Protein AF-A0A2U2BWP1-F1 (afdb_monomer_lite)

pLDDT: mean 79.87, std 14.41, range [34.53, 93.44]

Radius of gyration: 31.18 Å; chains: 1; bounding box: 75×64×106 Å

Structure (mmCIF, N/CA/C/O backbone):
data_AF-A0A2U2BWP1-F1
#
_entry.id   AF-A0A2U2BWP1-F1
#
loop_
_atom_site.group_PDB
_atom_site.id
_atom_site.type_symbol
_atom_site.label_atom_id
_atom_site.label_alt_id
_atom_site.label_comp_id
_atom_site.label_asym_id
_atom_site.label_entity_id
_atom_site.label_seq_id
_atom_site.pdbx_PDB_ins_code
_atom_site.Cartn_x
_atom_site.Cartn_y
_atom_site.Cartn_z
_atom_site.occupancy
_atom_site.B_iso_or_equiv
_atom_site.auth_seq_id
_atom_site.auth_comp_id
_atom_site.auth_asym_id
_atom_site.auth_atom_id
_atom_site.pdbx_PDB_model_num
ATOM 1 N N . MET A 1 1 ? 16.354 -8.805 -40.855 1.00 60.31 1 MET A N 1
ATOM 2 C CA . MET A 1 1 ? 15.703 -9.944 -40.159 1.00 60.31 1 MET A CA 1
ATOM 3 C C . MET A 1 1 ? 16.243 -10.146 -38.744 1.00 60.31 1 MET A C 1
ATOM 5 O O . MET A 1 1 ? 15.422 -10.288 -37.851 1.00 60.31 1 MET A O 1
ATOM 9 N N . ALA A 1 2 ? 17.565 -10.102 -38.516 1.00 75.75 2 ALA A N 1
ATOM 10 C CA . ALA A 1 2 ? 18.151 -10.230 -37.172 1.00 75.75 2 ALA A CA 1
ATOM 11 C C . ALA A 1 2 ? 17.696 -9.127 -36.191 1.00 75.75 2 ALA A C 1
ATOM 13 O O . ALA A 1 2 ? 17.257 -9.441 -35.094 1.00 75.75 2 ALA A O 1
ATOM 14 N N . GLU A 1 3 ? 17.682 -7.859 -36.614 1.00 79.00 3 GLU A N 1
ATOM 15 C CA . GLU A 1 3 ? 17.265 -6.734 -35.757 1.00 79.00 3 GLU A CA 1
ATOM 16 C C . GLU A 1 3 ? 15.800 -6.836 -35.296 1.00 79.00 3 GLU A C 1
ATOM 18 O O . GLU A 1 3 ? 15.508 -6.751 -34.106 1.00 79.00 3 GLU A O 1
ATOM 23 N N . ALA A 1 4 ? 14.874 -7.119 -36.220 1.00 82.44 4 ALA A N 1
ATOM 24 C CA . ALA A 1 4 ? 13.461 -7.316 -35.890 1.00 82.44 4 ALA A CA 1
ATOM 25 C C . ALA A 1 4 ? 13.247 -8.492 -34.918 1.00 82.44 4 ALA A C 1
ATOM 27 O O . ALA A 1 4 ? 12.415 -8.400 -34.017 1.00 82.44 4 ALA A O 1
ATOM 28 N N . ALA A 1 5 ? 14.013 -9.580 -35.069 1.00 83.00 5 ALA A N 1
ATOM 29 C CA . ALA A 1 5 ? 13.971 -10.717 -34.153 1.00 83.00 5 ALA A CA 1
ATOM 30 C C . ALA A 1 5 ? 14.494 -10.345 -32.754 1.00 83.00 5 ALA A C 1
ATOM 32 O O . ALA A 1 5 ? 13.879 -10.723 -31.758 1.00 83.00 5 ALA A O 1
ATOM 33 N N . THR A 1 6 ? 15.569 -9.557 -32.674 1.00 82.50 6 THR A N 1
ATOM 34 C CA . THR A 1 6 ? 16.122 -9.035 -31.416 1.00 82.50 6 THR A CA 1
ATOM 35 C C . THR A 1 6 ? 15.120 -8.132 -30.698 1.00 82.50 6 THR A C 1
ATOM 37 O O . THR A 1 6 ? 14.824 -8.364 -29.526 1.00 82.50 6 THR A O 1
ATOM 40 N N . ILE A 1 7 ? 14.522 -7.162 -31.399 1.00 84.19 7 ILE A N 1
ATOM 41 C CA . ILE A 1 7 ? 13.503 -6.266 -30.829 1.00 84.19 7 ILE A CA 1
ATOM 42 C C . ILE A 1 7 ? 12.313 -7.075 -30.304 1.00 84.19 7 ILE A C 1
ATOM 44 O O . ILE A 1 7 ? 11.875 -6.878 -29.171 1.00 84.19 7 ILE A O 1
ATOM 48 N N . LEU A 1 8 ? 11.808 -8.024 -31.096 1.00 84.94 8 LEU A N 1
ATOM 49 C CA . LEU A 1 8 ? 10.644 -8.825 -30.723 1.00 84.94 8 LEU A CA 1
ATOM 50 C C . LEU A 1 8 ? 10.935 -9.742 -29.526 1.00 84.94 8 LEU A C 1
ATOM 52 O O . LEU A 1 8 ? 10.099 -9.856 -28.632 1.00 84.94 8 LEU A O 1
ATOM 56 N N . ALA A 1 9 ? 12.127 -10.340 -29.459 1.00 81.81 9 ALA A N 1
ATOM 57 C CA . ALA A 1 9 ? 12.551 -11.162 -28.329 1.00 81.81 9 ALA A CA 1
ATOM 58 C C . ALA A 1 9 ? 12.689 -10.347 -27.034 1.00 81.81 9 ALA A C 1
ATOM 60 O O . ALA A 1 9 ? 12.250 -10.788 -25.970 1.00 81.81 9 ALA A O 1
ATOM 61 N N . VAL A 1 10 ? 13.244 -9.136 -27.118 1.00 82.94 10 VAL A N 1
ATOM 62 C CA . VAL A 1 10 ? 13.383 -8.241 -25.965 1.00 82.94 10 VAL A CA 1
ATOM 63 C C . VAL A 1 10 ? 12.018 -7.730 -25.489 1.00 82.94 10 VAL A C 1
ATOM 65 O O . VAL A 1 10 ? 11.735 -7.761 -24.290 1.00 82.94 10 VAL A O 1
ATOM 68 N N . LEU A 1 11 ? 11.127 -7.335 -26.404 1.00 84.69 11 LEU A N 1
ATOM 69 C CA . LEU A 1 11 ? 9.754 -6.948 -26.062 1.00 84.69 11 LEU A CA 1
ATOM 70 C C . LEU A 1 11 ? 8.976 -8.109 -25.433 1.00 84.69 11 LEU A C 1
ATOM 72 O O . LEU A 1 11 ? 8.266 -7.905 -24.448 1.00 84.69 11 LEU A O 1
ATOM 76 N N . ALA A 1 12 ? 9.142 -9.331 -25.946 1.00 84.44 12 ALA A N 1
ATOM 77 C CA . ALA A 1 12 ? 8.548 -10.524 -25.354 1.00 84.44 12 ALA A CA 1
ATOM 78 C C . ALA A 1 12 ? 9.082 -10.782 -23.937 1.00 84.44 12 ALA A C 1
ATOM 80 O O . ALA A 1 12 ? 8.295 -11.082 -23.039 1.00 84.44 12 ALA A O 1
ATOM 81 N N . ALA A 1 13 ? 10.387 -10.608 -23.700 1.00 81.00 13 ALA A N 1
ATOM 82 C CA . ALA A 1 13 ? 10.983 -10.742 -22.373 1.00 81.00 13 ALA A CA 1
ATOM 83 C C . ALA A 1 13 ? 10.439 -9.689 -21.392 1.00 81.00 13 ALA A C 1
ATOM 85 O O . ALA A 1 13 ? 10.091 -10.030 -20.259 1.00 81.00 13 ALA A O 1
ATOM 86 N N . LEU A 1 14 ? 10.281 -8.435 -21.829 1.00 83.88 14 LEU A N 1
ATOM 87 C CA . LEU A 1 14 ? 9.678 -7.369 -21.023 1.00 83.88 14 LEU A CA 1
ATOM 88 C C . LEU A 1 14 ? 8.207 -7.643 -20.712 1.00 83.88 14 LEU A C 1
ATOM 90 O O . LEU A 1 14 ? 7.795 -7.532 -19.558 1.00 83.88 14 LEU A O 1
ATOM 94 N N . ALA A 1 15 ? 7.424 -8.045 -21.714 1.00 84.12 15 ALA A N 1
ATOM 95 C CA . ALA A 1 15 ? 6.015 -8.382 -21.543 1.00 84.12 15 ALA A CA 1
ATOM 96 C C . ALA A 1 15 ? 5.832 -9.588 -20.611 1.00 84.12 15 ALA A C 1
ATOM 98 O O . ALA A 1 15 ? 4.969 -9.563 -19.734 1.00 84.12 15 ALA A O 1
ATOM 99 N N . LEU A 1 16 ? 6.678 -10.615 -20.741 1.00 84.31 16 LEU A N 1
ATOM 100 C CA . LEU A 1 16 ? 6.684 -11.779 -19.859 1.00 84.31 16 LEU A CA 1
ATOM 101 C C . LEU A 1 16 ? 7.063 -11.383 -18.431 1.00 84.31 16 LEU A C 1
ATOM 103 O O . LEU A 1 16 ? 6.379 -11.770 -17.491 1.00 84.31 16 LEU A O 1
ATOM 107 N N . THR A 1 17 ? 8.096 -10.560 -18.256 1.00 81.00 17 THR A N 1
ATOM 108 C CA . THR A 1 17 ? 8.527 -10.050 -16.944 1.00 81.00 17 THR A CA 1
ATOM 109 C C . THR A 1 17 ? 7.419 -9.242 -16.272 1.00 81.00 17 THR A C 1
ATOM 111 O O . THR A 1 17 ? 7.069 -9.506 -15.121 1.00 81.00 17 THR A O 1
ATOM 114 N N . ALA A 1 18 ? 6.805 -8.310 -17.004 1.00 80.56 18 ALA A N 1
ATOM 115 C CA . ALA A 1 18 ? 5.679 -7.520 -16.524 1.00 80.56 18 ALA A CA 1
ATOM 116 C C . ALA A 1 18 ? 4.483 -8.414 -16.168 1.00 80.56 18 ALA A C 1
ATOM 118 O O . ALA A 1 18 ? 3.935 -8.306 -15.071 1.00 80.56 18 ALA A O 1
ATOM 119 N N . GLY A 1 19 ? 4.112 -9.339 -17.057 1.00 80.56 19 GLY A N 1
ATOM 120 C CA . GLY A 1 19 ? 3.024 -10.292 -16.850 1.00 80.56 19 GLY A CA 1
ATOM 121 C C . GLY A 1 19 ? 3.253 -11.178 -15.628 1.00 80.56 19 GLY A C 1
ATOM 122 O O . GLY A 1 19 ? 2.341 -11.354 -14.823 1.00 80.56 19 GLY A O 1
ATOM 123 N N . LEU A 1 20 ? 4.481 -11.659 -15.431 1.00 78.19 20 LEU A N 1
ATOM 124 C CA . LEU A 1 20 ? 4.890 -12.422 -14.259 1.00 78.19 20 LEU A CA 1
ATOM 125 C C . LEU A 1 20 ? 4.733 -11.587 -12.983 1.00 78.19 20 LEU A C 1
ATOM 127 O O . LEU A 1 20 ? 3.984 -11.986 -12.098 1.00 78.19 20 LEU A O 1
ATOM 131 N N . VAL A 1 21 ? 5.346 -10.405 -12.891 1.00 75.25 21 VAL A N 1
ATOM 132 C CA . VAL A 1 21 ? 5.263 -9.555 -11.685 1.00 75.25 21 VAL A CA 1
ATOM 133 C C . VAL A 1 21 ? 3.817 -9.128 -11.371 1.00 75.25 21 VAL A C 1
ATOM 135 O O . VAL A 1 21 ? 3.409 -9.054 -10.203 1.00 75.25 21 VAL A O 1
ATOM 138 N N . LEU A 1 22 ? 3.005 -8.870 -12.400 1.00 79.38 22 LEU A N 1
ATOM 139 C CA . LEU A 1 22 ? 1.593 -8.513 -12.246 1.00 79.38 22 LEU A CA 1
ATOM 140 C C . LEU A 1 22 ? 0.735 -9.707 -11.813 1.00 79.38 22 LEU A C 1
ATOM 142 O O . LEU A 1 22 ? -0.137 -9.544 -10.943 1.00 79.38 22 LEU A O 1
ATOM 146 N N . ALA A 1 23 ? 1.007 -10.898 -12.348 1.00 68.06 23 ALA A N 1
ATOM 147 C CA . ALA A 1 23 ? 0.369 -12.143 -11.954 1.00 68.06 23 ALA A CA 1
ATOM 148 C C . ALA A 1 23 ? 0.763 -12.481 -10.510 1.00 68.06 23 ALA A C 1
ATOM 150 O O . ALA A 1 23 ? 1.769 -13.122 -10.248 1.00 68.06 23 ALA A O 1
ATOM 151 N N . ARG A 1 24 ? -0.069 -12.071 -9.542 1.00 60.12 24 ARG A N 1
ATOM 152 C CA . ARG A 1 24 ? 0.151 -12.209 -8.083 1.00 60.12 24 ARG A CA 1
ATOM 153 C C . ARG A 1 24 ? 0.642 -13.595 -7.615 1.00 60.12 24 ARG A C 1
ATOM 155 O O . ARG A 1 24 ? 1.200 -13.680 -6.530 1.00 60.12 24 ARG A O 1
ATOM 162 N N . LYS A 1 25 ? 0.405 -14.668 -8.383 1.00 57.00 25 LYS A N 1
ATOM 163 C CA . LYS A 1 25 ? 0.654 -16.067 -7.985 1.00 57.00 25 LYS A CA 1
ATOM 164 C C . LYS A 1 25 ? 1.588 -16.851 -8.922 1.00 57.00 25 LYS A C 1
ATOM 166 O O . LYS A 1 25 ? 2.291 -17.741 -8.455 1.00 57.00 25 LYS A O 1
ATOM 171 N N . LEU A 1 26 ? 1.626 -16.534 -10.218 1.00 46.12 26 LEU A N 1
ATOM 172 C CA . LEU A 1 26 ? 2.252 -17.381 -11.243 1.00 46.12 26 LEU A CA 1
ATOM 173 C C . LEU A 1 26 ? 3.796 -17.464 -11.175 1.00 46.12 26 LEU A C 1
ATOM 175 O O . LEU A 1 26 ? 4.314 -18.579 -11.113 1.00 46.12 26 LEU A O 1
ATOM 179 N N . PRO A 1 27 ? 4.566 -16.355 -11.122 1.00 46.19 27 PRO A N 1
ATOM 180 C CA . PRO A 1 27 ? 6.028 -16.435 -11.083 1.00 46.19 27 PRO A CA 1
ATOM 181 C C . PRO A 1 27 ? 6.530 -17.103 -9.815 1.00 46.19 27 PRO A C 1
ATOM 183 O O . PRO A 1 27 ? 7.505 -17.836 -9.859 1.00 46.19 27 PRO A O 1
ATOM 186 N N . PHE A 1 28 ? 5.858 -16.903 -8.684 1.00 49.47 28 PHE A N 1
ATOM 187 C CA . PHE A 1 28 ? 6.278 -17.489 -7.418 1.00 49.47 28 PHE A CA 1
ATOM 188 C C . PHE A 1 28 ? 5.925 -18.972 -7.309 1.00 49.47 28 PHE A C 1
ATOM 190 O O . PHE A 1 28 ? 6.641 -19.722 -6.651 1.00 49.47 28 PHE A O 1
ATOM 197 N N . GLN A 1 29 ? 4.869 -19.430 -7.986 1.00 48.97 29 GLN A N 1
ATOM 198 C CA . GLN A 1 29 ? 4.610 -20.858 -8.161 1.00 48.97 29 GLN A CA 1
ATOM 199 C C . GLN A 1 29 ? 5.671 -21.510 -9.050 1.00 48.97 29 GLN A C 1
ATOM 201 O O . GLN A 1 29 ? 6.127 -22.600 -8.720 1.00 48.97 29 GLN A O 1
ATOM 206 N N . ILE A 1 30 ? 6.113 -20.827 -10.110 1.00 50.97 30 ILE A N 1
ATOM 207 C CA . ILE A 1 30 ? 7.159 -21.306 -11.025 1.00 50.97 30 ILE A CA 1
ATOM 208 C C . ILE A 1 30 ? 8.531 -21.302 -10.337 1.00 50.97 30 ILE A C 1
ATOM 210 O O . ILE A 1 30 ? 9.162 -22.349 -10.246 1.00 50.97 30 ILE A O 1
ATOM 214 N N . ILE A 1 31 ? 8.960 -20.178 -9.753 1.00 51.09 31 ILE A N 1
ATOM 215 C CA . ILE A 1 31 ? 10.177 -20.072 -8.926 1.00 51.09 31 ILE A CA 1
ATOM 216 C C . ILE A 1 31 ? 10.106 -21.069 -7.770 1.00 51.09 31 ILE A C 1
ATOM 218 O O . ILE A 1 31 ? 11.082 -21.732 -7.449 1.00 51.09 31 ILE A O 1
ATOM 222 N N . GLY A 1 32 ? 8.930 -21.236 -7.175 1.00 48.25 32 GLY A N 1
ATOM 223 C CA . GLY A 1 32 ? 8.648 -22.212 -6.139 1.00 48.25 32 GLY A CA 1
ATOM 224 C C . GLY A 1 32 ? 8.773 -23.665 -6.566 1.00 48.25 32 GLY A C 1
ATOM 225 O O . GLY A 1 32 ? 9.225 -24.489 -5.775 1.00 48.25 32 GLY A O 1
ATOM 226 N N . ALA A 1 33 ? 8.351 -23.989 -7.784 1.00 53.62 33 ALA A N 1
ATOM 227 C CA . ALA A 1 33 ? 8.490 -25.306 -8.388 1.00 53.62 33 ALA A CA 1
ATOM 228 C C . ALA A 1 33 ? 9.954 -25.578 -8.754 1.00 53.62 33 ALA A C 1
ATOM 230 O O . ALA A 1 33 ? 10.466 -26.648 -8.437 1.00 53.62 33 ALA A O 1
ATOM 231 N N . ILE A 1 34 ? 10.645 -24.578 -9.307 1.00 54.06 34 ILE A N 1
ATOM 232 C CA . ILE A 1 34 ? 12.074 -24.622 -9.635 1.00 54.06 34 ILE A CA 1
ATOM 233 C C . ILE A 1 34 ? 12.911 -24.793 -8.360 1.00 54.06 34 ILE A C 1
ATOM 235 O O . ILE A 1 34 ? 13.702 -25.725 -8.261 1.00 54.06 34 ILE A O 1
ATOM 239 N N . LEU A 1 35 ? 12.681 -23.972 -7.330 1.00 52.00 35 LEU A N 1
ATOM 240 C CA . LEU A 1 35 ? 13.347 -24.086 -6.030 1.00 52.00 35 LEU A CA 1
ATOM 241 C C . LEU A 1 35 ? 12.981 -25.387 -5.315 1.00 52.00 35 LEU A C 1
ATOM 243 O O . LEU A 1 35 ? 13.840 -25.975 -4.664 1.00 52.00 35 LEU A O 1
ATOM 247 N N . ARG A 1 36 ? 11.741 -25.884 -5.426 1.00 51.88 36 ARG A N 1
ATOM 248 C CA . ARG A 1 36 ? 11.370 -27.206 -4.892 1.00 51.88 36 ARG A CA 1
ATOM 249 C C . ARG A 1 36 ? 12.129 -28.330 -5.584 1.00 51.88 36 ARG A C 1
ATOM 251 O O . ARG A 1 36 ? 12.581 -29.227 -4.884 1.00 51.88 36 ARG A O 1
ATOM 258 N N . ALA A 1 37 ? 12.290 -28.274 -6.903 1.00 57.94 37 ALA A N 1
ATOM 259 C CA . ALA A 1 37 ? 13.073 -29.251 -7.652 1.00 57.94 37 ALA A CA 1
ATOM 260 C C . ALA A 1 37 ? 14.564 -29.186 -7.271 1.00 57.94 37 ALA A C 1
ATOM 262 O O . ALA A 1 37 ? 15.165 -30.216 -6.981 1.00 57.94 37 ALA A O 1
ATOM 263 N N . LEU A 1 38 ? 15.130 -27.980 -7.153 1.00 55.59 38 LEU A N 1
ATOM 264 C CA . LEU A 1 38 ? 16.517 -27.751 -6.720 1.00 55.59 38 LEU A CA 1
ATOM 265 C C . LEU A 1 38 ? 16.782 -28.179 -5.267 1.00 55.59 38 LEU A C 1
ATOM 267 O O . LEU A 1 38 ? 17.853 -28.687 -4.952 1.00 55.59 38 LEU A O 1
ATOM 271 N N . THR A 1 39 ? 15.810 -28.004 -4.368 1.00 53.69 39 THR A N 1
ATOM 272 C CA . THR A 1 39 ? 15.950 -28.337 -2.935 1.00 53.69 39 THR A CA 1
ATOM 273 C C . THR A 1 39 ? 15.471 -29.744 -2.578 1.00 53.69 39 THR A C 1
ATOM 275 O O . THR A 1 39 ? 15.684 -30.192 -1.451 1.00 53.69 39 THR A O 1
ATOM 278 N N . PHE A 1 40 ? 14.855 -30.471 -3.512 1.00 59.47 40 PHE A N 1
ATOM 279 C CA . PHE A 1 40 ? 14.444 -31.865 -3.342 1.00 59.47 40 PHE A CA 1
ATOM 280 C C . PHE A 1 40 ? 15.594 -32.800 -2.919 1.00 59.47 40 PHE A C 1
ATOM 282 O O . PHE A 1 40 ? 15.423 -33.486 -1.906 1.00 59.47 40 PHE A O 1
ATOM 289 N N . PRO A 1 41 ? 16.775 -32.799 -3.575 1.00 59.66 41 PRO A N 1
ATOM 290 C CA . PRO A 1 41 ? 17.895 -33.637 -3.141 1.00 59.66 41 PRO A CA 1
ATOM 291 C C . PRO A 1 41 ? 18.387 -33.260 -1.736 1.00 59.66 41 PRO A C 1
ATOM 293 O O . PRO A 1 41 ? 18.620 -34.136 -0.907 1.00 59.66 41 PRO A O 1
ATOM 296 N N . ILE A 1 42 ? 18.427 -31.965 -1.411 1.00 60.41 42 ILE A N 1
ATOM 297 C CA . ILE A 1 42 ? 18.816 -31.459 -0.085 1.00 60.41 42 ILE A CA 1
ATOM 298 C C . ILE A 1 42 ? 17.824 -31.923 0.998 1.00 60.41 42 ILE A C 1
ATOM 300 O O . ILE A 1 42 ? 18.222 -32.358 2.077 1.00 60.41 42 ILE A O 1
ATOM 304 N N . ARG A 1 43 ? 16.516 -31.894 0.711 1.00 53.62 43 ARG A N 1
ATOM 305 C CA . ARG A 1 43 ? 15.469 -32.376 1.627 1.00 53.62 43 ARG A CA 1
ATOM 306 C C . ARG A 1 43 ? 15.523 -33.882 1.849 1.00 53.62 43 ARG A C 1
ATOM 308 O O . ARG A 1 43 ? 15.240 -34.320 2.960 1.00 53.62 43 ARG A O 1
ATOM 315 N N . ILE A 1 44 ? 15.869 -34.665 0.828 1.00 65.69 44 ILE A N 1
ATOM 316 C CA . ILE A 1 44 ? 16.094 -36.108 0.979 1.00 65.69 44 ILE A CA 1
ATOM 317 C C . ILE A 1 44 ? 17.287 -36.348 1.900 1.00 65.69 44 ILE A C 1
ATOM 319 O O . ILE A 1 44 ? 17.153 -37.107 2.852 1.00 65.69 44 ILE A O 1
ATOM 323 N N . VAL A 1 45 ? 18.398 -35.638 1.697 1.00 61.47 45 VAL A N 1
ATOM 324 C CA . VAL A 1 45 ? 19.589 -35.739 2.555 1.00 61.47 45 VAL A CA 1
ATOM 325 C C . VAL A 1 45 ? 19.260 -35.380 4.010 1.00 61.47 45 VAL A C 1
ATOM 327 O O . VAL A 1 45 ? 19.554 -36.158 4.913 1.00 61.47 45 VAL A O 1
ATOM 330 N N . PHE A 1 46 ? 18.547 -34.279 4.264 1.00 53.41 46 PHE A N 1
ATOM 331 C CA . PHE A 1 46 ? 18.119 -33.923 5.625 1.00 53.41 46 PHE A CA 1
ATOM 332 C C . PHE A 1 46 ? 17.113 -34.906 6.241 1.00 53.41 46 PHE A C 1
ATOM 334 O O . PHE A 1 46 ? 17.099 -35.089 7.460 1.00 53.41 46 PHE A O 1
ATOM 341 N N . ARG A 1 47 ? 16.280 -35.553 5.418 1.00 55.31 47 ARG A N 1
ATOM 342 C CA . ARG A 1 47 ? 15.342 -36.594 5.858 1.00 55.31 47 ARG A CA 1
ATOM 343 C C . ARG A 1 47 ? 16.064 -37.906 6.185 1.00 55.31 47 ARG A C 1
ATOM 345 O O . ARG A 1 47 ? 15.673 -38.568 7.138 1.00 55.31 47 ARG A O 1
ATOM 352 N N . VAL A 1 48 ? 17.127 -38.240 5.456 1.00 62.31 48 VAL A N 1
ATOM 353 C CA . VAL A 1 48 ? 17.989 -39.407 5.712 1.00 62.31 48 VAL A CA 1
ATOM 354 C C . VAL A 1 48 ? 18.868 -39.197 6.953 1.00 62.31 48 VAL A C 1
ATOM 356 O O . VAL A 1 48 ? 19.080 -40.135 7.708 1.00 62.31 48 VAL A O 1
ATOM 359 N N . ILE A 1 49 ? 19.298 -37.962 7.236 1.00 57.97 49 ILE A N 1
ATOM 360 C CA . ILE A 1 49 ? 20.108 -37.606 8.424 1.00 57.97 49 ILE A CA 1
ATOM 361 C C . ILE A 1 49 ? 19.243 -37.437 9.701 1.00 57.97 49 ILE A C 1
ATOM 363 O O . ILE A 1 49 ? 19.726 -37.030 10.752 1.00 57.97 49 ILE A O 1
ATOM 367 N N . GLY A 1 50 ? 17.938 -37.735 9.652 1.00 43.12 50 GLY A N 1
ATOM 368 C CA . GLY A 1 50 ? 17.062 -37.689 10.835 1.00 43.12 50 GLY A CA 1
ATOM 369 C C . GLY A 1 50 ? 16.731 -36.280 11.353 1.00 43.12 50 GLY A C 1
ATOM 370 O O . GLY A 1 50 ? 16.034 -36.146 12.353 1.00 43.12 50 GLY A O 1
ATOM 371 N N . ARG A 1 51 ? 17.159 -35.217 10.656 1.00 46.72 51 ARG A N 1
ATOM 372 C CA . ARG A 1 51 ? 16.820 -33.816 10.979 1.00 46.72 51 ARG A CA 1
ATOM 373 C C . ARG A 1 51 ? 15.510 -33.331 10.345 1.00 46.72 51 ARG A C 1
ATOM 375 O O . ARG A 1 51 ? 15.061 -32.225 10.624 1.00 46.72 51 ARG A O 1
ATOM 382 N N . GLY A 1 52 ? 14.863 -34.153 9.520 1.00 42.72 52 GLY A N 1
ATOM 383 C CA . GLY A 1 52 ? 13.523 -33.903 8.980 1.00 42.72 52 GLY A CA 1
ATOM 384 C C . GLY A 1 52 ? 12.421 -34.499 9.858 1.00 42.72 52 GLY A C 1
ATOM 385 O O . GLY A 1 52 ? 11.747 -35.432 9.423 1.00 42.72 52 GLY A O 1
ATOM 386 N N . GLY A 1 53 ? 12.268 -34.007 11.089 1.00 35.47 53 GLY A N 1
ATOM 387 C CA . GLY A 1 53 ? 11.319 -34.544 12.067 1.00 35.47 53 GLY A CA 1
ATOM 388 C C . GLY A 1 53 ? 9.858 -34.522 11.595 1.00 35.47 53 GLY A C 1
ATOM 389 O O . GLY A 1 53 ? 9.343 -33.501 11.139 1.00 35.47 53 GLY A O 1
ATOM 390 N N . ARG A 1 54 ? 9.172 -35.663 11.741 1.00 44.81 54 ARG A N 1
ATOM 391 C CA . ARG A 1 54 ? 7.706 -35.750 11.796 1.00 44.81 54 ARG A CA 1
ATOM 392 C C . ARG A 1 54 ? 7.280 -35.401 13.223 1.00 44.81 54 ARG A C 1
ATOM 394 O O . ARG A 1 54 ? 7.471 -36.211 14.120 1.00 44.81 54 ARG A O 1
ATOM 401 N N . GLY A 1 55 ? 6.714 -34.216 13.431 1.00 35.97 55 GLY A N 1
ATOM 402 C CA . GLY A 1 55 ? 6.109 -33.846 14.712 1.00 35.97 55 GLY A CA 1
ATOM 403 C C . GLY A 1 55 ? 5.812 -32.353 14.820 1.00 35.97 55 GLY A C 1
ATOM 404 O O . GLY A 1 55 ? 6.596 -31.528 14.357 1.00 35.97 55 GLY A O 1
ATOM 405 N N . GLN A 1 56 ? 4.686 -32.016 15.456 1.00 39.88 56 GLN A N 1
ATOM 406 C CA . GLN A 1 56 ? 4.230 -30.643 15.727 1.00 39.88 56 GLN A CA 1
ATOM 407 C C . GLN A 1 56 ? 5.257 -29.795 16.512 1.00 39.88 56 GLN A C 1
ATOM 409 O O . GLN A 1 56 ? 5.214 -28.574 16.428 1.00 39.88 56 GLN A O 1
ATOM 414 N N . GLY A 1 57 ? 6.232 -30.412 17.192 1.00 34.53 57 GLY A N 1
ATOM 415 C CA . GLY A 1 57 ? 7.290 -29.711 17.936 1.00 34.53 57 GLY A CA 1
ATOM 416 C C . GLY A 1 57 ? 8.453 -29.156 17.097 1.00 34.53 57 GLY A C 1
ATOM 417 O O . GLY A 1 57 ? 9.145 -28.257 17.554 1.00 34.53 57 GLY A O 1
ATOM 418 N N . ALA A 1 58 ? 8.661 -29.611 15.854 1.00 38.56 58 ALA A N 1
ATOM 419 C CA . ALA A 1 58 ? 9.770 -29.127 15.012 1.00 38.56 58 ALA A CA 1
ATOM 420 C C . ALA A 1 58 ? 9.489 -27.769 14.332 1.00 38.56 58 ALA A C 1
ATOM 422 O O . ALA A 1 58 ? 10.325 -27.255 13.589 1.00 38.56 58 ALA A O 1
ATOM 423 N N . GLN A 1 59 ? 8.303 -27.191 14.551 1.00 41.38 59 GLN A N 1
ATOM 424 C CA . GLN A 1 59 ? 7.940 -25.868 14.038 1.00 41.38 59 GLN A CA 1
ATOM 425 C C . GLN A 1 59 ? 8.339 -24.727 14.984 1.00 41.38 59 GLN A C 1
ATOM 427 O O . GLN A 1 59 ? 8.397 -23.594 14.527 1.00 41.38 59 GLN A O 1
ATOM 432 N N . ALA A 1 60 ? 8.677 -25.004 16.248 1.00 37.75 60 ALA A N 1
ATOM 433 C CA . ALA A 1 60 ? 8.970 -23.965 17.240 1.00 37.75 60 ALA A CA 1
ATOM 434 C C . ALA A 1 60 ? 10.352 -23.290 17.083 1.00 37.75 60 ALA A C 1
ATOM 436 O O . ALA A 1 60 ? 10.557 -22.212 17.628 1.00 37.75 60 ALA A O 1
ATOM 437 N N . GLU A 1 61 ? 11.286 -23.871 16.320 1.00 36.91 61 GLU A N 1
ATOM 438 C CA . GLU A 1 61 ? 12.676 -23.373 16.226 1.00 36.91 61 GLU A CA 1
ATOM 439 C C . GLU A 1 61 ? 13.082 -22.831 14.848 1.00 36.91 61 GLU A C 1
ATOM 441 O O . GLU A 1 61 ? 14.239 -22.471 14.628 1.00 36.91 61 GLU A O 1
ATOM 446 N N . ILE A 1 62 ? 12.154 -22.717 13.895 1.00 40.00 62 ILE A N 1
ATOM 447 C CA . ILE A 1 62 ? 12.466 -22.050 12.627 1.00 40.00 62 ILE A CA 1
ATOM 448 C C . ILE A 1 62 ? 12.154 -20.568 12.803 1.00 40.00 62 ILE A C 1
ATOM 450 O O . ILE A 1 62 ? 11.046 -20.118 12.518 1.00 40.00 62 ILE A O 1
ATOM 454 N N . GLY A 1 63 ? 13.152 -19.823 13.286 1.00 36.50 63 GLY A N 1
ATOM 455 C CA . GLY A 1 63 ? 13.138 -18.360 13.307 1.00 36.50 63 GLY A CA 1
ATOM 456 C C . GLY A 1 63 ? 12.847 -17.753 11.923 1.00 36.50 63 GLY A C 1
ATOM 457 O O . GLY A 1 63 ? 12.808 -18.480 10.919 1.00 36.50 63 GLY A O 1
ATOM 458 N N . PRO A 1 64 ? 12.659 -16.422 11.842 1.00 39.12 64 PRO A N 1
ATOM 459 C CA . PRO A 1 64 ? 12.174 -15.716 10.658 1.00 39.12 64 PRO A CA 1
ATOM 460 C C . PRO A 1 64 ? 13.236 -15.736 9.553 1.00 39.12 64 PRO A C 1
ATOM 462 O O . PRO A 1 64 ? 13.975 -14.787 9.322 1.00 39.12 64 PRO A O 1
ATOM 465 N N . THR A 1 65 ? 13.359 -16.869 8.878 1.00 42.59 65 THR A N 1
ATOM 466 C CA . THR A 1 65 ? 14.253 -17.069 7.745 1.00 42.59 65 THR A CA 1
ATOM 467 C C . THR A 1 65 ? 13.484 -16.789 6.460 1.00 42.59 65 THR A C 1
ATOM 469 O O . THR A 1 65 ? 12.258 -16.883 6.419 1.00 42.59 65 THR A O 1
ATOM 472 N N . ALA A 1 66 ? 14.195 -16.486 5.373 1.00 40.22 66 ALA A N 1
ATOM 473 C CA . ALA A 1 66 ? 13.638 -16.237 4.036 1.00 40.22 66 ALA A CA 1
ATOM 474 C C . ALA A 1 66 ? 12.628 -17.310 3.540 1.00 40.22 66 ALA A C 1
ATOM 476 O O . ALA A 1 66 ? 11.834 -17.057 2.630 1.00 40.22 66 ALA A O 1
ATOM 477 N N . TRP A 1 67 ? 12.617 -18.490 4.174 1.00 38.03 67 TRP A N 1
ATOM 478 C CA . TRP A 1 67 ? 11.641 -19.564 3.986 1.00 38.03 67 TRP A CA 1
ATOM 479 C C . TRP A 1 67 ? 10.231 -19.275 4.525 1.00 38.03 67 TRP A C 1
ATOM 481 O O . TRP A 1 67 ? 9.259 -19.754 3.944 1.00 38.03 67 TRP A O 1
ATOM 491 N N . ALA A 1 68 ? 10.087 -18.483 5.590 1.00 42.19 68 ALA A N 1
ATOM 492 C CA . ALA A 1 68 ? 8.795 -18.019 6.102 1.00 42.19 68 ALA A CA 1
ATOM 493 C C . ALA A 1 68 ? 8.073 -17.135 5.072 1.00 42.19 68 ALA A C 1
ATOM 495 O O . ALA A 1 68 ? 6.908 -17.368 4.746 1.00 42.19 68 ALA A O 1
ATOM 496 N N . ALA A 1 69 ? 8.813 -16.203 4.461 1.00 42.41 69 ALA A N 1
ATOM 497 C CA . ALA A 1 69 ? 8.312 -15.346 3.391 1.00 42.41 69 ALA A CA 1
ATOM 498 C C . ALA A 1 69 ? 7.878 -16.160 2.158 1.00 42.41 69 ALA A C 1
ATOM 500 O O . ALA A 1 69 ? 6.801 -15.925 1.615 1.00 42.41 69 ALA A O 1
ATOM 501 N N . THR A 1 70 ? 8.651 -17.176 1.752 1.00 41.78 70 THR A N 1
ATOM 502 C CA . THR A 1 70 ? 8.270 -18.066 0.635 1.00 41.78 70 THR A CA 1
ATOM 503 C C . THR A 1 70 ? 7.097 -18.981 0.983 1.00 41.78 70 THR A C 1
ATOM 505 O O . THR A 1 70 ? 6.225 -19.180 0.143 1.00 41.78 70 THR A O 1
ATOM 508 N N . ALA A 1 71 ? 7.014 -19.510 2.207 1.00 43.53 71 ALA A N 1
ATOM 509 C CA . ALA A 1 71 ? 5.883 -20.326 2.654 1.00 43.53 71 ALA A CA 1
ATOM 510 C C . ALA A 1 71 ? 4.564 -19.537 2.669 1.00 43.53 71 ALA A C 1
ATOM 512 O O . ALA A 1 71 ? 3.526 -20.079 2.287 1.00 43.53 71 ALA A O 1
ATOM 513 N N . ARG A 1 72 ? 4.614 -18.250 3.032 1.00 51.31 72 ARG A N 1
ATOM 514 C CA . ARG A 1 72 ? 3.472 -17.331 2.977 1.00 51.31 72 ARG A CA 1
ATOM 515 C C . ARG A 1 72 ? 2.999 -17.070 1.549 1.00 51.31 72 ARG A C 1
ATOM 517 O O . ARG A 1 72 ? 1.802 -17.046 1.307 1.00 51.31 72 ARG A O 1
ATOM 524 N N . ILE A 1 73 ? 3.920 -16.969 0.591 1.00 49.47 73 ILE A N 1
ATOM 525 C CA . ILE A 1 73 ? 3.586 -16.801 -0.832 1.00 49.47 73 ILE A CA 1
ATOM 526 C C . ILE A 1 73 ? 2.810 -18.012 -1.399 1.00 49.47 73 ILE A C 1
ATOM 528 O O . ILE A 1 73 ? 2.015 -17.856 -2.326 1.00 49.47 73 ILE A O 1
ATOM 532 N N . PHE A 1 74 ? 2.979 -19.216 -0.834 1.00 48.16 74 PHE A N 1
ATOM 533 C CA . PHE A 1 74 ? 2.176 -20.392 -1.210 1.00 48.16 74 PHE A CA 1
ATOM 534 C C . PHE A 1 74 ? 0.825 -20.483 -0.494 1.00 48.16 74 PHE A C 1
ATOM 536 O O . PHE A 1 74 ? -0.033 -21.248 -0.939 1.00 48.16 74 PHE A O 1
ATOM 543 N N . ARG A 1 75 ? 0.612 -19.729 0.592 1.00 54.81 75 ARG A N 1
ATOM 544 C CA . ARG A 1 75 ? -0.702 -19.628 1.229 1.00 54.81 75 ARG A CA 1
ATOM 545 C C . ARG A 1 75 ? -1.535 -18.661 0.407 1.00 54.81 75 ARG A C 1
ATOM 547 O O . ARG A 1 75 ? -1.195 -17.498 0.244 1.00 54.81 75 ARG A O 1
ATOM 554 N N . GLY A 1 76 ? -2.626 -19.159 -0.164 1.00 57.88 76 GLY A N 1
ATOM 555 C CA . GLY A 1 76 ? -3.499 -18.360 -1.023 1.00 57.88 76 GLY A CA 1
ATOM 556 C C . GLY A 1 76 ? -4.147 -17.156 -0.327 1.00 57.88 76 GLY A C 1
ATOM 557 O O . GLY A 1 76 ? -4.704 -16.325 -1.046 1.00 57.88 76 GLY A O 1
ATOM 558 N N . ARG A 1 77 ? -4.070 -17.087 1.014 1.00 72.81 77 ARG A N 1
ATOM 559 C CA . ARG A 1 77 ? -4.597 -16.043 1.899 1.00 72.81 77 ARG A CA 1
ATOM 560 C C . ARG A 1 77 ? -3.668 -15.782 3.081 1.00 72.81 77 ARG A C 1
ATOM 562 O O . ARG A 1 77 ? -2.916 -16.672 3.481 1.00 72.81 77 ARG A O 1
ATOM 569 N N . THR A 1 78 ? -3.740 -14.568 3.620 1.00 81.44 78 THR A N 1
ATOM 570 C CA . THR A 1 78 ? -3.067 -14.193 4.874 1.00 81.44 78 THR A CA 1
ATOM 571 C C . THR A 1 78 ? -3.861 -14.669 6.098 1.00 81.44 78 THR A C 1
ATOM 573 O O . THR A 1 78 ? -5.019 -15.075 5.962 1.00 81.44 78 THR A O 1
ATOM 576 N N . ASP A 1 79 ? -3.267 -14.627 7.293 1.00 85.31 79 ASP A N 1
ATOM 577 C CA . ASP A 1 79 ? -3.971 -15.047 8.512 1.00 85.31 79 ASP A CA 1
ATOM 578 C C . ASP A 1 79 ? -5.140 -14.098 8.803 1.00 85.31 79 ASP A C 1
ATOM 580 O O . ASP A 1 79 ? -6.247 -14.556 9.078 1.00 85.31 79 ASP A O 1
ATOM 584 N N . THR A 1 80 ? -4.941 -12.787 8.605 1.00 86.44 80 THR A N 1
ATOM 585 C CA . THR A 1 80 ? -6.013 -11.781 8.710 1.00 86.44 80 THR A CA 1
ATOM 586 C C . THR A 1 80 ? -7.147 -12.057 7.722 1.00 86.44 80 THR A C 1
ATOM 588 O O . THR A 1 80 ? -8.317 -11.986 8.074 1.00 86.44 80 THR A O 1
ATOM 591 N N . GLU A 1 81 ? -6.831 -12.404 6.472 1.00 86.12 81 GLU A N 1
ATOM 592 C CA . GLU A 1 81 ? -7.853 -12.738 5.468 1.00 86.12 81 GLU A CA 1
ATOM 593 C C . GLU A 1 81 ? -8.605 -14.025 5.799 1.00 86.12 81 GLU A C 1
ATOM 595 O O . GLU A 1 81 ? -9.780 -14.154 5.474 1.00 86.12 81 GLU A O 1
ATOM 600 N N . THR A 1 82 ? -7.929 -14.977 6.437 1.00 87.38 82 THR A N 1
ATOM 601 C CA . THR A 1 82 ? -8.552 -16.219 6.895 1.00 87.38 82 THR A CA 1
ATOM 602 C C . THR A 1 82 ? -9.479 -15.947 8.078 1.00 87.38 82 THR A C 1
ATOM 604 O O . THR A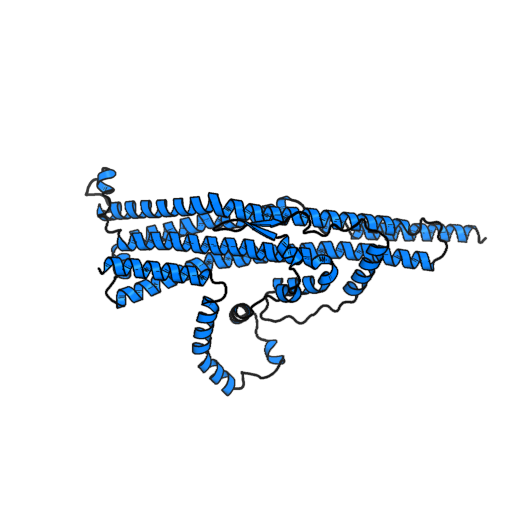 1 82 ? -10.588 -16.468 8.102 1.00 87.38 82 THR A O 1
ATOM 607 N N . ALA A 1 83 ? -9.055 -15.089 9.009 1.00 86.75 83 ALA A N 1
ATOM 608 C CA . ALA A 1 83 ? -9.848 -14.650 10.153 1.00 86.75 83 ALA A CA 1
ATOM 609 C C . ALA A 1 83 ? -11.089 -13.840 9.751 1.00 86.75 83 ALA A C 1
ATOM 611 O O . ALA A 1 83 ? -12.148 -14.021 10.340 1.00 86.75 83 ALA A O 1
ATOM 612 N N . LEU A 1 84 ? -10.976 -12.981 8.734 1.00 87.00 84 LEU A N 1
ATOM 613 C CA . LEU A 1 84 ? -12.113 -12.218 8.212 1.00 87.00 84 LEU A CA 1
ATOM 614 C C . LEU A 1 84 ? -13.154 -13.110 7.519 1.00 87.00 84 LEU A C 1
ATOM 616 O O . LEU A 1 84 ? -14.326 -12.755 7.487 1.00 87.00 84 LEU A O 1
ATOM 620 N N . GLY A 1 85 ? -12.757 -14.259 6.969 1.00 86.31 85 GLY A N 1
ATOM 621 C CA . GLY A 1 85 ? -13.661 -15.135 6.224 1.00 86.31 85 GLY A CA 1
ATOM 622 C C . GLY A 1 85 ? -14.019 -14.600 4.830 1.00 86.31 85 GLY A C 1
ATOM 623 O O . GLY A 1 85 ? -13.326 -13.748 4.270 1.00 86.31 85 GLY A O 1
ATOM 624 N N . ASP A 1 86 ? -15.087 -15.149 4.240 1.00 82.00 86 ASP A N 1
ATOM 625 C CA . ASP A 1 86 ? -15.484 -14.887 2.844 1.00 82.00 86 ASP A CA 1
ATOM 626 C C . ASP A 1 86 ? -16.837 -14.197 2.664 1.00 82.00 86 ASP A C 1
ATOM 628 O O . ASP A 1 86 ? -17.146 -13.746 1.558 1.00 82.00 86 ASP A O 1
ATOM 632 N N . ASP A 1 87 ? -17.619 -14.087 3.734 1.00 82.31 87 ASP A N 1
ATOM 633 C CA . ASP A 1 87 ? -18.994 -13.595 3.701 1.00 82.31 87 ASP A CA 1
ATOM 634 C C . ASP A 1 87 ? -19.049 -12.058 3.681 1.00 82.31 87 ASP A C 1
ATOM 636 O O . ASP A 1 87 ? -19.354 -11.408 4.676 1.00 82.31 87 ASP A O 1
ATOM 640 N N . PHE A 1 88 ? -18.673 -11.484 2.534 1.00 83.50 88 PHE A N 1
ATOM 641 C CA . PHE A 1 88 ? -18.627 -10.035 2.300 1.00 83.50 88 PHE A CA 1
ATOM 642 C C . PHE A 1 88 ? -19.267 -9.630 0.967 1.00 83.50 88 PHE A C 1
ATOM 644 O O . PHE A 1 88 ? -18.850 -8.655 0.340 1.00 83.50 88 PHE A O 1
ATOM 651 N N . GLU A 1 89 ? -20.227 -10.401 0.449 1.00 81.06 89 GLU A N 1
ATOM 652 C CA . GLU A 1 89 ? -20.861 -10.071 -0.838 1.00 81.06 89 GLU A CA 1
ATOM 653 C C . GLU A 1 89 ? -21.569 -8.711 -0.793 1.00 81.06 89 GLU A C 1
ATOM 655 O O . GLU A 1 89 ? -21.479 -7.928 -1.742 1.00 81.06 89 GLU A O 1
ATOM 660 N N . HIS A 1 90 ? -22.194 -8.391 0.341 1.00 79.12 90 HIS A N 1
ATOM 661 C CA . HIS A 1 90 ? -22.838 -7.103 0.569 1.00 79.12 90 HIS A CA 1
ATOM 662 C C . HIS A 1 90 ? -21.827 -5.947 0.541 1.00 79.12 90 HIS A C 1
ATOM 664 O O . HIS A 1 90 ? -22.001 -4.979 -0.198 1.00 79.12 90 HIS A O 1
ATOM 670 N N . GLU A 1 91 ? -20.739 -6.053 1.298 1.00 80.94 91 GLU A N 1
ATOM 671 C CA . GLU A 1 91 ? -19.670 -5.060 1.376 1.00 80.94 91 GLU A CA 1
ATOM 672 C C . GLU A 1 91 ? -18.994 -4.882 0.011 1.00 80.94 91 GLU A C 1
ATOM 674 O O . GLU A 1 91 ? -18.770 -3.757 -0.443 1.00 80.94 91 GLU A O 1
ATOM 679 N N . ARG A 1 92 ? -18.733 -5.987 -0.700 1.00 82.06 92 ARG A N 1
ATOM 680 C CA . ARG A 1 92 ? -18.183 -5.963 -2.063 1.00 82.06 92 ARG A CA 1
ATOM 681 C C . ARG A 1 92 ? -19.109 -5.253 -3.045 1.00 82.06 92 ARG A C 1
ATOM 683 O O . ARG A 1 92 ? -18.605 -4.526 -3.894 1.00 82.06 92 ARG A O 1
ATOM 690 N N . ALA A 1 93 ? -20.430 -5.394 -2.923 1.00 78.88 93 ALA A N 1
ATOM 691 C CA . ALA A 1 93 ? -21.381 -4.686 -3.784 1.00 78.88 93 ALA A CA 1
ATOM 692 C C . ALA A 1 93 ? -21.314 -3.152 -3.621 1.00 78.88 93 ALA A C 1
ATOM 694 O O . ALA A 1 93 ? -21.609 -2.405 -4.558 1.00 78.88 93 ALA A O 1
ATOM 695 N N . HIS A 1 94 ? -20.877 -2.673 -2.454 1.00 78.19 94 HIS A N 1
ATOM 696 C CA . HIS A 1 94 ? -20.731 -1.249 -2.143 1.00 78.19 94 HIS A CA 1
ATOM 697 C C . HIS A 1 94 ? -19.332 -0.693 -2.448 1.00 78.19 94 HIS A C 1
ATOM 699 O O . HIS A 1 94 ? -19.136 0.525 -2.400 1.00 78.19 94 HIS A O 1
ATOM 705 N N . ILE A 1 95 ? -18.384 -1.564 -2.807 1.00 80.12 95 ILE A N 1
ATOM 706 C CA . ILE A 1 95 ? -17.032 -1.218 -3.241 1.00 80.12 95 ILE A CA 1
ATOM 707 C C . ILE A 1 95 ? -16.976 -1.284 -4.767 1.00 80.12 95 ILE A C 1
ATOM 709 O O . ILE A 1 95 ? -17.011 -2.355 -5.367 1.00 80.12 95 ILE A O 1
ATOM 713 N N . THR A 1 96 ? -16.857 -0.132 -5.428 1.00 76.38 96 THR A N 1
ATOM 714 C CA . THR A 1 96 ? -16.637 -0.102 -6.882 1.00 76.38 96 THR A CA 1
ATOM 715 C C . THR A 1 96 ? -15.201 0.331 -7.185 1.00 76.38 96 THR A C 1
ATOM 717 O O . THR A 1 96 ? -14.865 1.491 -6.924 1.00 76.38 96 THR A O 1
ATOM 720 N N . PRO A 1 97 ? -14.346 -0.544 -7.749 1.00 76.62 97 PRO A N 1
ATOM 721 C CA . PRO A 1 97 ? -13.049 -0.118 -8.247 1.00 76.62 97 PRO A CA 1
ATOM 722 C C . PRO A 1 97 ? -13.242 0.734 -9.507 1.00 76.62 97 PRO A C 1
ATOM 724 O O . PRO A 1 97 ? -13.972 0.352 -10.422 1.00 76.62 97 PRO A O 1
ATOM 727 N N . ARG A 1 98 ? -12.594 1.897 -9.564 1.00 77.31 98 ARG A N 1
ATOM 728 C CA . ARG A 1 98 ? -12.627 2.803 -10.722 1.00 77.31 98 ARG A CA 1
ATOM 729 C C . ARG A 1 98 ? -11.226 3.034 -11.270 1.00 77.31 98 ARG A C 1
ATOM 731 O O . ARG A 1 98 ? -10.298 3.206 -10.485 1.00 77.31 98 ARG A O 1
ATOM 738 N N . GLY A 1 99 ? -11.105 3.105 -12.596 1.00 74.88 99 GLY A N 1
ATOM 739 C CA . GLY A 1 99 ? -9.857 3.390 -13.315 1.00 74.88 99 GLY A CA 1
ATOM 740 C C . GLY A 1 99 ? -9.442 2.300 -14.295 1.00 74.88 99 GLY A C 1
ATOM 741 O O . GLY A 1 99 ? -9.901 1.165 -14.199 1.00 74.88 99 GLY A O 1
ATOM 742 N N . LEU A 1 100 ? -8.580 2.662 -15.248 1.00 77.31 100 LEU A N 1
ATOM 743 C CA . LEU A 1 100 ? -8.069 1.747 -16.271 1.00 77.31 100 LEU A CA 1
ATOM 744 C C . LEU A 1 100 ? -6.766 1.079 -15.802 1.00 77.31 100 LEU A C 1
ATOM 746 O O . LEU A 1 100 ? -6.695 -0.139 -15.635 1.00 77.31 100 LEU A O 1
ATOM 750 N N . LEU A 1 101 ? -5.726 1.882 -15.559 1.00 79.88 101 LEU A N 1
ATOM 751 C CA . LEU A 1 101 ? -4.402 1.394 -15.163 1.00 79.88 101 LEU A CA 1
ATOM 752 C C . LEU A 1 101 ? -4.319 1.227 -13.644 1.00 79.88 101 LEU A C 1
ATOM 754 O O . LEU A 1 101 ? -4.118 0.117 -13.128 1.00 79.88 101 LEU A O 1
ATOM 758 N N . PHE A 1 102 ? -4.551 2.317 -12.921 1.00 88.31 102 PHE A N 1
ATOM 759 C CA . PHE A 1 102 ? -4.631 2.352 -11.464 1.00 88.31 102 PHE A CA 1
ATOM 760 C C . PHE A 1 102 ? -6.081 2.342 -11.022 1.00 88.31 102 PHE A C 1
ATOM 762 O O . PHE A 1 102 ? -6.978 2.630 -11.806 1.00 88.31 102 PHE A O 1
ATOM 769 N N . HIS A 1 103 ? -6.315 1.860 -9.809 1.00 86.81 103 HIS A N 1
ATOM 770 C CA . HIS A 1 103 ? -7.665 1.649 -9.309 1.00 86.81 103 HIS A CA 1
ATOM 771 C C . HIS A 1 103 ? -7.844 2.433 -8.020 1.00 86.81 103 HIS A C 1
ATOM 773 O O . HIS A 1 103 ? -6.961 2.420 -7.160 1.00 86.81 103 HIS A O 1
ATOM 779 N N . TRP A 1 104 ? -8.979 3.104 -7.878 1.00 86.12 104 TRP A N 1
ATOM 780 C CA . TRP A 1 104 ? -9.387 3.664 -6.599 1.00 86.12 104 TRP A CA 1
ATOM 781 C C . TRP A 1 104 ? -10.719 3.094 -6.141 1.00 86.12 104 TRP A C 1
ATOM 783 O O . TRP A 1 104 ? -11.550 2.683 -6.957 1.00 86.12 104 TRP A O 1
ATOM 793 N N . MET A 1 105 ? -10.881 3.026 -4.827 1.00 84.88 105 MET A N 1
ATOM 794 C CA . MET A 1 105 ? -12.031 2.442 -4.176 1.00 84.88 105 MET A CA 1
ATOM 795 C C . MET A 1 105 ? -13.063 3.527 -3.923 1.00 84.88 105 MET A C 1
ATOM 797 O O . MET A 1 105 ? -12.867 4.383 -3.068 1.00 84.88 105 MET A O 1
ATOM 801 N N . SER A 1 106 ? -14.180 3.468 -4.642 1.00 81.50 106 SER A N 1
ATOM 802 C CA . SER A 1 106 ? -15.347 4.274 -4.304 1.00 81.50 106 SER A CA 1
ATOM 803 C C . SER A 1 106 ? -16.219 3.491 -3.328 1.00 81.50 106 SER A C 1
ATOM 805 O O . SER A 1 106 ? -16.731 2.424 -3.683 1.00 81.50 106 SER A O 1
ATOM 807 N N . VAL A 1 107 ? -16.364 4.013 -2.108 1.00 78.75 107 VAL A N 1
ATOM 808 C CA . VAL A 1 107 ? -17.222 3.442 -1.063 1.00 78.75 107 VAL A CA 1
ATOM 809 C C . VAL A 1 107 ? -18.579 4.137 -1.117 1.00 78.75 107 VAL A C 1
ATOM 811 O O . VAL A 1 107 ? -18.688 5.336 -0.859 1.00 78.75 107 VAL A O 1
ATOM 814 N N . ARG A 1 108 ? -19.629 3.402 -1.496 1.00 73.88 108 ARG A N 1
ATOM 815 C CA . ARG A 1 108 ? -20.983 3.966 -1.610 1.00 73.88 108 ARG A CA 1
ATOM 816 C C . ARG A 1 108 ? -21.633 4.189 -0.242 1.00 73.88 108 ARG A C 1
ATOM 818 O O . ARG A 1 108 ? -21.328 3.508 0.737 1.00 73.88 108 ARG A O 1
ATOM 825 N N . VAL A 1 109 ? -22.584 5.125 -0.206 1.00 61.88 109 VAL A N 1
ATOM 826 C CA . VAL A 1 109 ? -23.488 5.329 0.937 1.00 61.88 109 VAL A CA 1
ATOM 827 C C . VAL A 1 109 ? -24.225 4.012 1.214 1.00 61.88 109 VAL A C 1
ATOM 829 O O . VAL A 1 109 ? -24.736 3.401 0.280 1.00 61.88 109 VAL A O 1
ATOM 832 N N . GLY A 1 110 ? -24.230 3.561 2.470 1.00 59.53 110 GLY A N 1
ATOM 833 C CA . GLY A 1 110 ? -24.812 2.273 2.876 1.00 59.53 110 GLY A CA 1
ATOM 834 C C . GLY A 1 110 ? -23.804 1.149 3.134 1.00 59.53 110 GLY A C 1
ATOM 835 O O . GLY A 1 110 ? -24.190 0.144 3.714 1.00 59.53 110 GLY A O 1
ATOM 836 N N . PHE A 1 111 ? -22.513 1.326 2.798 1.00 64.75 111 PHE A N 1
ATOM 837 C CA . PHE A 1 111 ? -21.467 0.367 3.199 1.00 64.75 111 PHE A CA 1
ATOM 838 C C . PHE A 1 111 ? -21.418 0.196 4.724 1.00 64.75 111 PHE A C 1
ATOM 840 O O . PHE A 1 111 ? -21.297 -0.904 5.254 1.00 64.75 111 PHE A O 1
ATOM 847 N N . MET A 1 112 ? -21.505 1.319 5.434 1.00 62.94 112 MET A N 1
ATOM 848 C CA . MET A 1 112 ? -21.629 1.323 6.879 1.00 62.94 112 MET A CA 1
ATOM 849 C C . MET A 1 112 ? -23.107 1.087 7.187 1.00 62.94 112 MET A C 1
ATOM 851 O O . MET A 1 112 ? -23.934 1.951 6.879 1.00 62.94 112 MET A O 1
ATOM 855 N N . ARG A 1 113 ? -23.446 -0.061 7.792 1.00 56.22 113 ARG A N 1
ATOM 856 C CA . ARG A 1 113 ? -24.698 -0.167 8.548 1.00 56.22 113 ARG A CA 1
ATOM 857 C C . ARG A 1 113 ? -24.596 0.886 9.626 1.00 56.22 113 ARG A C 1
ATOM 859 O O . ARG A 1 113 ? -23.817 0.733 10.557 1.00 56.22 113 ARG A O 1
ATOM 866 N N . MET A 1 114 ? -25.256 2.010 9.406 1.00 54.00 114 MET A N 1
ATOM 867 C CA . MET A 1 114 ? -25.288 3.104 10.353 1.00 54.00 114 MET A CA 1
ATOM 868 C C . MET A 1 114 ? -25.877 2.522 11.644 1.00 54.00 114 MET A C 1
ATOM 870 O O . MET A 1 114 ? -27.041 2.141 11.598 1.00 54.00 114 MET A O 1
ATOM 874 N N . PRO A 1 115 ? -25.115 2.425 12.763 1.00 53.78 115 PRO A N 1
ATOM 875 C CA . PRO A 1 115 ? -25.721 2.000 14.016 1.00 53.78 115 PRO A CA 1
ATOM 876 C C . PRO A 1 115 ? -26.939 2.864 14.348 1.00 53.78 115 PRO A C 1
ATOM 878 O O . PRO A 1 115 ? -26.918 4.083 14.136 1.00 53.78 115 PRO A O 1
ATOM 881 N N . GLU A 1 116 ? -27.993 2.236 14.836 1.00 61.22 116 GLU A N 1
ATOM 882 C CA . GLU A 1 116 ? -29.102 2.943 15.464 1.00 61.22 116 GLU A CA 1
ATOM 883 C C . GLU A 1 116 ? -28.567 3.703 16.696 1.00 61.22 116 GLU A C 1
ATOM 885 O O . GLU A 1 116 ? -27.421 3.493 17.114 1.00 61.22 116 GLU A O 1
ATOM 890 N N . GLU A 1 117 ? -29.325 4.669 17.222 1.00 73.56 117 GLU A N 1
ATOM 891 C CA . GLU A 1 117 ? -28.946 5.305 18.491 1.00 73.56 117 GLU A CA 1
ATOM 892 C C . GLU A 1 117 ? -28.685 4.219 19.548 1.00 73.56 117 GLU A C 1
ATOM 894 O O . GLU A 1 117 ? -29.311 3.164 19.504 1.00 73.56 117 GLU A O 1
ATOM 899 N N . LEU A 1 118 ? -27.739 4.441 20.472 1.00 82.38 118 LEU A N 1
ATOM 900 C CA . LEU A 1 118 ? -27.454 3.465 21.527 1.00 82.38 118 LEU A CA 1
ATOM 901 C C . LEU A 1 118 ? -28.654 3.362 22.479 1.00 82.38 118 LEU A C 1
ATOM 903 O O . LEU A 1 118 ? -28.743 4.107 23.460 1.00 82.38 118 LEU A O 1
ATOM 907 N N . ASP A 1 119 ? -29.561 2.452 22.154 1.00 85.88 119 ASP A N 1
ATOM 908 C CA . ASP A 1 119 ? -30.719 2.074 22.943 1.00 85.88 119 ASP A CA 1
ATOM 909 C C . ASP A 1 119 ? -30.381 0.938 23.921 1.00 85.88 119 ASP A C 1
ATOM 911 O O . ASP A 1 119 ? -29.241 0.467 24.010 1.00 85.88 119 ASP A O 1
ATOM 915 N N . ASP A 1 120 ? -31.368 0.533 24.717 1.00 86.56 120 ASP A N 1
ATOM 916 C CA . ASP A 1 120 ? -31.170 -0.477 25.755 1.00 86.56 120 ASP A CA 1
ATOM 917 C C . ASP A 1 120 ? -30.948 -1.885 25.163 1.00 86.56 120 ASP A C 1
ATOM 919 O O . ASP A 1 120 ? -30.242 -2.697 25.768 1.00 86.56 120 ASP A O 1
ATOM 923 N N . GLU A 1 121 ? -31.494 -2.175 23.975 1.00 89.44 121 GLU A N 1
ATOM 924 C CA . GLU A 1 121 ? -31.306 -3.455 23.279 1.00 89.44 121 GLU A CA 1
ATOM 925 C C . GLU A 1 121 ? -29.871 -3.584 22.754 1.00 89.44 121 GLU A C 1
ATOM 927 O O . GLU A 1 121 ? -29.173 -4.552 23.072 1.00 89.44 121 GLU A O 1
ATOM 932 N N . LEU A 1 122 ? -29.381 -2.564 22.046 1.00 89.12 122 LEU A N 1
ATOM 933 C CA . LEU A 1 122 ? -28.009 -2.508 21.557 1.00 89.12 122 LEU A CA 1
ATOM 934 C C . LEU A 1 122 ? -27.003 -2.454 22.712 1.00 89.12 122 LEU A C 1
ATOM 936 O O . LEU A 1 122 ? -25.933 -3.058 22.633 1.00 89.12 122 LEU A O 1
ATOM 940 N N . ALA A 1 123 ? -27.335 -1.771 23.813 1.00 90.62 123 ALA A N 1
ATOM 941 C CA . ALA A 1 123 ? -26.509 -1.783 25.016 1.00 90.62 123 ALA A CA 1
ATOM 942 C C . ALA A 1 123 ? -26.405 -3.191 25.626 1.00 90.62 123 ALA A C 1
ATOM 944 O O . ALA A 1 123 ? -25.318 -3.585 26.063 1.00 90.62 123 ALA A O 1
ATOM 945 N N . ALA A 1 124 ? -27.492 -3.968 25.644 1.00 93.19 124 ALA A N 1
ATOM 946 C CA . ALA A 1 124 ? -27.468 -5.362 26.086 1.00 93.19 124 ALA A CA 1
ATOM 947 C C . ALA A 1 124 ? -26.623 -6.243 25.153 1.00 93.19 124 ALA A C 1
ATOM 949 O O . ALA A 1 124 ? -25.801 -7.030 25.632 1.00 93.19 124 ALA A O 1
ATOM 950 N N . GLU A 1 125 ? -26.749 -6.066 23.835 1.00 92.06 125 GLU A N 1
ATOM 951 C CA . GLU A 1 125 ? -25.919 -6.766 22.848 1.00 92.06 125 GLU A CA 1
ATOM 952 C C . GLU A 1 125 ? -24.429 -6.459 23.054 1.00 92.06 125 GLU A C 1
ATOM 954 O O . GLU A 1 125 ? -23.602 -7.367 23.174 1.00 92.06 125 GLU A O 1
ATOM 959 N N . TYR A 1 126 ? -24.077 -5.179 23.159 1.00 93.38 126 TYR A N 1
ATOM 960 C CA . TYR A 1 126 ? -22.707 -4.735 23.384 1.00 93.38 126 TYR A CA 1
ATOM 961 C C . TYR A 1 126 ? -22.134 -5.217 24.709 1.00 93.38 126 TYR A C 1
ATOM 963 O O . TYR A 1 126 ? -20.955 -5.560 24.750 1.00 93.38 126 TYR A O 1
ATOM 971 N N . ALA A 1 127 ? -22.928 -5.292 25.776 1.00 93.00 127 ALA A N 1
ATOM 972 C CA . ALA A 1 127 ? -22.476 -5.890 27.026 1.00 93.00 127 ALA A CA 1
ATOM 973 C C . ALA A 1 127 ? -22.196 -7.392 26.871 1.00 93.00 127 ALA A C 1
ATOM 975 O O . ALA A 1 127 ? -21.179 -7.871 27.370 1.00 93.00 127 ALA A O 1
ATOM 976 N N . GLY A 1 128 ? -23.028 -8.119 26.118 1.00 93.44 128 GLY A N 1
ATOM 977 C CA . GLY A 1 128 ? -22.764 -9.518 25.777 1.00 93.44 128 GLY A CA 1
ATOM 978 C C . GLY A 1 128 ? -21.481 -9.692 24.955 1.00 93.44 128 GLY A C 1
ATOM 979 O O . GLY A 1 128 ? -20.694 -10.604 25.208 1.00 93.44 128 GLY A O 1
ATOM 980 N N . LEU A 1 129 ? -21.220 -8.798 23.997 1.00 92.75 129 LEU A N 1
ATOM 981 C CA . LEU A 1 129 ? -19.961 -8.776 23.242 1.00 92.75 129 LEU A CA 1
ATOM 982 C C . LEU A 1 129 ? -18.764 -8.420 24.132 1.00 92.75 129 LEU A C 1
ATOM 984 O O . LEU A 1 129 ? -17.717 -9.057 24.025 1.00 92.75 129 LEU A O 1
ATOM 988 N N . ALA A 1 130 ? -18.927 -7.463 25.046 1.00 93.25 130 ALA A N 1
ATOM 989 C CA . ALA A 1 130 ? -17.915 -7.085 26.024 1.00 93.25 130 ALA A CA 1
ATOM 990 C C . ALA A 1 130 ? -17.533 -8.271 26.913 1.00 93.25 130 ALA A C 1
ATOM 992 O O . ALA A 1 130 ? -16.353 -8.540 27.116 1.00 93.25 130 ALA A O 1
ATOM 993 N N . GLU A 1 131 ? -18.524 -9.007 27.416 1.00 91.44 131 GLU A N 1
ATOM 994 C CA . GLU A 1 131 ? -18.306 -10.186 28.246 1.00 91.44 131 GLU A CA 1
ATOM 995 C C . GLU A 1 131 ? -17.588 -11.291 27.465 1.00 91.44 131 GLU A C 1
ATOM 997 O O . GLU A 1 131 ? -16.611 -11.857 27.961 1.00 91.44 131 GLU A O 1
ATOM 1002 N N . LYS A 1 132 ? -18.010 -11.563 26.223 1.00 91.19 132 LYS A N 1
ATOM 1003 C CA . LYS A 1 132 ? -17.303 -12.502 25.339 1.00 91.19 132 LYS A CA 1
ATOM 1004 C C . LYS A 1 132 ? -15.852 -12.081 25.133 1.00 91.19 132 LYS A C 1
ATOM 1006 O O . LYS A 1 132 ? -14.967 -12.919 25.244 1.00 91.19 132 LYS A O 1
ATOM 1011 N N . PHE A 1 133 ? -15.605 -10.801 24.862 1.00 91.00 133 PHE A N 1
ATOM 1012 C CA . PHE A 1 133 ? -14.267 -10.269 24.630 1.00 91.00 133 PHE A CA 1
ATOM 1013 C C . PHE A 1 133 ? -13.373 -10.369 25.872 1.00 91.00 133 PHE A C 1
ATOM 1015 O O . PHE A 1 133 ? -12.257 -10.875 25.786 1.00 91.00 133 PHE A O 1
ATOM 1022 N N . LEU A 1 134 ? -13.862 -9.925 27.033 1.00 89.06 134 LEU A N 1
ATOM 1023 C CA . LEU A 1 134 ? -13.094 -9.904 28.283 1.00 89.06 134 LEU A CA 1
ATOM 1024 C C . LEU A 1 134 ? -12.774 -11.311 28.804 1.00 89.06 134 LEU A C 1
ATOM 1026 O O . LEU A 1 134 ? -11.772 -11.489 29.494 1.00 89.06 134 LEU A O 1
ATOM 1030 N N . ASN A 1 135 ? -13.598 -12.303 28.458 1.00 88.88 135 ASN A N 1
ATOM 1031 C CA . ASN A 1 135 ? -13.393 -13.702 28.833 1.00 88.88 135 ASN A CA 1
ATOM 1032 C C . ASN A 1 135 ? -12.754 -14.552 27.719 1.00 88.88 135 ASN A C 1
ATOM 1034 O O . ASN A 1 135 ? -12.482 -15.736 27.936 1.00 88.88 135 ASN A O 1
ATOM 1038 N N . ALA A 1 136 ? -12.518 -13.991 26.529 1.00 84.56 136 ALA A N 1
ATOM 1039 C CA . ALA A 1 136 ? -11.934 -14.736 25.423 1.00 84.56 136 ALA A CA 1
ATOM 1040 C C . ALA A 1 136 ? -10.452 -15.053 25.698 1.00 84.56 136 ALA A C 1
ATOM 1042 O O . ALA A 1 136 ? -9.676 -14.156 26.042 1.00 84.56 136 ALA A O 1
ATOM 1043 N N . PRO A 1 137 ? -10.006 -16.306 25.498 1.00 82.19 137 PRO A N 1
ATOM 1044 C CA . PRO A 1 137 ? -8.591 -16.626 25.583 1.00 82.19 137 PRO A CA 1
ATOM 1045 C C . PRO A 1 137 ? -7.839 -15.967 24.423 1.00 82.19 137 PRO A C 1
ATOM 1047 O O . PRO A 1 137 ? -8.204 -16.126 23.257 1.00 82.19 137 PRO A O 1
ATOM 1050 N N . VAL A 1 138 ? -6.750 -15.262 24.731 1.00 78.06 138 VAL A N 1
ATOM 1051 C CA . VAL A 1 138 ? -5.855 -14.728 23.699 1.00 78.06 138 VAL A CA 1
ATOM 1052 C C . VAL A 1 138 ? -4.961 -15.867 23.196 1.00 78.06 138 VAL A C 1
ATOM 1054 O O . VAL A 1 138 ? -4.235 -16.468 23.996 1.00 78.06 138 VAL A O 1
ATOM 1057 N N . PRO A 1 139 ? -4.985 -16.200 21.893 1.00 77.19 139 PRO A N 1
ATOM 1058 C CA . PRO A 1 139 ? -4.131 -17.249 21.357 1.00 77.19 139 PRO A CA 1
ATOM 1059 C C . PRO A 1 139 ? -2.661 -16.807 21.418 1.00 77.19 139 PRO A C 1
ATOM 1061 O O . PRO A 1 139 ? -2.231 -15.920 20.689 1.00 77.19 139 PRO A O 1
ATOM 1064 N N . MET A 1 140 ? -1.875 -17.448 22.289 1.00 77.06 140 MET A N 1
ATOM 1065 C CA . MET A 1 140 ? -0.436 -17.167 22.447 1.00 77.06 140 MET A CA 1
ATOM 1066 C C . MET A 1 140 ? 0.428 -17.867 21.389 1.00 77.06 140 MET A C 1
ATOM 1068 O O . MET A 1 140 ? 1.598 -17.533 21.210 1.00 77.06 140 MET A O 1
ATOM 1072 N N . SER A 1 141 ? -0.130 -18.864 20.697 1.00 76.62 141 SER A N 1
ATOM 1073 C CA . SER A 1 141 ? 0.540 -19.573 19.611 1.00 76.62 141 SER A CA 1
ATOM 1074 C C . SER A 1 141 ? 0.273 -18.871 18.285 1.00 76.62 141 SER A C 1
ATOM 1076 O O . SER A 1 141 ? -0.873 -18.802 17.841 1.00 76.62 141 SER A O 1
ATOM 1078 N N . ALA A 1 142 ? 1.335 -18.421 17.630 1.00 74.00 142 ALA A N 1
ATOM 1079 C CA . ALA A 1 142 ? 1.290 -17.884 16.281 1.00 74.00 142 ALA A CA 1
ATOM 1080 C C . ALA A 1 142 ? 2.061 -18.798 15.331 1.00 74.00 142 ALA A C 1
ATOM 1082 O O . ALA A 1 142 ? 2.996 -19.492 15.738 1.00 74.00 142 ALA A O 1
ATOM 1083 N N . ASP A 1 143 ? 1.696 -18.785 14.052 1.00 74.19 143 ASP A N 1
ATOM 1084 C CA . ASP A 1 143 ? 2.530 -19.438 13.055 1.00 74.19 143 ASP A CA 1
ATOM 1085 C C . ASP A 1 143 ? 3.854 -18.665 12.920 1.00 74.19 143 ASP A C 1
ATOM 1087 O O . ASP A 1 143 ? 3.831 -17.482 12.574 1.00 74.19 143 ASP A O 1
ATOM 1091 N N . PRO A 1 144 ? 5.018 -19.307 13.130 1.00 69.94 144 PRO A N 1
ATOM 1092 C CA . PRO A 1 144 ? 6.323 -18.645 13.038 1.00 69.94 144 PRO A CA 1
ATOM 1093 C C . PRO A 1 144 ? 6.637 -18.111 11.632 1.00 69.94 144 PRO A C 1
ATOM 1095 O O . PRO A 1 144 ? 7.603 -17.374 11.440 1.00 69.94 144 PRO A O 1
ATOM 1098 N N . ARG A 1 145 ? 5.853 -18.498 10.619 1.00 69.44 145 ARG A N 1
ATOM 1099 C CA . ARG A 1 145 ? 6.001 -18.028 9.237 1.00 69.44 145 ARG A CA 1
ATOM 1100 C C . ARG A 1 145 ? 5.189 -16.776 8.939 1.00 69.44 145 ARG A C 1
ATOM 1102 O O . ARG A 1 145 ? 5.412 -16.144 7.903 1.00 69.44 145 ARG A O 1
ATOM 1109 N N . SER A 1 146 ? 4.227 -16.460 9.793 1.00 73.38 146 SER A N 1
ATOM 1110 C CA . SER A 1 146 ? 3.372 -15.298 9.628 1.00 73.38 146 SER A CA 1
ATOM 1111 C C . SER A 1 146 ? 4.090 -14.052 10.122 1.00 73.38 146 SER A C 1
ATOM 1113 O O . SER A 1 146 ? 4.895 -14.092 11.050 1.00 73.38 146 SER A O 1
ATOM 1115 N N . LEU A 1 147 ? 3.848 -12.931 9.445 1.00 80.25 147 LEU A N 1
ATOM 1116 C CA . LEU A 1 147 ? 4.417 -11.664 9.885 1.00 80.25 147 LEU A CA 1
ATOM 1117 C C . LEU A 1 147 ? 3.597 -11.133 11.058 1.00 80.25 147 LEU A C 1
ATOM 1119 O O . LEU A 1 147 ? 2.378 -11.301 11.084 1.00 80.25 147 LEU A O 1
ATOM 1123 N N . PHE A 1 148 ? 4.281 -10.493 12.004 1.00 81.88 148 PHE A N 1
ATOM 1124 C CA . PHE A 1 148 ? 3.703 -10.038 13.268 1.00 81.88 148 PHE A CA 1
ATOM 1125 C C . PHE A 1 148 ? 2.392 -9.269 13.069 1.00 81.88 148 PHE A C 1
ATOM 1127 O O . PHE A 1 148 ? 1.379 -9.597 13.675 1.00 81.88 148 PHE A O 1
ATOM 1134 N N . GLU A 1 149 ? 2.375 -8.319 12.137 1.00 82.94 149 GLU A N 1
ATOM 1135 C CA . GLU A 1 149 ? 1.214 -7.461 11.903 1.00 82.94 149 GLU A CA 1
ATOM 1136 C C . GLU A 1 149 ? 0.012 -8.174 11.252 1.00 82.94 149 GLU A C 1
ATOM 1138 O O . GLU A 1 149 ? -1.099 -7.650 11.256 1.00 82.94 149 GLU A O 1
ATOM 1143 N N . ASP A 1 150 ? 0.222 -9.357 10.668 1.00 84.62 150 ASP A N 1
ATOM 1144 C CA . ASP A 1 150 ? -0.854 -10.203 10.135 1.00 84.62 150 ASP A CA 1
ATOM 1145 C C . ASP A 1 150 ? -1.394 -11.169 11.184 1.00 84.62 150 ASP A C 1
ATOM 1147 O O . ASP A 1 150 ? -2.582 -11.466 11.165 1.00 84.62 150 ASP A O 1
ATOM 1151 N N . VAL A 1 151 ? -0.545 -11.618 12.110 1.00 87.00 151 VAL A N 1
ATOM 1152 C CA . VAL A 1 151 ? -0.984 -12.371 13.291 1.00 87.00 151 VAL A CA 1
ATOM 1153 C C . VAL A 1 151 ? -1.829 -11.466 14.183 1.00 87.00 151 VAL A C 1
ATOM 1155 O O . VAL A 1 151 ? -2.944 -11.828 14.543 1.00 87.00 151 VAL A O 1
ATOM 1158 N N . GLU A 1 152 ? -1.344 -10.259 14.481 1.00 88.06 152 GLU A N 1
ATOM 1159 C CA . GLU A 1 152 ? -2.088 -9.267 15.263 1.00 88.06 152 GLU A CA 1
ATOM 1160 C C . GLU A 1 152 ? -3.395 -8.873 14.559 1.00 88.06 152 GLU A C 1
ATOM 1162 O O . GLU A 1 152 ? -4.457 -8.866 15.178 1.00 88.06 152 GLU A O 1
ATOM 1167 N N . GLY A 1 153 ? -3.347 -8.635 13.241 1.00 89.69 153 GLY A N 1
ATOM 1168 C CA . GLY A 1 153 ? -4.543 -8.376 12.438 1.00 89.69 153 GLY A CA 1
ATOM 1169 C C . GLY A 1 153 ? -5.567 -9.515 12.489 1.00 89.69 153 GLY A C 1
ATOM 1170 O O . GLY A 1 153 ? -6.763 -9.247 12.584 1.00 89.69 153 GLY A O 1
ATOM 1171 N N . ALA A 1 154 ? -5.117 -10.774 12.484 1.00 89.88 154 ALA A N 1
ATOM 1172 C CA . ALA A 1 154 ? -5.986 -11.942 12.600 1.00 89.88 154 ALA A CA 1
ATOM 1173 C C . ALA A 1 154 ? -6.649 -12.049 13.978 1.00 89.88 154 ALA A C 1
ATOM 1175 O O . ALA A 1 154 ? -7.842 -12.335 14.049 1.00 89.88 154 ALA A O 1
ATOM 1176 N N . VAL A 1 155 ? -5.906 -11.785 15.057 1.00 90.12 155 VAL A N 1
ATOM 1177 C CA . VAL A 1 155 ? -6.455 -11.786 16.422 1.00 90.12 155 VAL A CA 1
ATOM 1178 C C . VAL A 1 155 ? -7.536 -10.718 16.565 1.00 90.12 155 VAL A C 1
ATOM 1180 O O . VAL A 1 155 ? -8.630 -11.022 17.033 1.00 90.12 155 VAL A O 1
ATOM 1183 N N . ILE A 1 156 ? -7.273 -9.496 16.090 1.00 91.69 156 ILE A N 1
ATOM 1184 C CA . ILE A 1 156 ? -8.263 -8.409 16.108 1.00 91.69 156 ILE A CA 1
ATOM 1185 C C . ILE A 1 156 ? -9.489 -8.794 15.269 1.00 91.69 156 ILE A C 1
ATOM 1187 O O . ILE A 1 156 ? -10.619 -8.666 15.732 1.00 91.69 156 ILE A O 1
ATOM 1191 N N . ALA A 1 157 ? -9.289 -9.321 14.058 1.00 91.00 157 ALA A N 1
ATOM 1192 C CA . ALA A 1 157 ? -10.392 -9.737 13.195 1.00 91.00 157 ALA A CA 1
ATOM 1193 C C . ALA A 1 157 ? -11.264 -10.843 13.809 1.00 91.00 157 ALA A C 1
ATOM 1195 O O . ALA A 1 157 ? -12.473 -10.823 13.609 1.00 91.00 157 ALA A O 1
ATOM 1196 N N . GLN A 1 158 ? -10.679 -11.771 14.571 1.00 89.44 158 GLN A N 1
ATOM 1197 C CA . GLN A 1 158 ? -11.427 -12.805 15.294 1.00 89.44 158 GLN A CA 1
ATOM 1198 C C . GLN A 1 158 ? -12.199 -12.231 16.485 1.00 89.44 158 GLN A C 1
ATOM 1200 O O . GLN A 1 158 ? -13.368 -12.556 16.668 1.00 89.44 158 GLN A O 1
ATOM 1205 N N . GLN A 1 159 ? -11.563 -11.376 17.287 1.00 89.25 159 GLN A N 1
ATOM 1206 C CA . GLN A 1 159 ? -12.172 -10.808 18.495 1.00 89.25 159 GLN A CA 1
ATOM 1207 C C . GLN A 1 159 ? -13.318 -9.841 18.188 1.00 89.25 159 GLN A C 1
ATOM 1209 O O . GLN A 1 159 ? -14.290 -9.786 18.935 1.00 89.25 159 GLN A O 1
ATOM 1214 N N . PHE A 1 160 ? -13.214 -9.104 17.084 1.00 90.31 160 PHE A N 1
ATOM 1215 C CA . PHE A 1 160 ? -14.204 -8.113 16.661 1.00 90.31 160 PHE A CA 1
ATOM 1216 C C . PHE A 1 160 ? -14.987 -8.565 15.422 1.00 90.31 160 PHE A C 1
ATOM 1218 O O . PHE A 1 160 ? -15.511 -7.738 14.672 1.00 90.31 160 PHE A O 1
ATOM 1225 N N . PHE A 1 161 ? -15.070 -9.878 15.186 1.00 87.31 161 PHE A N 1
ATOM 1226 C CA . PHE A 1 161 ? -15.776 -10.434 14.032 1.00 87.31 161 PHE A CA 1
ATOM 1227 C C . PHE A 1 161 ? -17.255 -10.024 14.022 1.00 87.31 161 PHE A C 1
ATOM 1229 O O . PHE A 1 161 ? -17.775 -9.582 13.000 1.00 87.31 161 PHE A O 1
ATOM 1236 N N . ASP A 1 162 ? -17.919 -10.099 15.174 1.00 86.75 162 ASP A N 1
ATOM 1237 C CA . ASP A 1 162 ? -19.347 -9.790 15.278 1.00 86.75 162 ASP A CA 1
ATOM 1238 C C . ASP A 1 162 ? -19.626 -8.276 15.218 1.00 86.75 162 ASP A C 1
ATOM 1240 O O . ASP A 1 162 ? -20.675 -7.860 14.732 1.00 86.75 162 ASP A O 1
ATOM 1244 N N . SER A 1 163 ? -18.680 -7.434 15.655 1.00 87.31 163 SER A N 1
ATOM 1245 C CA . SER A 1 163 ? -18.895 -5.990 15.829 1.00 87.31 163 SER A CA 1
ATOM 1246 C C . SER A 1 163 ? -18.307 -5.104 14.730 1.00 87.31 163 SER A C 1
ATOM 1248 O O . SER A 1 163 ? -18.885 -4.067 14.410 1.00 87.31 163 SER A O 1
ATOM 1250 N N . ASP A 1 164 ? -17.147 -5.462 14.169 1.00 88.62 164 ASP A N 1
ATOM 1251 C CA . ASP A 1 164 ? -16.335 -4.570 13.328 1.00 88.62 164 ASP A CA 1
ATOM 1252 C C . ASP A 1 164 ? -15.899 -5.208 11.991 1.00 88.62 164 ASP A C 1
ATOM 1254 O O . ASP A 1 164 ? -15.157 -4.584 11.226 1.00 88.62 164 ASP A O 1
ATOM 1258 N N . ARG A 1 165 ? -16.376 -6.416 11.642 1.00 87.25 165 ARG A N 1
ATOM 1259 C CA . ARG A 1 165 ? -15.946 -7.142 10.422 1.00 87.25 165 ARG A CA 1
ATOM 1260 C C . ARG A 1 165 ? -15.984 -6.311 9.138 1.00 87.25 165 ARG A C 1
ATOM 1262 O O . ARG A 1 165 ? -15.045 -6.379 8.349 1.00 87.25 165 ARG A O 1
ATOM 1269 N N . GLY A 1 166 ? -17.027 -5.502 8.934 1.00 86.12 166 GLY A N 1
ATOM 1270 C CA . GLY A 1 166 ? -17.185 -4.687 7.724 1.00 86.12 166 GLY A CA 1
ATOM 1271 C C . GLY A 1 166 ? -16.122 -3.589 7.611 1.00 86.12 166 GLY A C 1
ATOM 1272 O O . GLY A 1 166 ? -15.540 -3.389 6.544 1.00 86.12 166 GLY A O 1
ATOM 1273 N N . LEU A 1 167 ? -15.800 -2.927 8.729 1.00 88.50 167 LEU A N 1
ATOM 1274 C CA . LEU A 1 167 ? -14.694 -1.967 8.817 1.00 88.50 167 LEU A CA 1
ATOM 1275 C C . LEU A 1 167 ? -13.359 -2.657 8.514 1.00 88.50 167 LEU A C 1
ATOM 1277 O O . LEU A 1 167 ? -12.600 -2.185 7.666 1.00 88.50 167 LEU A O 1
ATOM 1281 N N . LEU A 1 168 ? -13.071 -3.769 9.196 1.00 91.56 168 LEU A N 1
ATOM 1282 C CA . LEU A 1 168 ? -11.790 -4.468 9.065 1.00 91.56 168 LEU A CA 1
ATOM 1283 C C . LEU A 1 168 ? -11.583 -5.010 7.645 1.00 91.56 168 LEU A C 1
ATOM 1285 O O . LEU A 1 168 ? -10.470 -4.945 7.110 1.00 91.56 168 LEU A O 1
ATOM 1289 N N . PHE A 1 169 ? -12.662 -5.481 7.014 1.00 90.38 169 PHE A N 1
ATOM 1290 C CA . PHE A 1 169 ? -12.690 -5.876 5.612 1.00 90.38 169 PHE A CA 1
ATOM 1291 C C . PHE A 1 169 ? -12.392 -4.701 4.678 1.00 90.38 169 PHE A C 1
ATOM 1293 O O . PHE A 1 169 ? -11.506 -4.818 3.829 1.00 90.38 169 PHE A O 1
ATOM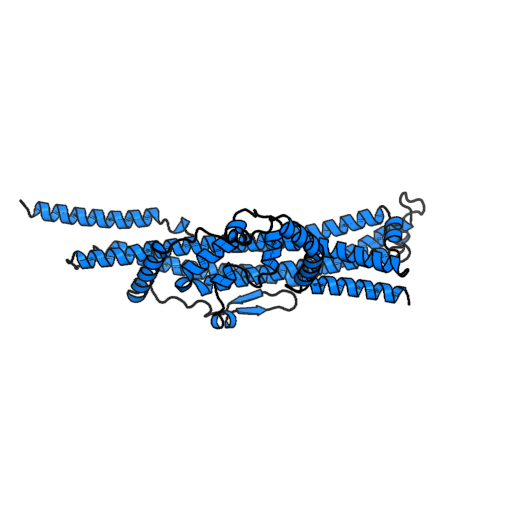 1300 N N . LEU A 1 170 ? -13.057 -3.554 4.854 1.00 89.56 170 LEU A N 1
ATOM 1301 C CA . LEU A 1 170 ? -12.825 -2.378 4.013 1.00 89.56 170 LEU A CA 1
ATOM 1302 C C . LEU A 1 170 ? -11.377 -1.894 4.095 1.00 89.56 170 LEU A C 1
ATOM 1304 O O . LEU A 1 170 ? -10.743 -1.669 3.068 1.00 89.56 170 LEU A O 1
ATOM 1308 N N . LEU A 1 171 ? -10.832 -1.779 5.307 1.00 91.25 171 LEU A N 1
ATOM 1309 C CA . LEU A 1 171 ? -9.437 -1.390 5.523 1.00 91.25 171 LEU A CA 1
ATOM 1310 C C . LEU A 1 171 ? -8.468 -2.383 4.869 1.00 91.25 171 LEU A C 1
ATOM 1312 O O . LEU A 1 171 ? -7.463 -1.988 4.271 1.00 91.25 171 LEU A O 1
ATOM 1316 N N . ASN A 1 172 ? -8.786 -3.678 4.925 1.00 91.56 172 ASN A N 1
ATOM 1317 C CA . ASN A 1 172 ? -8.010 -4.713 4.257 1.00 91.56 172 ASN A CA 1
ATOM 1318 C C . ASN A 1 172 ? -8.074 -4.601 2.720 1.00 91.56 172 ASN A C 1
ATOM 1320 O O . ASN A 1 172 ? -7.059 -4.784 2.042 1.00 91.56 172 ASN A O 1
ATOM 1324 N N . GLU A 1 173 ? -9.232 -4.279 2.146 1.00 89.88 173 GLU A N 1
ATOM 1325 C CA . GLU A 1 173 ? -9.372 -4.051 0.703 1.00 89.88 173 GLU A CA 1
ATOM 1326 C C . GLU A 1 173 ? -8.682 -2.749 0.257 1.00 89.88 173 GLU A C 1
ATOM 1328 O O . GLU A 1 173 ? -7.949 -2.772 -0.738 1.00 89.88 173 GLU A O 1
ATOM 1333 N N . SER A 1 174 ? -8.769 -1.663 1.038 1.00 90.12 174 SER A N 1
ATOM 1334 C CA . SER A 1 174 ? -7.978 -0.435 0.838 1.00 90.12 174 SER A CA 1
ATOM 1335 C C . SER A 1 174 ? -6.486 -0.748 0.764 1.00 90.12 174 SER A C 1
ATOM 1337 O O . SER A 1 174 ? -5.814 -0.387 -0.205 1.00 90.12 174 SER A O 1
ATOM 1339 N N . ARG A 1 175 ? -5.972 -1.505 1.746 1.00 91.06 175 ARG A N 1
ATOM 1340 C CA . ARG A 1 175 ? -4.578 -1.975 1.798 1.00 91.06 175 ARG A CA 1
ATOM 1341 C C . ARG A 1 175 ? -4.184 -2.700 0.514 1.00 91.06 175 ARG A C 1
ATOM 1343 O O . ARG A 1 175 ? -3.119 -2.437 -0.048 1.00 91.06 175 ARG A O 1
ATOM 1350 N N . LYS A 1 176 ? -5.015 -3.636 0.044 1.00 89.38 176 LYS A N 1
ATOM 1351 C CA . LYS A 1 176 ? -4.755 -4.416 -1.180 1.00 89.38 176 LYS A CA 1
ATOM 1352 C C . LYS A 1 176 ? -4.758 -3.546 -2.429 1.00 89.38 176 LYS A C 1
ATOM 1354 O O . LYS A 1 176 ? -3.965 -3.811 -3.338 1.00 89.38 176 LYS A O 1
ATOM 1359 N N . MET A 1 177 ? -5.646 -2.558 -2.496 1.00 90.25 177 MET A N 1
ATOM 1360 C CA . MET A 1 177 ? -5.774 -1.671 -3.645 1.00 90.25 177 MET A CA 1
ATOM 1361 C C . MET A 1 177 ? -4.587 -0.715 -3.743 1.00 90.25 177 MET A C 1
ATOM 1363 O O . MET A 1 177 ? -3.922 -0.682 -4.779 1.00 90.25 177 MET A O 1
ATOM 1367 N N . ILE A 1 178 ? -4.251 -0.049 -2.639 1.00 90.69 178 ILE A N 1
ATOM 1368 C CA . ILE A 1 178 ? -3.079 0.821 -2.513 1.00 90.69 178 ILE A CA 1
ATOM 1369 C C . ILE A 1 178 ? -1.798 0.053 -2.875 1.00 90.69 178 ILE A C 1
ATOM 1371 O O . ILE A 1 178 ? -1.083 0.448 -3.795 1.00 90.69 178 ILE A O 1
ATOM 1375 N N . ASN A 1 179 ? -1.545 -1.098 -2.244 1.00 89.38 179 ASN A N 1
ATOM 1376 C CA . ASN A 1 179 ? -0.379 -1.932 -2.567 1.00 89.38 179 ASN A CA 1
ATOM 1377 C C . ASN A 1 179 ? -0.390 -2.411 -4.028 1.00 89.38 179 ASN A C 1
ATOM 1379 O O . ASN A 1 179 ? 0.654 -2.530 -4.673 1.00 89.38 179 ASN A O 1
ATOM 1383 N N . GLY A 1 180 ? -1.576 -2.703 -4.566 1.00 89.25 180 GLY A N 1
ATOM 1384 C CA . GLY A 1 180 ? -1.761 -3.086 -5.960 1.00 89.25 180 GLY A CA 1
ATOM 1385 C C . GLY A 1 180 ? -1.339 -1.986 -6.932 1.00 89.25 180 GLY A C 1
ATOM 1386 O O . GLY A 1 180 ? -0.677 -2.297 -7.924 1.00 89.25 180 GLY A O 1
ATOM 1387 N N . ASN A 1 181 ? -1.676 -0.731 -6.637 1.00 91.75 181 ASN A N 1
ATOM 1388 C CA . ASN A 1 181 ? -1.293 0.425 -7.442 1.00 91.75 181 ASN A CA 1
ATOM 1389 C C . ASN A 1 181 ? 0.212 0.677 -7.400 1.00 91.75 181 ASN A C 1
ATOM 1391 O O . ASN A 1 181 ? 0.811 0.827 -8.458 1.00 91.75 181 ASN A O 1
ATOM 1395 N N . VAL A 1 182 ? 0.841 0.639 -6.222 1.00 90.12 182 VAL A N 1
ATOM 1396 C CA . VAL A 1 182 ? 2.303 0.810 -6.103 1.00 90.12 182 VAL A CA 1
ATOM 1397 C C . VAL A 1 182 ? 3.044 -0.238 -6.915 1.00 90.12 182 VAL A C 1
ATOM 1399 O O . VAL A 1 182 ? 3.953 0.075 -7.679 1.00 90.12 182 VAL A O 1
ATOM 1402 N N . ARG A 1 183 ? 2.614 -1.498 -6.812 1.00 89.75 183 ARG A N 1
ATOM 1403 C CA . ARG A 1 183 ? 3.196 -2.579 -7.603 1.00 89.75 183 ARG A CA 1
ATOM 1404 C C . ARG A 1 183 ? 3.054 -2.324 -9.104 1.00 89.75 183 ARG A C 1
ATOM 1406 O O . ARG A 1 183 ? 4.013 -2.521 -9.841 1.00 89.75 183 ARG A O 1
ATOM 1413 N N . LYS A 1 184 ? 1.873 -1.897 -9.566 1.00 91.25 184 LYS A N 1
ATOM 1414 C CA . LYS A 1 184 ? 1.650 -1.552 -10.980 1.00 91.25 184 LYS A CA 1
ATOM 1415 C C . LYS A 1 184 ? 2.540 -0.390 -11.422 1.00 91.25 184 LYS A C 1
ATOM 1417 O O . LYS A 1 184 ? 3.100 -0.461 -12.509 1.00 91.25 184 LYS A O 1
ATOM 1422 N N . LEU A 1 185 ? 2.702 0.632 -10.581 1.00 92.19 185 LEU A N 1
ATOM 1423 C CA . LEU A 1 185 ? 3.576 1.771 -10.853 1.00 92.19 185 LEU A CA 1
ATOM 1424 C C . LEU A 1 185 ? 5.022 1.303 -11.028 1.00 92.19 185 LEU A C 1
ATOM 1426 O O . LEU A 1 185 ? 5.642 1.617 -12.038 1.00 92.19 185 LEU A O 1
ATOM 1430 N N . ALA A 1 186 ? 5.519 0.485 -10.096 1.00 90.81 186 ALA A N 1
ATOM 1431 C CA . ALA A 1 186 ? 6.866 -0.072 -10.155 1.00 90.81 186 ALA A CA 1
ATOM 1432 C C . ALA A 1 186 ? 7.093 -0.896 -11.433 1.00 90.81 186 ALA A C 1
ATOM 1434 O O . ALA A 1 186 ? 8.149 -0.777 -12.052 1.00 90.81 186 ALA A O 1
ATOM 1435 N N . VAL A 1 187 ? 6.102 -1.688 -11.867 1.00 91.50 187 VAL A N 1
ATOM 1436 C CA . VAL A 1 187 ? 6.168 -2.437 -13.136 1.00 91.50 187 VAL A CA 1
ATOM 1437 C C . VAL A 1 187 ? 6.245 -1.491 -14.330 1.00 91.50 187 VAL A C 1
ATOM 1439 O O . VAL A 1 187 ? 7.126 -1.660 -15.166 1.00 91.50 187 VAL A O 1
ATOM 1442 N N . TRP A 1 188 ? 5.358 -0.497 -14.417 1.00 92.50 188 TRP A N 1
ATOM 1443 C CA . TRP A 1 188 ? 5.348 0.440 -15.542 1.00 92.50 188 TRP A CA 1
ATOM 1444 C C . TRP A 1 188 ? 6.623 1.275 -15.616 1.00 92.50 188 TRP A C 1
ATOM 1446 O O . TRP A 1 188 ? 7.203 1.401 -16.689 1.00 92.50 188 TRP A O 1
ATOM 1456 N N . PHE A 1 189 ? 7.104 1.788 -14.485 1.00 92.75 189 PHE A N 1
ATOM 1457 C CA . PHE A 1 189 ? 8.368 2.517 -14.427 1.00 92.75 189 PHE A CA 1
ATOM 1458 C C . PHE A 1 189 ? 9.545 1.630 -14.822 1.00 92.75 189 PHE A C 1
ATOM 1460 O O . PHE A 1 189 ? 10.351 2.029 -15.657 1.00 92.75 189 PHE A O 1
ATOM 1467 N N . SER A 1 190 ? 9.609 0.404 -14.297 1.00 92.50 190 SER A N 1
ATOM 1468 C CA . SER A 1 190 ? 10.664 -0.544 -14.672 1.00 92.50 190 SER A CA 1
ATOM 1469 C C . SER A 1 190 ? 10.610 -0.880 -16.162 1.00 92.50 190 SER A C 1
ATOM 1471 O O . SER A 1 190 ? 11.656 -0.954 -16.797 1.00 92.50 190 SER A O 1
ATOM 1473 N N . ALA A 1 191 ? 9.418 -1.024 -16.747 1.00 92.50 191 ALA A N 1
ATOM 1474 C CA . ALA A 1 191 ? 9.246 -1.279 -18.174 1.00 92.50 191 ALA A CA 1
ATOM 1475 C C . ALA A 1 191 ? 9.687 -0.087 -19.041 1.00 92.50 191 ALA A C 1
ATOM 1477 O O . ALA A 1 191 ? 10.418 -0.290 -20.008 1.00 92.50 191 ALA A O 1
ATOM 1478 N N . ILE A 1 192 ? 9.302 1.144 -18.678 1.00 92.69 192 ILE A N 1
ATOM 1479 C CA . ILE A 1 192 ? 9.717 2.368 -19.384 1.00 92.69 192 ILE A CA 1
ATOM 1480 C C . ILE A 1 192 ? 11.240 2.514 -19.336 1.00 92.69 192 ILE A C 1
ATOM 1482 O O . ILE A 1 192 ? 11.875 2.665 -20.375 1.00 92.69 192 ILE A O 1
ATOM 1486 N N . LEU A 1 193 ? 11.844 2.410 -18.149 1.00 92.25 193 LEU A N 1
ATOM 1487 C CA . LEU A 1 193 ? 13.294 2.546 -17.989 1.00 92.25 193 LEU A CA 1
ATOM 1488 C C . LEU A 1 193 ? 14.063 1.414 -18.676 1.00 92.25 193 LEU A C 1
ATOM 1490 O O . LEU A 1 193 ? 15.116 1.653 -19.262 1.00 92.25 193 LEU A O 1
ATOM 1494 N N . SER A 1 194 ? 13.518 0.197 -18.667 1.00 91.81 194 SER A N 1
ATOM 1495 C CA . SER A 1 194 ? 14.079 -0.919 -19.431 1.00 91.81 194 SER A CA 1
ATOM 1496 C C . SER A 1 194 ? 14.068 -0.627 -20.927 1.00 91.81 194 SER A C 1
ATOM 1498 O O . SER A 1 194 ? 15.078 -0.833 -21.591 1.00 91.81 194 SER A O 1
ATOM 1500 N N . ALA A 1 195 ? 12.956 -0.108 -21.458 1.00 91.12 195 ALA A N 1
ATOM 1501 C CA . ALA A 1 195 ? 12.857 0.275 -22.861 1.00 91.12 195 ALA A CA 1
ATOM 1502 C C . ALA A 1 195 ? 13.862 1.381 -23.216 1.00 91.12 195 ALA A C 1
ATOM 1504 O O . ALA A 1 195 ? 14.547 1.261 -24.227 1.00 91.12 195 ALA A O 1
ATOM 1505 N N . VAL A 1 196 ? 14.022 2.401 -22.363 1.00 92.00 196 VAL A N 1
ATOM 1506 C CA . VAL A 1 196 ? 15.053 3.443 -22.532 1.00 92.00 196 VAL A CA 1
ATOM 1507 C C . VAL A 1 196 ? 16.450 2.825 -22.592 1.00 92.00 196 VAL A C 1
ATOM 1509 O O . VAL A 1 196 ? 17.231 3.165 -23.480 1.00 92.00 196 VAL A O 1
ATOM 1512 N N . LEU A 1 197 ? 16.766 1.893 -21.689 1.00 90.75 197 LEU A N 1
ATOM 1513 C CA . LEU A 1 197 ? 18.063 1.221 -21.661 1.00 90.75 197 LEU A CA 1
ATOM 1514 C C . LEU A 1 197 ? 18.298 0.385 -22.926 1.00 90.75 197 LEU A C 1
ATOM 1516 O O . LEU A 1 197 ? 19.372 0.456 -23.510 1.00 90.75 197 LEU A O 1
ATOM 1520 N N . ILE A 1 198 ? 17.292 -0.353 -23.394 1.00 90.31 198 ILE A N 1
ATOM 1521 C CA . ILE A 1 198 ? 17.373 -1.145 -24.629 1.00 90.31 198 ILE A CA 1
ATOM 1522 C C . ILE A 1 198 ? 17.563 -0.250 -25.854 1.00 90.31 198 ILE A C 1
ATOM 1524 O O . ILE A 1 198 ? 18.421 -0.538 -26.680 1.00 90.31 198 ILE A O 1
ATOM 1528 N N . VAL A 1 199 ? 16.795 0.838 -25.968 1.00 90.56 199 VAL A N 1
ATOM 1529 C CA . VAL A 1 199 ? 16.931 1.800 -27.072 1.00 90.56 199 VAL A CA 1
ATOM 1530 C C . VAL A 1 199 ? 18.343 2.377 -27.097 1.00 90.56 199 VAL A C 1
ATOM 1532 O O . VAL A 1 199 ? 18.942 2.466 -28.164 1.00 90.56 199 VAL A O 1
ATOM 1535 N N . ASN A 1 200 ? 18.905 2.693 -25.928 1.00 89.94 200 ASN A N 1
ATOM 1536 C CA . ASN A 1 200 ? 20.294 3.122 -25.838 1.00 89.94 200 ASN A CA 1
ATOM 1537 C C . ASN A 1 200 ? 21.268 2.026 -26.283 1.00 89.94 200 ASN A C 1
ATOM 1539 O O . ASN A 1 200 ? 22.156 2.291 -27.074 1.00 89.94 200 ASN A O 1
ATOM 1543 N N . LEU A 1 201 ? 21.098 0.782 -25.847 1.00 89.06 201 LEU A N 1
ATOM 1544 C CA . LEU A 1 201 ? 22.019 -0.287 -26.243 1.00 89.06 201 LEU A CA 1
ATOM 1545 C C . LEU A 1 201 ? 21.923 -0.695 -27.722 1.00 89.06 201 LEU A C 1
ATOM 1547 O O . LEU A 1 201 ? 22.859 -1.304 -28.231 1.00 89.06 201 LEU A O 1
ATOM 1551 N N . LEU A 1 202 ? 20.799 -0.429 -28.391 1.00 88.50 202 LEU A N 1
ATOM 1552 C CA . LEU A 1 202 ? 20.595 -0.788 -29.799 1.00 88.50 202 LEU A CA 1
ATOM 1553 C C . LEU A 1 202 ? 20.960 0.335 -30.771 1.00 88.50 202 LEU A C 1
ATOM 1555 O O . LEU A 1 202 ? 21.449 0.043 -31.856 1.00 88.50 202 LEU A O 1
ATOM 1559 N N . TYR A 1 203 ? 20.695 1.588 -30.400 1.00 87.75 203 TYR A N 1
ATOM 1560 C CA . TYR A 1 203 ? 20.744 2.719 -31.330 1.00 87.75 203 TYR A CA 1
ATOM 1561 C C . TYR A 1 203 ? 21.718 3.822 -30.915 1.00 87.75 203 TYR A C 1
ATOM 1563 O O . TYR A 1 203 ? 21.872 4.795 -31.644 1.00 87.75 203 TYR A O 1
ATOM 1571 N N . ASN A 1 204 ? 22.360 3.722 -29.750 1.00 85.31 204 ASN A N 1
ATOM 1572 C CA . ASN A 1 204 ? 23.271 4.759 -29.278 1.00 85.31 204 ASN A CA 1
ATOM 1573 C C . ASN A 1 204 ? 24.699 4.567 -29.820 1.00 85.31 204 ASN A C 1
ATOM 1575 O O . ASN A 1 204 ? 25.629 4.330 -29.059 1.00 85.31 204 ASN A O 1
ATOM 1579 N N . ASP A 1 205 ? 24.864 4.674 -31.135 1.00 81.69 205 ASP A N 1
ATOM 1580 C CA . ASP A 1 205 ? 26.157 4.584 -31.833 1.00 81.69 205 ASP A CA 1
ATOM 1581 C C . ASP A 1 205 ? 26.737 5.966 -32.209 1.00 81.69 205 ASP A C 1
ATOM 1583 O O . ASP A 1 205 ? 27.685 6.074 -32.981 1.00 81.69 205 ASP A O 1
ATOM 1587 N N . GLY A 1 206 ? 26.133 7.052 -31.709 1.00 78.44 206 GLY A N 1
ATOM 1588 C CA . GLY A 1 206 ? 26.537 8.427 -32.017 1.00 78.44 206 GLY A CA 1
ATOM 1589 C C . GLY A 1 206 ? 26.216 8.896 -33.445 1.00 78.44 206 GLY A C 1
ATOM 1590 O O . GLY A 1 206 ? 26.547 10.034 -33.785 1.00 78.44 206 GLY A O 1
ATOM 1591 N N . SER A 1 207 ? 25.554 8.069 -34.262 1.00 79.75 207 SER A N 1
ATOM 1592 C CA . SER A 1 207 ? 25.227 8.380 -35.661 1.00 79.75 207 SER A CA 1
ATOM 1593 C C . SER A 1 207 ? 23.803 8.912 -35.858 1.00 79.75 207 SER A C 1
ATOM 1595 O O . SER A 1 207 ? 23.527 9.603 -36.838 1.00 79.75 207 SER A O 1
ATOM 1597 N N . VAL A 1 208 ? 22.896 8.624 -34.916 1.00 81.44 208 VAL A N 1
ATOM 1598 C CA . VAL A 1 208 ? 21.462 8.940 -35.045 1.00 81.44 208 VAL A CA 1
ATOM 1599 C C . VAL A 1 208 ? 21.193 10.447 -35.072 1.00 81.44 208 VAL A C 1
ATOM 1601 O O . VAL A 1 208 ? 20.365 10.913 -35.854 1.00 81.44 208 VAL A O 1
ATOM 1604 N N . PHE A 1 209 ? 21.884 11.216 -34.228 1.00 83.12 209 PHE A N 1
ATOM 1605 C CA . PHE A 1 209 ? 21.785 12.675 -34.190 1.00 83.12 209 PHE A CA 1
ATOM 1606 C C . PHE A 1 209 ? 23.161 13.307 -34.012 1.00 83.12 209 PHE A C 1
ATOM 1608 O O . PHE A 1 209 ? 23.906 12.946 -33.101 1.00 83.12 209 PHE A O 1
ATOM 1615 N N . ASP A 1 210 ? 23.446 14.316 -34.831 1.00 85.25 210 ASP A N 1
ATOM 1616 C CA . ASP A 1 210 ? 24.690 15.078 -34.774 1.00 85.25 210 ASP A CA 1
ATOM 1617 C C . ASP A 1 210 ? 24.589 16.252 -33.782 1.00 85.25 210 ASP A C 1
ATOM 1619 O O . ASP A 1 210 ? 24.497 17.429 -34.146 1.00 85.25 210 ASP A O 1
ATOM 1623 N N . PHE A 1 211 ? 24.537 15.920 -32.490 1.00 84.00 211 PHE A N 1
ATOM 1624 C CA . PHE A 1 211 ? 24.503 16.907 -31.407 1.00 84.00 211 PHE A CA 1
ATOM 1625 C C . PHE A 1 211 ? 25.781 17.746 -31.336 1.00 84.00 211 PHE A C 1
ATOM 1627 O O . PHE A 1 211 ? 25.721 18.916 -30.963 1.00 84.00 211 PHE A O 1
ATOM 1634 N N . HIS A 1 212 ? 26.929 17.172 -31.690 1.00 85.75 212 HIS A N 1
ATOM 1635 C CA . HIS A 1 212 ? 28.219 17.852 -31.732 1.00 85.75 212 HIS A CA 1
ATOM 1636 C C . HIS A 1 212 ? 28.180 19.046 -32.691 1.00 85.75 212 HIS A C 1
ATOM 1638 O O . HIS A 1 212 ? 28.476 20.170 -32.267 1.00 85.75 212 HIS A O 1
ATOM 1644 N N . ALA A 1 213 ? 27.705 18.839 -33.924 1.00 84.38 213 ALA A N 1
ATOM 1645 C CA . ALA A 1 213 ? 27.507 19.922 -34.883 1.00 84.38 213 ALA A CA 1
ATOM 1646 C C . ALA A 1 213 ? 26.399 20.893 -34.445 1.00 84.38 213 ALA A C 1
ATOM 1648 O O . ALA A 1 213 ? 26.561 22.109 -34.561 1.00 84.38 213 ALA A O 1
ATOM 1649 N N . MET A 1 214 ? 25.293 20.383 -33.891 1.00 87.38 214 MET A N 1
ATOM 1650 C CA . MET A 1 214 ? 24.172 21.210 -33.423 1.00 87.38 214 MET A CA 1
ATOM 1651 C C . MET A 1 214 ? 24.571 22.176 -32.293 1.00 87.38 214 MET A C 1
ATOM 1653 O O . MET A 1 214 ? 24.037 23.281 -32.207 1.00 87.38 214 MET A O 1
ATOM 1657 N N . LEU A 1 215 ? 25.518 21.780 -31.440 1.00 85.62 215 LEU A N 1
ATOM 1658 C CA . LEU A 1 215 ? 26.055 22.603 -30.353 1.00 85.62 215 LEU A CA 1
ATOM 1659 C C . LEU A 1 215 ? 27.201 23.529 -30.800 1.00 85.62 215 LEU A C 1
ATOM 1661 O O . LEU A 1 215 ? 27.716 24.289 -29.979 1.00 85.62 215 LEU A O 1
ATOM 1665 N N . GLY A 1 216 ? 27.608 23.479 -32.075 1.00 83.12 216 GLY A N 1
ATOM 1666 C CA . GLY A 1 216 ? 28.698 24.294 -32.619 1.00 83.12 216 GLY A CA 1
ATOM 1667 C C . GLY A 1 216 ? 30.064 23.981 -32.000 1.00 83.12 216 GLY A C 1
ATOM 1668 O O . GLY A 1 216 ? 30.921 24.863 -31.920 1.00 83.12 216 GLY A O 1
ATOM 1669 N N . LEU A 1 217 ? 30.261 22.753 -31.512 1.00 84.00 217 LEU A N 1
ATOM 1670 C CA . LEU A 1 217 ? 31.504 22.344 -30.864 1.00 84.00 217 LEU A CA 1
ATOM 1671 C C . LEU A 1 217 ? 32.570 22.024 -31.917 1.00 84.00 217 LEU A C 1
ATOM 1673 O O . LEU A 1 217 ? 32.285 21.464 -32.973 1.00 84.00 217 LEU A O 1
ATOM 1677 N N . SER A 1 218 ? 33.827 22.368 -31.638 1.00 76.44 218 SER A N 1
ATOM 1678 C CA . SER A 1 218 ? 34.937 21.991 -32.514 1.00 76.44 218 SER A CA 1
ATOM 1679 C C . SER A 1 218 ? 35.211 20.486 -32.429 1.00 76.44 218 SER A C 1
ATOM 1681 O O . SER A 1 218 ? 34.990 19.849 -31.393 1.00 76.44 218 SER A O 1
ATOM 1683 N N . ALA A 1 219 ? 35.709 19.902 -33.523 1.00 68.19 219 ALA A N 1
ATOM 1684 C CA . ALA A 1 219 ? 36.081 18.484 -33.582 1.00 68.19 219 ALA A CA 1
ATOM 1685 C C . ALA A 1 219 ? 37.144 18.104 -32.527 1.00 68.19 219 ALA A C 1
ATOM 1687 O O . ALA A 1 219 ? 37.137 16.981 -32.031 1.00 68.19 219 ALA A O 1
ATOM 1688 N N . ASP A 1 220 ? 37.961 19.072 -32.095 1.00 70.75 220 ASP A N 1
ATOM 1689 C CA . ASP A 1 220 ? 38.996 18.930 -31.058 1.00 70.75 220 ASP A CA 1
ATOM 1690 C C . ASP A 1 220 ? 38.453 18.957 -29.614 1.00 70.75 220 ASP A C 1
ATOM 1692 O O . ASP A 1 220 ? 39.195 19.170 -28.651 1.00 70.75 220 ASP A O 1
ATOM 1696 N N . SER A 1 221 ? 37.143 18.780 -29.423 1.00 74.81 221 SER A N 1
ATOM 1697 C CA . SER A 1 221 ? 36.558 18.714 -28.083 1.00 74.81 221 SER A CA 1
ATOM 1698 C C . SER A 1 221 ? 37.175 17.572 -27.259 1.00 74.81 221 SER A C 1
ATOM 1700 O O . SER A 1 221 ? 37.382 16.462 -27.748 1.00 74.81 221 SER A O 1
ATOM 1702 N N . ARG A 1 222 ? 37.413 17.819 -25.963 1.00 77.50 222 ARG A N 1
ATOM 1703 C CA . ARG A 1 222 ? 38.048 16.866 -25.027 1.00 77.50 222 ARG A CA 1
ATOM 1704 C C . ARG A 1 222 ? 37.354 15.496 -24.947 1.00 77.50 222 ARG A C 1
ATOM 1706 O O . ARG A 1 222 ? 37.980 14.529 -24.526 1.00 77.50 222 ARG A O 1
ATOM 1713 N N . PHE A 1 223 ? 36.072 15.431 -25.296 1.00 76.06 223 PHE A N 1
ATOM 1714 C CA . PHE A 1 223 ? 35.249 14.227 -25.191 1.00 76.06 223 PHE A CA 1
ATOM 1715 C C . PHE A 1 223 ? 35.074 13.485 -26.526 1.00 76.06 223 PHE A C 1
ATOM 1717 O O . PHE A 1 223 ? 34.613 12.350 -26.506 1.00 76.06 223 PHE A O 1
ATOM 1724 N N . GLY A 1 224 ? 35.481 14.073 -27.658 1.00 83.00 224 GLY A N 1
ATOM 1725 C CA . GLY A 1 224 ? 35.228 13.525 -28.994 1.00 83.00 224 GLY A CA 1
ATOM 1726 C C . GLY A 1 224 ? 33.767 13.688 -29.442 1.00 83.00 224 GLY A C 1
ATOM 1727 O O . GLY A 1 224 ? 32.844 13.703 -28.627 1.00 83.00 224 GLY A O 1
ATOM 1728 N N . ALA A 1 225 ? 33.548 13.824 -30.754 1.00 84.00 225 ALA A N 1
ATOM 1729 C CA . ALA A 1 225 ? 32.216 14.061 -31.325 1.00 84.00 225 ALA A CA 1
ATOM 1730 C C . ALA A 1 225 ? 31.242 12.895 -31.074 1.00 84.00 225 ALA A C 1
ATOM 1732 O O . ALA A 1 225 ? 30.088 13.114 -30.714 1.00 84.00 225 ALA A O 1
ATOM 1733 N N . GLU A 1 226 ? 31.731 11.658 -31.175 1.00 84.44 226 GLU A N 1
ATOM 1734 C CA . GLU A 1 226 ? 30.940 10.439 -30.976 1.00 84.44 226 GLU A CA 1
ATOM 1735 C C . GLU A 1 226 ? 30.364 10.341 -29.556 1.00 84.44 226 GLU A C 1
ATOM 1737 O O . GLU A 1 226 ? 29.168 10.111 -29.384 1.00 84.44 226 GLU A O 1
ATOM 1742 N N . ALA A 1 227 ? 31.171 10.615 -28.524 1.00 84.56 227 ALA A N 1
ATOM 1743 C CA . ALA A 1 227 ? 30.698 10.581 -27.141 1.00 84.56 227 ALA A CA 1
ATOM 1744 C C . ALA A 1 227 ? 29.677 11.693 -26.849 1.00 84.56 227 ALA A C 1
ATOM 1746 O O . ALA A 1 227 ? 28.750 11.486 -26.068 1.00 84.56 227 ALA A O 1
ATOM 1747 N N . ILE A 1 228 ? 29.821 12.866 -27.479 1.00 85.94 228 ILE A N 1
ATOM 1748 C CA . ILE A 1 228 ? 28.865 13.976 -27.351 1.00 85.94 228 ILE A CA 1
ATOM 1749 C C . ILE A 1 228 ? 27.531 13.615 -28.008 1.00 85.94 228 ILE A C 1
ATOM 1751 O O . ILE A 1 228 ? 26.482 13.809 -27.392 1.00 85.94 228 ILE A O 1
ATOM 1755 N N . ASN A 1 229 ? 27.560 13.041 -29.213 1.00 89.44 229 ASN A N 1
ATOM 1756 C CA . ASN A 1 229 ? 26.358 12.561 -29.896 1.00 89.44 229 ASN A CA 1
ATOM 1757 C C . ASN A 1 229 ? 25.675 11.454 -29.095 1.00 89.44 229 ASN A C 1
ATOM 1759 O O . ASN A 1 229 ? 24.458 11.486 -28.897 1.00 89.44 229 ASN A O 1
ATOM 1763 N N . SER A 1 230 ? 26.470 10.530 -28.555 1.00 88.56 230 SER A N 1
ATOM 1764 C CA . SER A 1 230 ? 25.978 9.415 -27.760 1.00 88.56 230 SER A CA 1
ATOM 1765 C C . SER A 1 230 ? 25.339 9.858 -26.439 1.00 88.56 230 SER A C 1
ATOM 1767 O O . SER A 1 230 ? 24.252 9.404 -26.063 1.00 88.56 230 SER A O 1
ATOM 1769 N N . LEU A 1 231 ? 25.961 10.818 -25.750 1.00 88.19 231 LEU A N 1
ATOM 1770 C CA . LEU A 1 231 ? 25.380 11.447 -24.567 1.00 88.19 231 LEU A CA 1
ATOM 1771 C C . LEU A 1 231 ? 24.111 12.226 -24.900 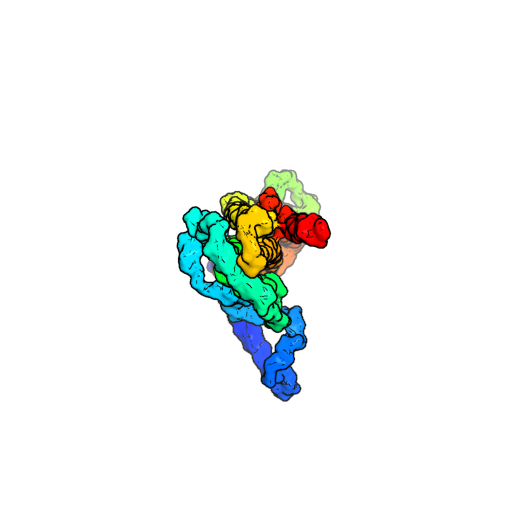1.00 88.19 231 LEU A C 1
ATOM 1773 O O . LEU A 1 231 ? 23.134 12.115 -24.166 1.00 88.19 231 LEU A O 1
ATOM 1777 N N . GLY A 1 232 ? 24.105 12.999 -25.988 1.00 88.44 232 GLY A N 1
ATOM 1778 C CA . GLY A 1 232 ? 22.936 13.762 -26.422 1.00 88.44 232 GLY A CA 1
ATOM 1779 C C . GLY A 1 232 ? 21.736 12.857 -26.696 1.00 88.44 232 GLY A C 1
ATOM 1780 O O . GLY A 1 232 ? 20.645 13.093 -26.170 1.00 88.44 232 GLY A O 1
ATOM 1781 N N . PHE A 1 233 ? 21.949 11.763 -27.433 1.00 91.31 233 PHE A N 1
ATOM 1782 C CA . PHE A 1 233 ? 20.917 10.757 -27.682 1.00 91.31 233 PHE A CA 1
ATOM 1783 C C . PHE A 1 233 ? 20.449 10.076 -26.389 1.00 91.31 233 PHE A C 1
ATOM 1785 O O . PHE A 1 233 ? 19.245 9.948 -26.141 1.00 91.31 233 PHE A O 1
ATOM 1792 N N . GLY A 1 234 ? 21.385 9.687 -25.523 1.00 88.56 234 GLY A N 1
ATOM 1793 C CA . GLY A 1 234 ? 21.059 9.073 -24.240 1.00 88.56 234 GLY A CA 1
ATOM 1794 C C . GLY A 1 234 ? 20.283 9.997 -23.302 1.00 88.56 234 GLY A C 1
ATOM 1795 O O . GLY A 1 234 ? 19.327 9.571 -22.656 1.00 88.56 234 GLY A O 1
ATOM 1796 N N . LEU A 1 235 ? 20.617 11.287 -23.271 1.00 90.25 235 LEU A N 1
ATOM 1797 C CA . LEU A 1 235 ? 19.869 12.295 -22.522 1.00 90.25 235 LEU A CA 1
ATOM 1798 C C . LEU A 1 235 ? 18.461 12.480 -23.087 1.00 90.25 235 LEU A C 1
ATOM 1800 O O . LEU A 1 235 ? 17.505 12.533 -22.316 1.00 90.25 235 LEU A O 1
ATOM 1804 N N . LEU A 1 236 ? 18.313 12.537 -24.413 1.00 92.06 236 LEU A N 1
ATOM 1805 C CA . LEU A 1 236 ? 17.015 12.702 -25.067 1.00 92.06 236 LEU A CA 1
ATOM 1806 C C . LEU A 1 236 ? 16.087 11.509 -24.804 1.00 92.06 236 LEU A C 1
ATOM 1808 O O . LEU A 1 236 ? 14.916 11.693 -24.471 1.00 92.06 236 LEU A O 1
ATOM 1812 N N . THR A 1 237 ? 16.606 10.286 -24.894 1.00 92.62 237 THR A N 1
ATOM 1813 C CA . THR A 1 237 ? 15.837 9.066 -24.602 1.00 92.62 237 THR A CA 1
ATOM 1814 C C . THR A 1 237 ? 15.488 8.948 -23.115 1.00 92.62 237 THR A C 1
ATOM 1816 O O . THR A 1 237 ? 14.347 8.617 -22.783 1.00 92.62 237 THR A O 1
ATOM 1819 N N . CYS A 1 238 ? 16.406 9.301 -22.209 1.00 91.75 238 CYS A N 1
ATOM 1820 C CA . CYS A 1 238 ? 16.121 9.407 -20.775 1.00 91.75 238 CYS A CA 1
ATOM 1821 C C . CYS A 1 238 ? 15.061 10.473 -20.470 1.00 91.75 238 CYS A C 1
ATOM 1823 O O . CYS A 1 238 ? 14.173 10.227 -19.656 1.00 91.75 238 CYS A O 1
ATOM 1825 N N . LEU A 1 239 ? 15.106 11.631 -21.137 1.00 92.62 239 LEU A N 1
ATOM 1826 C CA . LEU A 1 239 ? 14.109 12.691 -20.986 1.00 92.62 239 LEU A CA 1
ATOM 1827 C C . LEU A 1 239 ? 12.733 12.232 -21.480 1.00 92.62 239 LEU A C 1
ATOM 1829 O O . LEU A 1 239 ? 11.738 12.449 -20.794 1.00 92.62 239 LEU A O 1
ATOM 1833 N N . ALA A 1 240 ? 12.669 11.548 -22.624 1.00 92.81 240 ALA A N 1
ATOM 1834 C CA . ALA A 1 240 ? 11.430 10.958 -23.123 1.00 92.81 240 ALA A CA 1
ATOM 1835 C C . ALA A 1 240 ? 10.849 9.940 -22.124 1.00 92.81 240 ALA A C 1
ATOM 1837 O O . ALA A 1 240 ? 9.656 9.984 -21.814 1.00 92.81 240 ALA A O 1
ATOM 1838 N N . GLY A 1 241 ? 11.697 9.077 -21.551 1.00 92.88 241 GLY A N 1
ATOM 1839 C CA . GLY A 1 241 ? 11.308 8.160 -20.478 1.00 92.88 241 GLY A CA 1
ATOM 1840 C C . GLY A 1 241 ? 10.808 8.885 -19.226 1.00 92.88 241 GLY A C 1
ATOM 1841 O O . GLY A 1 241 ? 9.763 8.528 -18.685 1.00 92.88 241 GLY A O 1
ATOM 1842 N N . ALA A 1 242 ? 11.501 9.944 -18.802 1.00 91.38 242 ALA A N 1
ATOM 1843 C CA . ALA A 1 242 ? 11.108 10.766 -17.662 1.00 91.38 242 ALA A CA 1
ATOM 1844 C C . ALA A 1 242 ? 9.755 11.454 -17.887 1.00 91.38 242 ALA A C 1
ATOM 1846 O O . ALA A 1 242 ? 8.929 11.461 -16.981 1.00 91.38 242 ALA A O 1
ATOM 1847 N N . ILE A 1 243 ? 9.490 11.978 -19.090 1.00 93.19 243 ILE A N 1
ATOM 1848 C CA . ILE A 1 243 ? 8.198 12.579 -19.458 1.00 93.19 243 ILE A CA 1
ATOM 1849 C C . ILE A 1 243 ? 7.087 11.524 -19.434 1.00 93.19 243 ILE A C 1
ATOM 1851 O O . ILE A 1 243 ? 6.011 11.786 -18.898 1.00 93.19 243 ILE A O 1
ATOM 1855 N N . ALA A 1 244 ? 7.337 10.319 -19.954 1.00 93.38 244 ALA A N 1
ATOM 1856 C CA . ALA A 1 244 ? 6.365 9.228 -19.913 1.00 93.38 244 ALA A CA 1
ATOM 1857 C C . ALA A 1 244 ? 6.045 8.798 -18.470 1.00 93.38 244 ALA A C 1
ATOM 1859 O O . ALA A 1 244 ? 4.877 8.637 -18.109 1.00 93.38 244 ALA A O 1
ATOM 1860 N N . MET A 1 245 ? 7.072 8.662 -17.624 1.00 92.62 245 MET A N 1
ATOM 1861 C CA . MET A 1 245 ? 6.906 8.380 -16.196 1.00 92.62 245 MET A CA 1
ATOM 1862 C C . MET A 1 245 ? 6.171 9.511 -15.476 1.00 92.62 245 MET A C 1
ATOM 1864 O O . MET A 1 245 ? 5.283 9.239 -14.670 1.00 92.62 245 MET A O 1
ATOM 1868 N N . TRP A 1 246 ? 6.501 10.764 -15.789 1.00 92.12 246 TRP A N 1
ATOM 1869 C CA . TRP A 1 246 ? 5.854 11.949 -15.236 1.00 92.12 246 TRP A CA 1
ATOM 1870 C C . TRP A 1 246 ? 4.367 11.982 -15.569 1.00 92.12 246 TRP A C 1
ATOM 1872 O O . TRP A 1 246 ? 3.548 12.131 -14.664 1.00 92.12 246 TRP A O 1
ATOM 1882 N N . ALA A 1 247 ? 4.018 11.777 -16.842 1.00 91.94 247 ALA A N 1
ATOM 1883 C CA . ALA A 1 247 ? 2.635 11.728 -17.290 1.00 91.94 247 ALA A CA 1
ATOM 1884 C C . ALA A 1 247 ? 1.882 10.630 -16.533 1.00 91.94 247 ALA A C 1
ATOM 1886 O O . ALA A 1 247 ? 0.921 10.924 -15.832 1.00 91.94 247 ALA A O 1
ATOM 1887 N N . LEU A 1 248 ? 2.393 9.394 -16.547 1.00 91.56 248 LEU A N 1
ATOM 1888 C CA . LEU A 1 248 ? 1.779 8.274 -15.831 1.00 91.56 248 LEU A CA 1
ATOM 1889 C C . LEU A 1 248 ? 1.612 8.553 -14.326 1.00 91.56 248 LEU A C 1
ATOM 1891 O O . LEU A 1 248 ? 0.589 8.206 -13.733 1.00 91.56 248 LEU A O 1
ATOM 1895 N N . TYR A 1 249 ? 2.611 9.172 -13.697 1.00 91.06 249 TYR A N 1
ATOM 1896 C CA . TYR A 1 249 ? 2.577 9.473 -12.273 1.00 91.06 249 TYR A CA 1
ATOM 1897 C C . TYR A 1 249 ? 1.510 10.513 -11.932 1.00 91.06 249 TYR A C 1
ATOM 1899 O O . TYR A 1 249 ? 0.682 10.280 -11.054 1.00 91.06 249 TYR A O 1
ATOM 1907 N N . PHE A 1 250 ? 1.531 11.663 -12.606 1.00 89.81 250 PHE A N 1
ATOM 1908 C CA . PHE A 1 250 ? 0.701 12.806 -12.232 1.00 89.81 250 PHE A CA 1
ATOM 1909 C C . PHE A 1 250 ? -0.720 12.735 -12.785 1.00 89.81 250 PHE A C 1
ATOM 1911 O O . PHE A 1 250 ? -1.633 13.216 -12.116 1.00 89.81 250 PHE A O 1
ATOM 1918 N N . THR A 1 251 ? -0.936 12.134 -13.959 1.00 87.62 251 THR A N 1
ATOM 1919 C CA . THR A 1 251 ? -2.284 12.041 -14.539 1.00 87.62 251 THR A CA 1
ATOM 1920 C C . THR A 1 251 ? -3.064 10.858 -13.982 1.00 87.62 251 THR A C 1
ATOM 1922 O O . THR A 1 251 ? -4.270 10.966 -13.783 1.00 87.62 251 THR A O 1
ATOM 1925 N N . GLU A 1 252 ? -2.387 9.744 -13.694 1.00 89.75 252 GLU A N 1
ATOM 1926 C CA . GLU A 1 252 ? -3.049 8.489 -13.334 1.00 89.75 252 GLU A CA 1
ATOM 1927 C C . GLU A 1 252 ? -2.710 8.023 -11.913 1.00 89.75 252 GLU A C 1
ATOM 1929 O O . GLU A 1 252 ? -3.605 7.815 -11.105 1.00 89.75 252 GLU A O 1
ATOM 1934 N N . TYR A 1 253 ? -1.442 7.856 -11.538 1.00 91.25 253 TYR A N 1
ATOM 1935 C CA . TYR A 1 253 ? -1.132 7.243 -10.239 1.00 91.25 253 TYR A CA 1
ATOM 1936 C C . TYR A 1 253 ? -1.504 8.129 -9.038 1.00 91.25 253 TYR A C 1
ATOM 1938 O O . TYR A 1 253 ? -2.261 7.708 -8.159 1.00 91.25 253 TYR A O 1
ATOM 1946 N N . ALA A 1 254 ? -0.978 9.354 -8.983 1.00 90.19 254 ALA A N 1
ATOM 1947 C CA . ALA A 1 254 ? -1.076 10.216 -7.810 1.00 90.19 254 ALA A CA 1
ATOM 1948 C C . ALA A 1 254 ? -2.528 10.592 -7.449 1.00 90.19 254 ALA A C 1
ATOM 1950 O O . ALA A 1 254 ? -2.877 10.478 -6.271 1.00 90.19 254 ALA A O 1
ATOM 1951 N N . PRO A 1 255 ? -3.413 10.969 -8.399 1.00 89.94 255 PRO A N 1
ATOM 1952 C CA . PRO A 1 255 ? -4.809 11.271 -8.076 1.00 89.94 255 PRO A CA 1
ATOM 1953 C C . PRO A 1 255 ? -5.557 10.060 -7.503 1.00 89.94 255 PRO A C 1
ATOM 1955 O O . PRO A 1 255 ? -6.279 10.182 -6.516 1.00 89.94 255 PRO A O 1
ATOM 1958 N N . PHE A 1 256 ? -5.351 8.873 -8.077 1.00 90.81 256 PHE A N 1
ATOM 1959 C CA . PHE A 1 256 ? -6.024 7.644 -7.650 1.00 90.81 256 PHE A CA 1
ATOM 1960 C C . PHE A 1 256 ? -5.541 7.184 -6.278 1.00 90.81 256 PHE A C 1
ATOM 1962 O O . PHE A 1 256 ? -6.333 6.745 -5.443 1.00 90.81 256 PHE A O 1
ATOM 1969 N N . GLN A 1 257 ? -4.240 7.312 -6.034 1.00 90.44 257 GLN A N 1
ATOM 1970 C CA . GLN A 1 257 ? -3.639 6.962 -4.763 1.00 90.44 257 GLN A CA 1
ATOM 1971 C C . GLN A 1 257 ? -4.111 7.897 -3.640 1.00 90.44 257 GLN A C 1
ATOM 1973 O O . GLN A 1 257 ? -4.516 7.415 -2.585 1.00 90.44 257 GLN A O 1
ATOM 1978 N N . ARG A 1 258 ? -4.158 9.212 -3.891 1.00 89.25 258 ARG A N 1
ATOM 1979 C CA . ARG A 1 258 ? -4.739 10.185 -2.953 1.00 89.25 258 ARG A CA 1
ATOM 1980 C C . ARG A 1 258 ? -6.212 9.912 -2.677 1.00 89.25 258 ARG A C 1
ATOM 1982 O O . ARG A 1 258 ? -6.620 9.928 -1.522 1.00 89.25 258 ARG A O 1
ATOM 1989 N N . ASN A 1 259 ? -7.002 9.604 -3.706 1.00 89.75 259 ASN A N 1
ATOM 1990 C CA . ASN A 1 259 ? -8.416 9.271 -3.526 1.00 89.75 259 ASN A CA 1
ATOM 1991 C C . ASN A 1 259 ? -8.606 8.028 -2.649 1.00 89.75 259 ASN A C 1
ATOM 1993 O O . ASN A 1 259 ? -9.438 8.057 -1.751 1.00 89.75 259 ASN A O 1
ATOM 1997 N N . ASN A 1 260 ? -7.805 6.972 -2.837 1.00 89.38 260 ASN A N 1
ATOM 1998 C CA . ASN A 1 260 ? -7.840 5.802 -1.951 1.00 89.38 260 ASN A CA 1
ATOM 1999 C C . ASN A 1 260 ? -7.577 6.172 -0.493 1.00 89.38 260 ASN A C 1
ATOM 2001 O O . ASN A 1 260 ? -8.300 5.723 0.396 1.00 89.38 260 ASN A O 1
ATOM 2005 N N . THR A 1 261 ? -6.552 6.990 -0.249 1.00 88.38 261 THR A N 1
ATOM 2006 C CA . THR A 1 261 ? -6.230 7.415 1.109 1.00 88.38 261 THR A CA 1
ATOM 2007 C C . THR A 1 261 ? -7.349 8.255 1.716 1.00 88.38 261 THR A C 1
ATOM 2009 O O . THR A 1 261 ? -7.765 7.994 2.841 1.00 88.38 261 THR A O 1
ATOM 2012 N N . ARG A 1 262 ? -7.878 9.224 0.965 1.00 88.00 262 ARG A N 1
ATOM 2013 C CA . ARG A 1 262 ? -8.963 10.102 1.419 1.00 88.00 262 ARG A CA 1
ATOM 2014 C C . ARG A 1 262 ? -10.242 9.339 1.711 1.00 88.00 262 ARG A C 1
ATOM 2016 O O . ARG A 1 262 ? -10.874 9.599 2.723 1.00 88.00 262 ARG A O 1
ATOM 2023 N N . GLU A 1 263 ? -10.620 8.388 0.864 1.00 86.94 263 GLU A N 1
ATOM 2024 C CA . GLU A 1 263 ? -11.793 7.542 1.106 1.00 86.94 263 GLU A CA 1
ATOM 2025 C C . GLU A 1 263 ? -11.619 6.697 2.369 1.00 86.94 263 GLU A C 1
ATOM 2027 O O . GLU A 1 263 ? -12.535 6.614 3.189 1.00 86.94 263 GLU A O 1
ATOM 2032 N N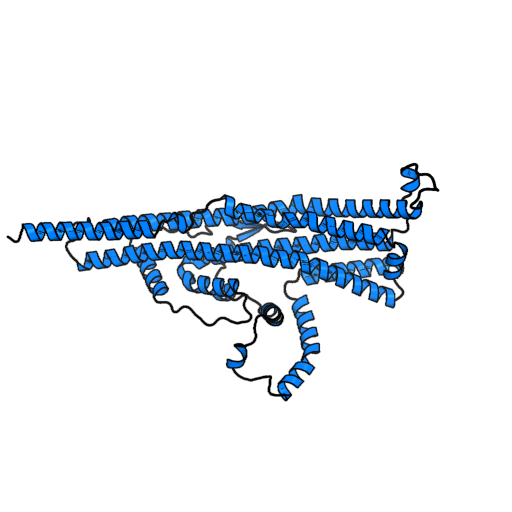 . MET A 1 264 ? -10.423 6.137 2.580 1.00 87.31 264 MET A N 1
ATOM 2033 C CA . MET A 1 264 ? -10.103 5.410 3.806 1.00 87.31 264 MET A CA 1
ATOM 2034 C C . MET A 1 264 ? -10.171 6.317 5.044 1.00 87.31 264 MET A C 1
ATOM 2036 O O . MET A 1 264 ? -10.804 5.942 6.030 1.00 87.31 264 MET A O 1
ATOM 2040 N N . ALA A 1 265 ? -9.584 7.515 4.985 1.00 87.25 265 ALA A N 1
ATOM 2041 C CA . ALA A 1 265 ? -9.615 8.492 6.072 1.00 87.25 265 ALA A CA 1
ATOM 2042 C C . ALA A 1 265 ? -11.051 8.953 6.376 1.00 87.25 265 ALA A C 1
ATOM 2044 O O . ALA A 1 265 ? -11.516 8.830 7.503 1.00 87.25 265 ALA A O 1
ATOM 2045 N N . ASN A 1 266 ? -11.810 9.364 5.357 1.00 86.38 266 ASN A N 1
ATOM 2046 C CA . ASN A 1 266 ? -13.211 9.774 5.491 1.00 86.38 266 ASN A CA 1
ATOM 2047 C C . ASN A 1 266 ? -14.094 8.662 6.066 1.00 86.38 266 ASN A C 1
ATOM 2049 O O . ASN A 1 266 ? -15.073 8.929 6.768 1.00 86.38 266 ASN A O 1
ATOM 2053 N N . TYR A 1 267 ? -13.811 7.406 5.722 1.00 85.62 267 TYR A N 1
ATOM 2054 C CA . TYR A 1 267 ? -14.511 6.268 6.301 1.00 85.62 267 TYR A CA 1
ATOM 2055 C C . TYR A 1 267 ? -14.184 6.105 7.788 1.00 85.62 267 TYR A C 1
ATOM 2057 O O . TYR A 1 267 ? -15.104 6.021 8.601 1.00 85.62 267 TYR A O 1
ATOM 2065 N N . LEU A 1 268 ? -12.896 6.122 8.146 1.00 87.62 268 LEU A N 1
ATOM 2066 C CA . LEU A 1 268 ? -12.435 6.020 9.531 1.00 87.62 268 LEU A CA 1
ATOM 2067 C C . LEU A 1 268 ? -12.993 7.143 10.405 1.00 87.62 268 LEU A C 1
ATOM 2069 O O . LEU A 1 268 ? -13.559 6.860 11.457 1.00 87.62 268 LEU A O 1
ATOM 2073 N N . THR A 1 269 ? -12.927 8.394 9.947 1.00 87.44 269 THR A N 1
ATOM 2074 C CA . THR A 1 269 ? -13.477 9.547 10.669 1.00 87.44 269 THR A CA 1
ATOM 2075 C C . THR A 1 269 ? -14.963 9.362 10.967 1.00 87.44 269 THR A C 1
ATOM 2077 O O . THR A 1 269 ? -15.388 9.551 12.105 1.00 87.44 269 THR A O 1
ATOM 2080 N N . ARG A 1 270 ? -15.759 8.934 9.976 1.00 85.94 270 ARG A N 1
ATOM 2081 C CA . ARG A 1 270 ? -17.198 8.679 10.165 1.00 85.94 270 ARG A CA 1
ATOM 2082 C C . ARG A 1 270 ? -17.455 7.542 11.148 1.00 85.94 270 ARG A C 1
ATOM 2084 O O . ARG A 1 270 ? -18.314 7.678 12.013 1.00 85.94 270 ARG A O 1
ATOM 2091 N N . TYR A 1 271 ? -16.712 6.445 11.035 1.00 87.12 271 TYR A N 1
ATOM 2092 C CA . TYR A 1 271 ? -16.870 5.291 11.916 1.00 87.12 271 TYR A CA 1
ATOM 2093 C C . TYR A 1 271 ? -16.548 5.635 13.375 1.00 87.12 271 TYR A C 1
ATOM 2095 O O . TYR A 1 271 ? -17.291 5.306 14.298 1.00 87.12 271 TYR A O 1
ATOM 2103 N N . MET A 1 272 ? -15.448 6.351 13.579 1.00 87.94 272 MET A N 1
ATOM 2104 C CA . MET A 1 272 ? -14.907 6.633 14.906 1.00 87.94 272 MET A CA 1
ATOM 2105 C C . MET A 1 272 ? -15.670 7.760 15.602 1.00 87.94 272 MET A C 1
ATOM 2107 O O . MET A 1 272 ? -15.859 7.700 16.814 1.00 87.94 272 MET A O 1
ATOM 2111 N N . ALA A 1 273 ? -16.218 8.717 14.843 1.00 87.19 273 ALA A N 1
ATOM 2112 C CA . ALA A 1 273 ? -17.208 9.665 15.357 1.00 87.19 273 ALA A CA 1
ATOM 2113 C C . ALA A 1 273 ? -18.406 8.941 15.990 1.00 87.19 273 ALA A C 1
ATOM 2115 O O . ALA A 1 273 ? -18.800 9.254 17.110 1.00 87.19 273 ALA A O 1
ATOM 2116 N N . ARG A 1 274 ? -18.918 7.905 15.318 1.00 86.50 274 ARG A N 1
ATOM 2117 C CA . ARG A 1 274 ? -20.086 7.135 15.770 1.00 86.50 274 ARG A CA 1
ATOM 2118 C C . ARG A 1 274 ? -19.784 6.305 17.014 1.00 86.50 274 ARG A C 1
ATOM 2120 O O . ARG A 1 274 ? -20.555 6.331 17.969 1.00 86.50 274 ARG A O 1
ATOM 2127 N N . LEU A 1 275 ? -18.642 5.613 17.038 1.00 89.19 275 LEU A N 1
ATOM 2128 C CA . LEU A 1 275 ? -18.194 4.904 18.242 1.00 89.19 275 LEU A CA 1
ATOM 2129 C C . LEU A 1 275 ? -18.029 5.849 19.433 1.00 89.19 275 LEU A C 1
ATOM 2131 O O . LEU A 1 275 ? -18.394 5.499 20.554 1.00 89.19 275 LEU A O 1
ATOM 2135 N N . ASN A 1 276 ? -17.512 7.051 19.196 1.00 89.00 276 ASN A N 1
ATOM 2136 C CA . ASN A 1 276 ? -17.365 8.054 20.237 1.00 89.00 276 ASN A CA 1
ATOM 2137 C C . ASN A 1 276 ? -18.714 8.594 20.737 1.00 89.00 276 ASN A C 1
ATOM 2139 O O . ASN A 1 276 ? -18.858 8.819 21.937 1.00 89.00 276 ASN A O 1
ATOM 2143 N N . ASP A 1 277 ? -19.708 8.769 19.866 1.00 89.56 277 ASP A N 1
ATOM 2144 C CA . ASP A 1 277 ? -21.060 9.146 20.291 1.00 89.56 277 ASP A CA 1
ATOM 2145 C C . ASP A 1 277 ? -21.668 8.066 21.196 1.00 89.56 277 ASP A C 1
ATOM 2147 O O . ASP A 1 277 ? -22.147 8.375 22.287 1.00 89.56 277 ASP A O 1
ATOM 2151 N N . HIS A 1 278 ? -21.542 6.788 20.824 1.00 91.31 278 HIS A N 1
ATOM 2152 C CA . HIS A 1 278 ? -21.969 5.671 21.676 1.00 91.31 278 HIS A CA 1
ATOM 2153 C C . HIS A 1 278 ? -21.218 5.651 23.007 1.00 91.31 278 HIS A C 1
ATOM 2155 O O . HIS A 1 278 ? -21.822 5.451 24.060 1.00 91.31 278 HIS A O 1
ATOM 2161 N N . TYR A 1 279 ? -19.906 5.895 22.982 1.00 91.88 279 TYR A N 1
ATOM 2162 C CA . TYR A 1 279 ? -19.092 5.957 24.191 1.00 91.88 279 TYR A CA 1
ATOM 2163 C C . TYR A 1 279 ? -19.565 7.079 25.122 1.00 91.88 279 TYR A C 1
ATOM 2165 O O . TYR A 1 279 ? -19.740 6.854 26.318 1.00 91.88 279 TYR A O 1
ATOM 2173 N N . ARG A 1 280 ? -19.850 8.273 24.589 1.00 90.50 280 ARG A N 1
ATOM 2174 C CA . ARG A 1 280 ? -20.388 9.397 25.371 1.00 90.50 280 ARG A CA 1
ATOM 2175 C C . ARG A 1 280 ? -21.754 9.074 25.970 1.00 90.50 280 ARG A C 1
ATOM 2177 O O . ARG A 1 280 ? -21.973 9.385 27.141 1.00 90.50 280 ARG A O 1
ATOM 2184 N N . THR A 1 281 ? -22.636 8.419 25.215 1.00 91.56 281 THR A N 1
ATOM 2185 C CA . THR A 1 281 ? -23.934 7.955 25.725 1.00 91.56 281 THR A CA 1
ATOM 2186 C C . THR A 1 281 ? -23.753 6.937 26.848 1.00 91.56 281 THR A C 1
ATOM 2188 O O . THR A 1 281 ? -24.344 7.107 27.913 1.00 91.56 281 THR A O 1
ATOM 2191 N N . ALA A 1 282 ? -22.879 5.940 26.674 1.00 91.50 282 ALA A N 1
ATOM 2192 C CA . ALA A 1 282 ? -22.585 4.942 27.701 1.00 91.50 282 ALA A CA 1
ATOM 2193 C C . ALA A 1 282 ? -22.017 5.579 28.982 1.00 91.50 282 ALA A C 1
ATOM 2195 O O . ALA A 1 282 ? -22.468 5.255 30.079 1.00 91.50 282 ALA A O 1
ATOM 2196 N N . VAL A 1 283 ? -21.092 6.540 28.858 1.00 91.12 283 VAL A N 1
ATOM 2197 C CA . VAL A 1 283 ? -20.565 7.315 29.997 1.00 91.12 283 VAL A CA 1
ATOM 2198 C C . VAL A 1 283 ? -21.682 8.100 30.687 1.00 91.12 283 VAL A C 1
ATOM 2200 O O . VAL A 1 283 ? -21.775 8.089 31.914 1.00 91.12 283 VAL A O 1
ATOM 2203 N N . GLY A 1 284 ? -22.537 8.785 29.923 1.00 89.75 284 GLY A N 1
ATOM 2204 C CA . GLY A 1 284 ? -23.663 9.549 30.461 1.00 89.75 284 GLY A CA 1
ATOM 2205 C C . GLY A 1 284 ? -24.639 8.668 31.241 1.00 89.75 284 GLY A C 1
ATOM 2206 O O . GLY A 1 284 ? -24.980 8.993 32.379 1.00 89.75 284 GLY A O 1
ATOM 2207 N N . ARG A 1 285 ? -25.012 7.518 30.666 1.00 90.44 285 ARG A N 1
ATOM 2208 C CA . ARG A 1 285 ? -25.891 6.529 31.296 1.00 90.44 285 ARG A CA 1
ATOM 2209 C C . ARG A 1 285 ? -25.264 5.934 32.550 1.00 90.44 285 ARG A C 1
ATOM 2211 O O . ARG A 1 285 ? -25.909 5.978 33.595 1.00 90.44 285 ARG A O 1
ATOM 2218 N N . ALA A 1 286 ? -23.998 5.512 32.492 1.00 88.88 286 ALA A N 1
ATOM 2219 C CA . ALA A 1 286 ? -23.255 5.014 33.651 1.00 88.88 286 ALA A CA 1
ATOM 2220 C C . ALA A 1 286 ? -23.246 6.033 34.804 1.00 88.88 286 ALA A C 1
ATOM 2222 O O . ALA A 1 286 ? -23.575 5.699 35.935 1.00 88.88 286 ALA A O 1
ATOM 2223 N N . LYS A 1 287 ? -22.984 7.316 34.516 1.00 87.38 287 LYS A N 1
ATOM 2224 C CA . LYS A 1 287 ? -23.015 8.398 35.519 1.00 87.38 287 LYS A CA 1
ATOM 2225 C C . LYS A 1 287 ? -24.401 8.663 36.127 1.00 87.38 287 LYS A C 1
ATOM 2227 O O . LYS A 1 287 ? -24.475 9.414 37.096 1.00 87.38 287 LYS A O 1
ATOM 2232 N N . SER A 1 288 ? -25.477 8.150 35.531 1.00 85.38 288 SER A N 1
ATOM 2233 C CA . SER A 1 288 ? -26.865 8.427 35.928 1.00 85.38 288 SER A CA 1
ATOM 2234 C C . SER A 1 288 ? -27.590 7.239 36.562 1.00 85.38 288 SER A C 1
ATOM 2236 O O . SER A 1 288 ? -28.723 7.406 37.003 1.00 85.38 288 SER A O 1
ATOM 2238 N N . VAL A 1 289 ? -26.950 6.064 36.647 1.00 83.06 289 VAL A N 1
ATOM 2239 C CA . VAL A 1 289 ? -27.571 4.834 37.180 1.00 83.06 289 VAL A CA 1
ATOM 2240 C C . VAL A 1 289 ? -28.140 5.046 38.585 1.00 83.06 289 VAL A C 1
ATOM 2242 O O . VAL A 1 289 ? -29.224 4.571 38.894 1.00 83.06 289 VAL A O 1
ATOM 2245 N N . THR A 1 290 ? -27.435 5.798 39.424 1.00 72.62 290 THR A N 1
ATOM 2246 C CA . THR A 1 290 ? -27.763 6.048 40.835 1.00 72.62 290 THR A CA 1
ATOM 2247 C C . THR A 1 290 ? -28.726 7.217 41.066 1.00 72.62 290 THR A C 1
ATOM 2249 O O . THR A 1 290 ? -29.159 7.430 42.196 1.00 72.62 290 THR A O 1
ATOM 2252 N N . VAL A 1 291 ? -29.072 7.972 40.016 1.00 67.38 291 VAL A N 1
ATOM 2253 C CA . VAL A 1 291 ? -29.884 9.203 40.101 1.00 67.38 291 VAL A CA 1
ATOM 2254 C C . VAL A 1 291 ? -31.392 8.918 39.956 1.00 67.38 291 VAL A C 1
ATOM 2256 O O . VAL A 1 291 ? -32.214 9.788 40.236 1.00 67.38 291 VAL A O 1
ATOM 2259 N N . GLY A 1 292 ? -31.776 7.709 39.529 1.00 63.00 292 GLY A N 1
ATOM 2260 C CA . GLY A 1 292 ? -33.177 7.305 39.356 1.00 63.00 292 GLY A CA 1
ATOM 2261 C C . GLY A 1 292 ? -33.944 7.067 40.667 1.00 63.00 292 GLY A C 1
ATOM 2262 O O . GLY A 1 292 ? -33.364 6.962 41.745 1.00 63.00 292 GLY A O 1
ATOM 2263 N N . GLU A 1 293 ? -35.273 6.938 40.570 1.00 54.84 293 GLU A N 1
ATOM 2264 C CA . GLU A 1 293 ? -36.151 6.589 41.706 1.00 54.84 293 GLU A CA 1
ATOM 2265 C C . GLU A 1 293 ? -36.071 5.099 42.107 1.00 54.84 293 GLU A C 1
ATOM 2267 O O . GLU A 1 293 ? -36.676 4.691 43.103 1.00 54.84 293 GLU A O 1
ATOM 2272 N N . GLU A 1 294 ? -35.317 4.291 41.354 1.00 58.38 294 GLU A N 1
ATOM 2273 C CA . GLU A 1 294 ? -35.136 2.854 41.567 1.00 58.38 294 GLU A CA 1
ATOM 2274 C C . GLU A 1 294 ? -34.418 2.592 42.902 1.00 58.38 294 GLU A C 1
ATOM 2276 O O . GLU A 1 294 ? -33.246 2.923 43.084 1.00 58.38 294 GLU A O 1
ATOM 2281 N N . ARG A 1 295 ? -35.121 1.991 43.870 1.00 64.50 295 ARG A N 1
ATOM 2282 C CA . ARG A 1 295 ? -34.573 1.687 45.209 1.00 64.50 295 ARG A CA 1
ATOM 2283 C C . ARG A 1 295 ? -34.018 0.267 45.341 1.00 64.50 295 ARG A C 1
ATOM 2285 O O . ARG A 1 295 ? -33.483 -0.074 46.396 1.00 64.50 295 ARG A O 1
ATOM 2292 N N . ASP A 1 296 ? -34.158 -0.569 44.311 1.00 77.75 296 ASP A N 1
ATOM 2293 C CA . ASP A 1 296 ? -33.652 -1.942 44.326 1.00 77.75 296 ASP A CA 1
ATOM 2294 C C . ASP A 1 296 ? -32.155 -1.975 43.986 1.00 77.75 296 ASP A C 1
ATOM 2296 O O . ASP A 1 296 ? -31.734 -1.739 42.851 1.00 77.75 296 ASP A O 1
ATOM 2300 N N . SER A 1 297 ? -31.336 -2.322 44.982 1.00 78.94 297 SER A N 1
ATOM 2301 C CA . SER A 1 297 ? -29.883 -2.420 44.840 1.00 78.94 297 SER A CA 1
ATOM 2302 C C . SER A 1 297 ? -29.447 -3.443 43.790 1.00 78.94 297 SER A C 1
ATOM 2304 O O . SER A 1 297 ? -28.392 -3.267 43.178 1.00 78.94 297 SER A O 1
ATOM 2306 N N . LYS A 1 298 ? -30.246 -4.488 43.533 1.00 84.00 298 LYS A N 1
ATOM 2307 C CA . LYS A 1 298 ? -29.935 -5.487 42.501 1.00 84.00 298 LYS A CA 1
ATOM 2308 C C . LYS A 1 298 ? -30.111 -4.918 41.100 1.00 84.00 298 LYS A C 1
ATOM 2310 O O . LYS A 1 298 ? -29.257 -5.149 40.248 1.00 84.00 298 LYS A O 1
ATOM 2315 N N . GLN A 1 299 ? -31.177 -4.154 40.876 1.00 83.50 299 GLN A N 1
ATOM 2316 C CA . GLN A 1 299 ? -31.439 -3.522 39.582 1.00 83.50 299 GLN A CA 1
ATOM 2317 C C . GLN A 1 299 ? -30.424 -2.414 39.292 1.00 83.50 299 GLN A C 1
ATOM 2319 O O . GLN A 1 299 ? -29.854 -2.382 38.203 1.00 83.50 299 GLN A O 1
ATOM 2324 N N . LEU A 1 300 ? -30.098 -1.591 40.296 1.00 84.38 300 LEU A N 1
ATOM 2325 C CA . LEU A 1 300 ? -29.024 -0.597 40.199 1.00 84.38 300 LEU A CA 1
ATOM 2326 C C . LEU A 1 300 ? -27.673 -1.249 39.880 1.00 84.38 300 LEU A C 1
ATOM 2328 O O . LEU A 1 300 ? -26.938 -0.774 39.016 1.00 84.38 300 LEU A O 1
ATOM 2332 N N . SER A 1 301 ? -27.347 -2.363 40.543 1.00 85.50 301 SER A N 1
ATOM 2333 C CA . SER A 1 301 ? -26.104 -3.091 40.287 1.00 85.50 301 SER A CA 1
ATOM 2334 C C . SER A 1 301 ? -26.053 -3.667 38.870 1.00 85.50 301 SER A C 1
ATOM 2336 O O . SER A 1 301 ? -25.018 -3.537 38.217 1.00 85.50 301 SER A O 1
ATOM 2338 N N . ALA A 1 302 ? -27.146 -4.260 38.382 1.00 88.06 302 ALA A N 1
ATOM 2339 C CA . ALA A 1 302 ? -27.225 -4.799 37.025 1.00 88.06 302 ALA A CA 1
ATOM 2340 C C . ALA A 1 302 ? -27.084 -3.693 35.965 1.00 88.06 302 ALA A C 1
ATOM 2342 O O . ALA A 1 302 ? -26.297 -3.831 35.029 1.00 88.06 302 ALA A O 1
ATOM 2343 N N . ALA A 1 303 ? -27.768 -2.560 36.148 1.00 87.94 303 ALA A N 1
ATOM 2344 C CA . ALA A 1 303 ? -27.648 -1.405 35.261 1.00 87.94 303 ALA A CA 1
ATOM 2345 C C . ALA A 1 303 ? -26.227 -0.812 35.274 1.00 87.94 303 ALA A C 1
ATOM 2347 O O . ALA A 1 303 ? -25.674 -0.496 34.220 1.00 87.94 303 ALA A O 1
ATOM 2348 N N . ALA A 1 304 ? -25.594 -0.709 36.448 1.00 88.06 304 ALA A N 1
ATOM 2349 C CA . ALA A 1 304 ? -24.213 -0.246 36.562 1.00 88.06 304 ALA A CA 1
ATOM 2350 C C . ALA A 1 304 ? -23.239 -1.174 35.822 1.00 88.06 304 ALA A C 1
ATOM 2352 O O . ALA A 1 304 ? -22.369 -0.688 35.101 1.00 88.06 304 ALA A O 1
ATOM 2353 N N . GLN A 1 305 ? -23.396 -2.494 35.964 1.00 89.56 305 GLN A N 1
ATOM 2354 C CA . GLN A 1 305 ? -22.581 -3.479 35.247 1.00 89.56 305 GLN A CA 1
ATOM 2355 C C . GLN A 1 305 ? -22.757 -3.358 33.731 1.00 89.56 305 GLN A C 1
ATOM 2357 O O . GLN A 1 305 ? -21.757 -3.295 33.016 1.00 89.56 305 GLN A O 1
ATOM 2362 N N . LEU A 1 306 ? -24.002 -3.246 33.257 1.00 93.44 306 LEU A N 1
ATOM 2363 C CA . LEU A 1 306 ? -24.330 -3.092 31.840 1.00 93.44 306 LEU A CA 1
ATOM 2364 C C . LEU A 1 306 ? -23.621 -1.878 31.224 1.00 93.44 306 LEU A C 1
ATOM 2366 O O . LEU A 1 306 ? -22.880 -2.007 30.246 1.00 93.44 306 LEU A O 1
ATOM 2370 N N . TRP A 1 307 ? -23.821 -0.690 31.798 1.00 92.31 307 TRP A N 1
ATOM 2371 C CA . TRP A 1 307 ? -23.280 0.547 31.229 1.00 92.31 307 TRP A CA 1
ATOM 2372 C C . TRP A 1 307 ? -21.763 0.661 31.394 1.00 92.31 307 TRP A C 1
ATOM 2374 O O . TRP A 1 307 ? -21.086 1.199 30.516 1.00 92.31 307 TRP A O 1
ATOM 2384 N N . HIS A 1 308 ? -21.202 0.103 32.470 1.00 91.44 308 HIS A N 1
ATOM 2385 C CA . HIS A 1 308 ? -19.755 0.069 32.661 1.00 91.44 308 HIS A CA 1
ATOM 2386 C C . HIS A 1 308 ? -19.069 -0.891 31.676 1.00 91.44 308 HIS A C 1
ATOM 2388 O O . HIS A 1 308 ? -18.047 -0.530 31.088 1.00 91.44 308 HIS A O 1
ATOM 2394 N N . ALA A 1 309 ? -19.657 -2.067 31.424 1.00 92.44 309 ALA A N 1
ATOM 2395 C CA . ALA A 1 309 ? -19.180 -2.995 30.400 1.00 92.44 309 ALA A CA 1
ATOM 2396 C C . ALA A 1 309 ? -19.204 -2.346 29.008 1.00 92.44 309 ALA A C 1
ATOM 2398 O O . ALA A 1 309 ? -18.200 -2.386 28.299 1.00 92.44 309 ALA A O 1
ATOM 2399 N N . ASN A 1 310 ? -20.300 -1.662 28.660 1.00 93.19 310 ASN A N 1
ATOM 2400 C CA . ASN A 1 310 ? -20.424 -0.892 27.419 1.00 93.19 310 ASN A CA 1
ATOM 2401 C C . ASN A 1 310 ? -19.337 0.180 27.270 1.00 93.19 310 ASN A C 1
ATOM 2403 O O . ASN A 1 310 ? -18.705 0.287 26.220 1.00 93.19 310 ASN A O 1
ATOM 2407 N N . MET A 1 311 ? -19.097 0.964 28.322 1.00 92.50 311 MET A N 1
ATOM 2408 C CA . MET A 1 311 ? -18.077 2.013 28.316 1.00 92.50 311 MET A CA 1
ATOM 2409 C C . MET A 1 311 ? -16.674 1.441 28.061 1.00 92.50 311 MET A C 1
ATOM 2411 O O . MET A 1 311 ? -15.947 1.960 27.212 1.00 92.50 311 MET A O 1
ATOM 2415 N N . ILE A 1 312 ? -16.301 0.365 28.764 1.00 91.88 312 ILE A N 1
ATOM 2416 C CA . ILE A 1 312 ? -15.003 -0.306 28.587 1.00 91.88 312 ILE A CA 1
ATOM 2417 C C . ILE A 1 312 ? -14.897 -0.894 27.177 1.00 91.88 312 ILE A C 1
ATOM 2419 O O . ILE A 1 312 ? -13.893 -0.688 26.496 1.00 91.88 312 ILE A O 1
ATOM 2423 N N . TRP A 1 313 ? -15.939 -1.584 26.719 1.00 93.19 313 TRP A N 1
ATOM 2424 C CA . TRP A 1 313 ? -15.994 -2.213 25.403 1.00 93.19 313 TRP A CA 1
ATOM 2425 C C . TRP A 1 313 ? -15.802 -1.216 24.266 1.00 93.19 313 TRP A C 1
ATOM 2427 O O . TRP A 1 313 ? -14.932 -1.407 23.420 1.00 93.19 313 TRP A O 1
ATOM 2437 N N . LEU A 1 314 ? -16.558 -0.118 24.267 1.00 93.00 314 LEU A N 1
ATOM 2438 C CA . LEU A 1 314 ? -16.468 0.913 23.233 1.00 93.00 314 LEU A CA 1
ATOM 2439 C C . LEU A 1 314 ? -15.092 1.589 23.218 1.00 93.00 314 LEU A C 1
ATOM 2441 O O . LEU A 1 314 ? -14.542 1.840 22.145 1.00 93.00 314 LEU A O 1
ATOM 2445 N N . ALA A 1 315 ? -14.499 1.829 24.390 1.00 92.12 315 ALA A N 1
ATOM 2446 C CA . ALA A 1 315 ? -13.150 2.375 24.475 1.00 92.12 315 ALA A CA 1
ATOM 2447 C C . ALA A 1 315 ? -12.097 1.399 23.921 1.00 92.12 315 ALA A C 1
ATOM 2449 O O . ALA A 1 315 ? -11.219 1.803 23.157 1.00 92.12 315 ALA A O 1
ATOM 2450 N N . LEU A 1 316 ? -12.198 0.107 24.251 1.00 92.56 316 LEU A N 1
ATOM 2451 C CA . LEU A 1 316 ? -11.299 -0.921 23.722 1.00 92.56 316 LEU A CA 1
ATOM 2452 C C . LEU A 1 316 ? -11.472 -1.111 22.212 1.00 92.56 316 LEU A C 1
ATOM 2454 O O . LEU A 1 316 ? -10.473 -1.229 21.508 1.00 92.56 316 LEU A O 1
ATOM 2458 N N . ARG A 1 317 ? -12.702 -1.051 21.687 1.00 91.75 317 ARG A N 1
ATOM 2459 C CA . ARG A 1 317 ? -12.956 -1.052 20.237 1.00 91.75 317 ARG A CA 1
ATOM 2460 C C . ARG A 1 317 ? -12.187 0.061 19.537 1.00 91.75 317 ARG A C 1
ATOM 2462 O O . ARG A 1 317 ? -11.468 -0.216 18.584 1.00 91.75 317 ARG A O 1
ATOM 2469 N N . VAL A 1 318 ? -12.271 1.296 20.040 1.00 91.06 318 VAL A N 1
ATOM 2470 C CA . VAL A 1 318 ? -11.512 2.439 19.497 1.00 91.06 318 VAL A CA 1
ATOM 2471 C C . VAL A 1 318 ? -10.006 2.148 19.487 1.00 91.06 318 VAL A C 1
ATOM 2473 O O . VAL A 1 318 ? -9.360 2.326 18.456 1.00 91.06 318 VAL A O 1
ATOM 2476 N N . PHE A 1 319 ? -9.456 1.624 20.587 1.00 92.12 319 PHE A N 1
ATOM 2477 C CA . PHE A 1 319 ? -8.036 1.262 20.681 1.00 92.12 319 PHE A CA 1
ATOM 2478 C C . PHE A 1 319 ? -7.608 0.185 19.667 1.00 92.12 319 PHE A C 1
ATOM 2480 O O . PHE A 1 319 ? -6.562 0.307 19.020 1.00 92.12 319 PHE A O 1
ATOM 2487 N N . PHE A 1 320 ? -8.399 -0.878 19.512 1.00 92.88 320 PHE A N 1
ATOM 2488 C CA . PHE A 1 320 ? -8.070 -1.975 18.600 1.00 92.88 320 PHE A CA 1
ATOM 2489 C C . PHE A 1 320 ? -8.278 -1.602 17.133 1.00 92.88 320 PHE A C 1
ATOM 2491 O O . PHE A 1 320 ? -7.483 -2.019 16.290 1.00 92.88 320 PHE A O 1
ATOM 2498 N N . VAL A 1 321 ? -9.267 -0.762 16.819 1.00 91.69 321 VAL A N 1
ATOM 2499 C CA . VAL A 1 321 ? -9.415 -0.179 15.479 1.00 91.69 321 VAL A CA 1
ATOM 2500 C C . VAL A 1 321 ? -8.199 0.680 15.134 1.00 91.69 321 VAL A C 1
ATOM 2502 O O . VAL A 1 321 ? -7.627 0.518 14.057 1.00 91.69 321 VAL A O 1
ATOM 2505 N N . GLU A 1 322 ? -7.747 1.535 16.053 1.00 90.19 322 GLU A N 1
ATOM 2506 C CA . GLU A 1 322 ? -6.542 2.353 15.873 1.00 90.19 322 GLU A CA 1
ATOM 2507 C C . GLU A 1 322 ? -5.292 1.489 15.643 1.00 90.19 322 GLU A C 1
ATOM 2509 O O . GLU A 1 322 ? -4.530 1.699 14.695 1.00 90.19 322 GLU A O 1
ATOM 2514 N N . THR A 1 323 ? -5.136 0.436 16.446 1.00 91.25 323 THR A N 1
ATOM 2515 C CA . THR A 1 323 ? -4.057 -0.550 16.306 1.00 91.25 323 THR A CA 1
ATOM 2516 C C . THR A 1 323 ? -4.105 -1.272 14.956 1.00 91.25 323 THR A C 1
ATOM 2518 O O . THR A 1 323 ? -3.079 -1.422 14.287 1.00 91.25 323 THR A O 1
ATOM 2521 N N . TYR A 1 324 ? -5.294 -1.666 14.500 1.00 92.31 324 TYR A N 1
ATOM 2522 C CA . TYR A 1 324 ? -5.470 -2.316 13.206 1.00 92.31 324 TYR A CA 1
ATOM 2523 C C . TYR A 1 324 ? -5.149 -1.375 12.038 1.00 92.31 324 TYR A C 1
ATOM 2525 O O . TYR A 1 324 ? -4.481 -1.783 11.086 1.00 92.31 324 TYR A O 1
ATOM 2533 N N . VAL A 1 325 ? -5.555 -0.103 12.110 1.00 90.94 325 VAL A N 1
ATOM 2534 C CA . VAL A 1 325 ? -5.200 0.907 11.100 1.00 90.94 325 VAL A CA 1
ATOM 2535 C C . VAL A 1 325 ? -3.690 1.114 11.048 1.00 90.94 325 VAL A C 1
ATOM 2537 O O . VAL A 1 325 ? -3.120 1.094 9.956 1.00 90.94 325 VAL A O 1
ATOM 2540 N N . ARG A 1 326 ? -3.014 1.216 12.200 1.00 88.75 326 ARG A N 1
ATOM 2541 C CA . ARG A 1 326 ? -1.545 1.284 12.261 1.00 88.75 326 ARG A CA 1
ATOM 2542 C C . ARG A 1 326 ? -0.905 0.087 11.557 1.00 88.75 326 ARG A C 1
ATOM 2544 O O . ARG A 1 326 ? 0.015 0.265 10.757 1.00 88.75 326 ARG A O 1
ATOM 2551 N N . ASN A 1 327 ? -1.423 -1.117 11.789 1.00 90.00 327 ASN A N 1
ATOM 2552 C CA . ASN A 1 327 ? -0.951 -2.324 11.113 1.00 90.00 327 ASN A CA 1
ATOM 2553 C C . ASN A 1 327 ? -1.192 -2.275 9.605 1.00 90.00 327 ASN A C 1
ATOM 2555 O O . ASN A 1 327 ? -0.301 -2.624 8.832 1.00 90.00 327 ASN A O 1
ATOM 2559 N N . VAL A 1 328 ? -2.356 -1.808 9.161 1.00 90.06 328 VAL A N 1
ATOM 2560 C CA . VAL A 1 328 ? -2.660 -1.626 7.738 1.00 90.06 328 VAL A CA 1
ATOM 2561 C C . VAL A 1 328 ? -1.685 -0.646 7.083 1.00 90.06 328 VAL A C 1
ATOM 2563 O O . VAL A 1 328 ? -1.104 -0.982 6.048 1.00 90.06 328 VAL A O 1
ATOM 2566 N N . VAL A 1 329 ? -1.453 0.520 7.688 1.00 87.94 329 VAL A N 1
ATOM 2567 C CA . VAL A 1 329 ? -0.519 1.535 7.174 1.00 87.94 329 VAL A CA 1
ATOM 2568 C C . VAL A 1 329 ? 0.906 0.989 7.132 1.00 87.94 329 VAL A C 1
ATOM 2570 O O . VAL A 1 329 ? 1.570 1.089 6.101 1.00 87.94 329 VAL A O 1
ATOM 2573 N N . TYR A 1 330 ? 1.355 0.316 8.193 1.00 85.88 330 TYR A N 1
ATOM 2574 C CA . TYR A 1 330 ? 2.671 -0.320 8.227 1.00 85.88 330 TYR A CA 1
ATOM 2575 C C . TYR A 1 330 ? 2.842 -1.352 7.102 1.00 85.88 330 TYR A C 1
ATOM 2577 O O . TYR A 1 330 ? 3.864 -1.378 6.409 1.00 85.88 330 TYR A O 1
ATOM 2585 N N . GLN A 1 331 ? 1.821 -2.179 6.860 1.00 84.69 331 GLN A N 1
ATOM 2586 C CA . GLN A 1 331 ? 1.835 -3.155 5.771 1.00 84.69 331 GLN A CA 1
ATOM 2587 C C . GLN A 1 331 ? 1.855 -2.502 4.395 1.00 84.69 331 GLN A C 1
ATOM 2589 O O . GLN A 1 331 ? 2.509 -3.030 3.494 1.00 84.69 331 GLN A O 1
ATOM 2594 N N . ILE A 1 332 ? 1.144 -1.386 4.215 1.00 86.19 332 ILE A N 1
ATOM 2595 C CA . ILE A 1 332 ? 1.213 -0.604 2.984 1.00 86.19 332 ILE A CA 1
ATOM 2596 C C . ILE A 1 332 ? 2.645 -0.127 2.765 1.00 86.19 332 ILE A C 1
ATOM 2598 O O . ILE A 1 332 ? 3.234 -0.468 1.740 1.00 86.19 332 ILE A O 1
ATOM 2602 N N . SER A 1 333 ? 3.221 0.595 3.726 1.00 83.69 333 SER A N 1
ATOM 2603 C CA . SER A 1 333 ? 4.559 1.176 3.595 1.00 83.69 333 SER A CA 1
ATOM 2604 C C . SER A 1 333 ? 5.609 0.102 3.324 1.00 83.69 333 SER A C 1
ATOM 2606 O O . SER A 1 333 ? 6.378 0.206 2.371 1.00 83.69 333 SER A O 1
ATOM 2608 N N . ARG A 1 334 ? 5.602 -0.992 4.094 1.00 82.56 334 ARG A N 1
ATOM 2609 C CA . ARG A 1 334 ? 6.569 -2.082 3.920 1.00 82.56 334 ARG A CA 1
ATOM 2610 C C . ARG A 1 334 ? 6.420 -2.798 2.575 1.00 82.56 334 ARG A C 1
ATOM 2612 O O . ARG A 1 334 ? 7.414 -2.983 1.876 1.00 82.56 334 ARG A O 1
ATOM 2619 N N . ASN A 1 335 ? 5.209 -3.226 2.208 1.00 81.44 335 ASN A N 1
ATOM 2620 C CA . ASN A 1 335 ? 5.003 -3.956 0.951 1.00 81.44 335 ASN A CA 1
ATOM 2621 C C . ASN A 1 335 ? 5.309 -3.063 -0.254 1.00 81.44 335 ASN A C 1
ATOM 2623 O O . ASN A 1 335 ? 5.896 -3.530 -1.227 1.00 81.44 335 ASN A O 1
ATOM 2627 N N . SER A 1 336 ? 4.957 -1.781 -0.164 1.00 82.88 336 SER A N 1
ATOM 2628 C CA . SER A 1 336 ? 5.299 -0.770 -1.159 1.00 82.88 336 SER A CA 1
ATOM 2629 C C . SER A 1 336 ? 6.810 -0.681 -1.335 1.00 82.88 336 SER A C 1
ATOM 2631 O O . SER A 1 336 ? 7.285 -0.925 -2.440 1.00 82.88 336 SER A O 1
ATOM 2633 N N . SER A 1 337 ? 7.578 -0.496 -0.256 1.00 78.25 337 SER A N 1
ATOM 2634 C CA . SER A 1 337 ? 9.048 -0.501 -0.304 1.00 78.25 337 SER A CA 1
ATOM 2635 C C . SER A 1 337 ? 9.621 -1.765 -0.952 1.00 78.25 337 SER A C 1
ATOM 2637 O O . SER A 1 337 ? 10.548 -1.682 -1.756 1.00 78.25 337 SER A O 1
ATOM 2639 N N . TYR A 1 338 ? 9.044 -2.940 -0.680 1.00 80.81 338 TYR A N 1
ATOM 2640 C CA . TYR A 1 338 ? 9.454 -4.176 -1.349 1.00 80.81 338 TYR A CA 1
ATOM 2641 C C . TYR A 1 338 ? 9.182 -4.156 -2.852 1.00 80.81 338 TYR A C 1
ATOM 2643 O O . TYR A 1 338 ? 10.063 -4.532 -3.622 1.00 80.81 338 TYR A O 1
ATOM 2651 N N . TYR A 1 339 ? 8.012 -3.700 -3.303 1.00 82.25 339 TYR A N 1
ATOM 2652 C CA . TYR A 1 339 ? 7.745 -3.589 -4.740 1.00 82.25 339 TYR A CA 1
ATOM 2653 C C . TYR A 1 339 ? 8.697 -2.607 -5.417 1.00 82.25 339 TYR A C 1
ATOM 2655 O O . TYR A 1 339 ? 9.212 -2.897 -6.493 1.00 82.25 339 TYR A O 1
ATOM 2663 N N . LEU A 1 340 ? 8.977 -1.483 -4.764 1.00 81.62 340 LEU A N 1
ATOM 2664 C CA . LEU A 1 340 ? 9.847 -0.446 -5.299 1.00 81.62 340 LEU A CA 1
ATOM 2665 C C . LEU A 1 340 ? 11.297 -0.907 -5.499 1.00 81.62 340 LEU A C 1
ATOM 2667 O O . LEU A 1 340 ? 11.952 -0.422 -6.419 1.00 81.62 340 LEU A O 1
ATOM 2671 N N . ILE A 1 341 ? 11.775 -1.861 -4.695 1.00 78.06 341 ILE A N 1
ATOM 2672 C CA . ILE A 1 341 ? 13.138 -2.409 -4.776 1.00 78.06 341 ILE A CA 1
ATOM 2673 C C . ILE A 1 341 ? 13.189 -3.676 -5.640 1.00 78.06 341 ILE A C 1
ATOM 2675 O O . ILE A 1 341 ? 14.017 -3.790 -6.545 1.00 78.06 341 ILE A O 1
ATOM 2679 N N . PHE A 1 342 ? 12.315 -4.650 -5.374 1.00 81.44 342 PHE A N 1
ATO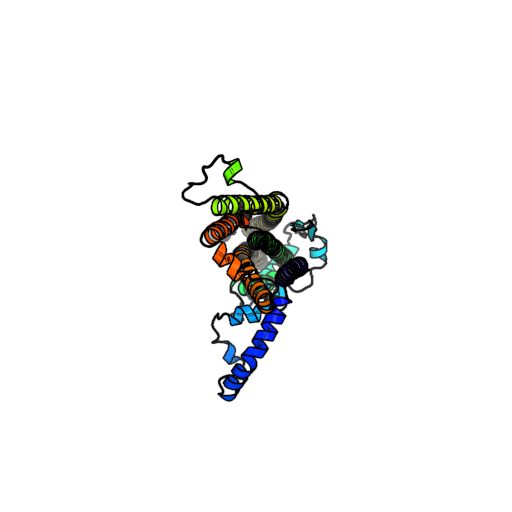M 2680 C CA . PHE A 1 342 ? 12.417 -5.973 -5.991 1.00 81.44 342 PHE A CA 1
ATOM 2681 C C . PHE A 1 342 ? 11.890 -6.022 -7.424 1.00 81.44 342 PHE A C 1
ATOM 2683 O O . PHE A 1 342 ? 12.367 -6.847 -8.201 1.00 81.44 342 PHE A O 1
ATOM 2690 N N . VAL A 1 343 ? 10.938 -5.160 -7.804 1.00 86.38 343 VAL A N 1
ATOM 2691 C CA . VAL A 1 343 ? 10.431 -5.142 -9.186 1.00 86.38 343 VAL A CA 1
ATOM 2692 C C . VAL A 1 343 ? 11.523 -4.700 -10.170 1.00 86.38 343 VAL A C 1
ATOM 2694 O O . VAL A 1 343 ? 11.803 -5.475 -11.084 1.00 86.38 343 VAL A O 1
ATOM 2697 N N . PRO A 1 344 ? 12.226 -3.566 -9.982 1.00 85.62 344 PRO A N 1
ATOM 2698 C CA . PRO A 1 344 ? 13.344 -3.194 -10.854 1.00 85.62 344 PRO A CA 1
ATOM 2699 C C . PRO A 1 344 ? 14.458 -4.228 -10.874 1.00 85.62 344 PRO A C 1
ATOM 2701 O O . PRO A 1 344 ? 14.969 -4.551 -11.941 1.00 85.62 344 PRO A O 1
ATOM 2704 N N . ALA A 1 345 ? 14.814 -4.785 -9.710 1.00 84.00 345 ALA A N 1
ATOM 2705 C CA . ALA A 1 345 ? 15.834 -5.825 -9.630 1.00 84.00 345 ALA A CA 1
ATOM 2706 C C . ALA A 1 345 ? 15.459 -7.036 -10.499 1.00 84.00 345 ALA A C 1
ATOM 2708 O O . ALA A 1 345 ? 16.297 -7.560 -11.231 1.00 84.00 345 ALA A O 1
ATOM 2709 N N . PHE A 1 346 ? 14.186 -7.442 -10.481 1.00 85.50 346 PHE A N 1
ATOM 2710 C CA . PHE A 1 346 ? 13.691 -8.520 -11.331 1.00 85.50 346 PHE A CA 1
ATOM 2711 C C . PHE A 1 346 ? 13.739 -8.162 -12.824 1.00 85.50 346 PHE A C 1
ATOM 2713 O O . PHE A 1 346 ? 14.147 -8.998 -13.627 1.00 85.50 346 PHE A O 1
ATOM 2720 N N . PHE A 1 347 ? 13.398 -6.925 -13.201 1.00 89.50 347 PHE A N 1
ATOM 2721 C CA . PHE A 1 347 ? 13.533 -6.447 -14.584 1.00 89.50 347 PHE A CA 1
ATOM 2722 C C . PHE A 1 347 ? 14.990 -6.442 -15.059 1.00 89.50 347 PHE A C 1
ATOM 2724 O O . PHE A 1 347 ? 15.271 -6.936 -16.147 1.00 89.50 347 PHE A O 1
ATOM 2731 N N . ILE A 1 348 ? 15.927 -5.962 -14.238 1.00 88.44 348 ILE A N 1
ATOM 2732 C CA . ILE A 1 348 ? 17.362 -5.977 -14.555 1.00 88.44 348 ILE A CA 1
ATOM 2733 C C . ILE A 1 348 ? 17.848 -7.415 -14.764 1.00 88.44 348 ILE A C 1
ATOM 2735 O O . ILE A 1 348 ? 18.501 -7.704 -15.763 1.00 88.44 348 ILE A O 1
ATOM 2739 N N . LEU A 1 349 ? 17.494 -8.337 -13.864 1.00 87.06 349 LEU A N 1
ATOM 2740 C CA . LEU A 1 349 ? 17.862 -9.749 -14.001 1.00 87.06 349 LEU A CA 1
ATOM 2741 C C . LEU A 1 349 ? 17.270 -10.381 -15.266 1.00 87.06 349 LEU A C 1
ATOM 2743 O O . LEU A 1 349 ? 17.963 -11.127 -15.957 1.00 87.06 349 LEU A O 1
ATOM 2747 N N . ALA A 1 350 ? 16.014 -10.068 -15.592 1.00 87.12 350 ALA A N 1
ATOM 2748 C CA . ALA A 1 350 ? 15.366 -10.557 -16.802 1.00 87.12 350 ALA A CA 1
ATOM 2749 C C . ALA A 1 350 ? 16.038 -10.017 -18.074 1.00 87.12 350 ALA A C 1
ATOM 2751 O O . ALA A 1 350 ? 16.266 -10.780 -19.010 1.00 87.12 350 ALA A O 1
ATOM 2752 N N . LEU A 1 351 ? 16.414 -8.735 -18.092 1.00 88.62 351 LEU A N 1
ATOM 2753 C CA . LEU A 1 351 ? 17.162 -8.127 -19.193 1.00 88.62 351 LEU A CA 1
ATOM 2754 C C . LEU A 1 351 ? 18.545 -8.753 -19.366 1.00 88.62 351 LEU A C 1
ATOM 2756 O O . LEU A 1 351 ? 18.930 -9.062 -20.489 1.00 88.62 351 LEU A O 1
ATOM 2760 N N . LEU A 1 352 ? 19.273 -8.985 -18.271 1.00 90.06 352 LEU A N 1
ATOM 2761 C CA . LEU A 1 352 ? 20.575 -9.655 -18.309 1.00 90.06 352 LEU A CA 1
ATOM 2762 C C . LEU A 1 352 ? 20.452 -11.081 -18.857 1.00 90.06 352 LEU A C 1
ATOM 2764 O O . LEU A 1 352 ? 21.242 -11.482 -19.711 1.00 90.06 352 LEU A O 1
ATOM 2768 N N . ALA A 1 353 ? 19.443 -11.834 -18.410 1.00 87.62 353 ALA A N 1
ATOM 2769 C CA . ALA A 1 353 ? 19.186 -13.187 -18.891 1.00 87.62 353 ALA A CA 1
ATOM 2770 C C . ALA A 1 353 ? 18.802 -13.207 -20.381 1.00 87.62 353 ALA A C 1
ATOM 2772 O O . ALA A 1 353 ? 19.343 -14.007 -21.144 1.00 87.62 353 ALA A O 1
ATOM 2773 N N . ALA A 1 354 ? 17.910 -12.307 -20.808 1.00 88.06 354 ALA A N 1
ATOM 2774 C CA . ALA A 1 354 ? 17.511 -12.175 -22.207 1.00 88.06 354 ALA A CA 1
ATOM 2775 C C . ALA A 1 354 ? 18.695 -11.756 -23.092 1.00 88.06 354 ALA A C 1
ATOM 2777 O O . ALA A 1 354 ? 18.920 -12.353 -24.142 1.00 88.06 354 ALA A O 1
ATOM 2778 N N . GLY A 1 355 ? 19.493 -10.787 -22.641 1.00 89.31 355 GLY A N 1
ATOM 2779 C CA . GLY A 1 355 ? 20.695 -10.338 -23.337 1.00 89.31 355 GLY A CA 1
ATOM 2780 C C . GLY A 1 355 ? 21.740 -11.445 -23.486 1.00 89.31 355 GLY A C 1
ATOM 2781 O O . GLY A 1 355 ? 22.286 -11.634 -24.571 1.00 89.31 355 GLY A O 1
ATOM 2782 N N . ALA A 1 356 ? 21.974 -12.236 -22.436 1.00 89.69 356 ALA A N 1
ATOM 2783 C CA . ALA A 1 356 ? 22.866 -13.392 -22.497 1.00 89.69 356 ALA A CA 1
ATOM 2784 C C . ALA A 1 356 ? 22.359 -14.472 -23.467 1.00 89.69 356 ALA A C 1
ATOM 2786 O O . ALA A 1 356 ? 23.147 -15.007 -24.246 1.00 89.69 356 ALA A O 1
ATOM 2787 N N . ALA A 1 357 ? 21.054 -14.759 -23.467 1.00 89.25 357 ALA A N 1
ATOM 2788 C CA . ALA A 1 357 ? 20.453 -15.721 -24.388 1.00 89.25 357 ALA A CA 1
ATOM 2789 C C . ALA A 1 357 ? 20.553 -15.263 -25.854 1.00 89.25 357 ALA A C 1
ATOM 2791 O O . ALA A 1 357 ? 20.907 -16.058 -26.723 1.00 89.25 357 ALA A O 1
ATOM 2792 N N . LEU A 1 358 ? 20.295 -13.980 -26.129 1.00 89.50 358 LEU A N 1
ATOM 2793 C CA . LEU A 1 358 ? 20.419 -13.403 -27.472 1.00 89.50 358 LEU A CA 1
ATOM 2794 C C . LEU A 1 358 ? 21.873 -13.366 -27.960 1.00 89.50 358 LEU A C 1
ATOM 2796 O O . LEU A 1 358 ? 22.121 -13.625 -29.138 1.00 89.50 358 LEU A O 1
ATOM 2800 N N . SER A 1 359 ? 22.823 -13.122 -27.054 1.00 91.25 359 SER A N 1
ATOM 2801 C CA . SER A 1 359 ? 24.262 -13.208 -27.330 1.00 91.25 359 SER A CA 1
ATOM 2802 C C . SER A 1 359 ? 24.692 -14.627 -27.676 1.00 91.25 359 SER A C 1
ATOM 2804 O O . SER A 1 359 ? 25.327 -14.847 -28.705 1.00 91.25 359 SER A O 1
ATOM 2806 N N . ALA A 1 360 ? 24.260 -15.617 -26.890 1.00 90.88 360 ALA A N 1
ATOM 2807 C CA . ALA A 1 360 ? 24.534 -17.025 -27.169 1.00 90.88 360 ALA A CA 1
ATOM 2808 C C . ALA A 1 360 ? 23.924 -17.496 -28.503 1.00 90.88 360 ALA A C 1
ATOM 2810 O O . ALA A 1 360 ? 24.491 -18.360 -29.168 1.00 90.88 360 ALA A O 1
ATOM 2811 N N . ALA A 1 361 ? 22.793 -16.914 -28.911 1.00 90.25 361 ALA A N 1
ATOM 2812 C CA . ALA A 1 361 ? 22.152 -17.177 -30.198 1.00 90.25 361 ALA A CA 1
ATOM 2813 C C . ALA A 1 361 ? 22.778 -16.404 -31.379 1.00 90.25 361 ALA A C 1
ATOM 2815 O O . ALA A 1 361 ? 22.334 -16.576 -32.513 1.00 90.25 361 ALA A O 1
ATOM 2816 N N . GLY A 1 362 ? 23.770 -15.538 -31.137 1.00 88.75 362 GLY A N 1
ATOM 2817 C CA . GLY A 1 362 ? 24.399 -14.708 -32.169 1.00 88.75 362 GLY A CA 1
ATOM 2818 C C . GLY A 1 362 ? 23.485 -13.620 -32.748 1.00 88.75 362 GLY A C 1
ATOM 2819 O O . GLY A 1 362 ? 23.749 -13.120 -33.837 1.00 88.75 362 GLY A O 1
ATOM 2820 N N . LEU A 1 363 ? 22.400 -13.267 -32.050 1.00 87.44 363 LEU A N 1
ATOM 2821 C CA . LEU A 1 363 ? 21.404 -12.293 -32.517 1.00 87.44 363 LEU A CA 1
ATOM 2822 C C . LEU A 1 363 ? 21.699 -10.865 -32.043 1.00 87.44 363 LEU A C 1
ATOM 2824 O O . LEU A 1 363 ? 21.314 -9.905 -32.709 1.00 87.44 363 LEU A O 1
ATOM 2828 N N . TRP A 1 364 ? 22.356 -10.717 -30.889 1.00 90.00 364 TRP A N 1
ATOM 2829 C CA . TRP A 1 364 ? 22.705 -9.419 -30.310 1.00 90.00 364 TRP A CA 1
ATOM 2830 C C . TRP A 1 364 ? 23.840 -9.551 -29.296 1.00 90.00 364 TRP A C 1
ATOM 2832 O O . TRP A 1 364 ? 23.802 -10.454 -28.470 1.00 90.00 364 TRP A O 1
ATOM 2842 N N . ALA A 1 365 ? 24.809 -8.633 -29.307 1.00 89.50 365 ALA A N 1
ATOM 2843 C CA . ALA A 1 365 ? 25.939 -8.616 -28.375 1.00 89.50 365 ALA A CA 1
ATOM 2844 C C . ALA A 1 365 ? 25.827 -7.454 -27.358 1.00 89.50 365 ALA A C 1
ATOM 2846 O O . ALA A 1 365 ? 26.625 -6.517 -27.404 1.00 89.50 365 ALA A O 1
ATOM 2847 N N . PRO A 1 366 ? 24.871 -7.491 -26.406 1.00 87.00 366 PRO A N 1
ATOM 2848 C CA . PRO A 1 366 ? 24.615 -6.376 -25.488 1.00 87.00 366 PRO A CA 1
ATOM 2849 C C . PRO A 1 366 ? 25.822 -6.021 -24.617 1.00 87.00 366 PRO A C 1
ATOM 2851 O O . PRO A 1 366 ? 26.029 -4.860 -24.294 1.00 87.00 366 PRO A O 1
ATOM 2854 N N . PHE A 1 367 ? 26.642 -7.006 -24.243 1.00 89.19 367 PHE A N 1
ATOM 2855 C CA . PHE A 1 367 ? 27.829 -6.771 -23.417 1.00 89.19 367 PHE A CA 1
ATOM 2856 C C . PHE A 1 367 ? 28.959 -6.075 -24.184 1.00 89.19 367 PHE A C 1
ATOM 2858 O O . PHE A 1 367 ? 29.722 -5.334 -23.572 1.00 89.19 367 PHE A O 1
ATOM 2865 N N . ALA A 1 368 ? 29.039 -6.279 -25.504 1.00 89.50 368 ALA A N 1
ATOM 2866 C CA . ALA A 1 368 ? 29.949 -5.524 -26.360 1.00 89.50 368 ALA A CA 1
ATOM 2867 C C . ALA A 1 368 ? 29.467 -4.074 -26.486 1.00 89.50 368 ALA A C 1
ATOM 2869 O O . ALA A 1 368 ? 30.241 -3.171 -26.202 1.00 89.50 368 ALA A O 1
ATOM 2870 N N . ALA A 1 369 ? 28.170 -3.859 -26.743 1.00 87.06 369 ALA A N 1
ATOM 2871 C CA . ALA A 1 369 ? 27.578 -2.518 -26.794 1.00 87.06 369 ALA A CA 1
ATOM 2872 C C . ALA A 1 369 ? 27.758 -1.738 -25.473 1.00 87.06 369 ALA A C 1
ATOM 2874 O O . ALA A 1 369 ? 28.086 -0.556 -25.476 1.00 87.06 369 ALA A O 1
ATOM 2875 N N . ILE A 1 370 ? 27.606 -2.404 -24.320 1.00 89.44 370 ILE A N 1
ATOM 2876 C CA . ILE A 1 370 ? 27.901 -1.804 -23.006 1.00 89.44 370 ILE A CA 1
ATOM 2877 C C . ILE A 1 370 ? 29.380 -1.401 -22.902 1.00 89.44 370 ILE A C 1
ATOM 2879 O O . ILE A 1 370 ? 29.685 -0.328 -22.385 1.00 89.44 370 ILE A O 1
ATOM 2883 N N . ALA A 1 371 ? 30.297 -2.257 -23.363 1.00 89.44 371 ALA A N 1
ATOM 2884 C CA . ALA A 1 371 ? 31.730 -1.985 -23.315 1.00 89.44 371 ALA A CA 1
ATOM 2885 C C . ALA A 1 371 ? 32.141 -0.844 -24.262 1.00 89.44 371 ALA A C 1
ATOM 2887 O O . ALA A 1 371 ? 32.955 -0.012 -23.871 1.00 89.44 371 ALA A O 1
ATOM 2888 N N . GLU A 1 372 ? 31.548 -0.779 -25.457 1.00 88.06 372 GLU A N 1
ATOM 2889 C CA . GLU A 1 372 ? 31.754 0.281 -26.454 1.00 88.06 372 GLU A CA 1
ATOM 2890 C C . GLU A 1 372 ? 31.272 1.641 -25.938 1.00 88.06 372 GLU A C 1
ATOM 2892 O O . GLU A 1 372 ? 32.007 2.623 -25.993 1.00 88.06 372 GLU A O 1
ATOM 2897 N N . LEU A 1 373 ? 30.084 1.686 -25.325 1.00 85.69 373 LEU A N 1
ATOM 2898 C CA . LEU A 1 373 ? 29.569 2.895 -24.677 1.00 85.69 373 LEU A CA 1
ATOM 2899 C C . LEU A 1 373 ? 30.397 3.319 -23.450 1.00 85.69 373 LEU A C 1
ATOM 2901 O O . LEU A 1 373 ? 30.388 4.490 -23.063 1.00 85.69 373 LEU A O 1
ATOM 2905 N N . GLY A 1 374 ? 31.086 2.383 -22.795 1.00 88.69 374 GLY A N 1
ATOM 2906 C CA . GLY A 1 374 ? 32.008 2.647 -21.692 1.00 88.69 374 GLY A CA 1
ATOM 2907 C C . GLY A 1 374 ? 31.420 3.543 -20.593 1.00 88.69 374 GLY A C 1
ATOM 2908 O O . GLY A 1 374 ? 30.428 3.215 -19.937 1.00 88.69 374 GLY A O 1
ATOM 2909 N N . TRP A 1 375 ? 32.046 4.700 -20.365 1.00 87.50 375 TRP A N 1
ATOM 2910 C CA . TRP A 1 375 ? 31.615 5.650 -19.334 1.00 87.50 375 TRP A CA 1
ATOM 2911 C C . TRP A 1 375 ? 30.276 6.334 -19.656 1.00 87.50 375 TRP A C 1
ATOM 2913 O O . TRP A 1 375 ? 29.571 6.733 -18.726 1.00 87.50 375 TRP A O 1
ATOM 2923 N N . VAL A 1 376 ? 29.897 6.440 -20.938 1.00 86.19 376 VAL A N 1
ATOM 2924 C CA . VAL A 1 376 ? 28.605 7.006 -21.357 1.00 86.19 376 VAL A CA 1
ATOM 2925 C C . VAL A 1 376 ? 27.472 6.120 -20.853 1.00 86.19 376 VAL A C 1
ATOM 2927 O O . VAL A 1 376 ? 26.527 6.620 -20.243 1.00 86.19 376 VAL A O 1
ATOM 2930 N N . PHE A 1 377 ? 27.605 4.795 -20.988 1.00 87.94 377 PHE A N 1
ATOM 2931 C CA . PHE A 1 377 ? 26.639 3.856 -20.415 1.00 87.94 377 PHE A CA 1
ATOM 2932 C C . PHE A 1 377 ? 26.530 4.009 -18.896 1.00 87.94 377 PHE A C 1
ATOM 2934 O O . PHE A 1 377 ? 25.421 4.072 -18.369 1.00 87.94 377 PHE A O 1
ATOM 2941 N N . ALA A 1 378 ? 27.657 4.121 -18.184 1.00 87.88 378 ALA A N 1
ATOM 2942 C CA . ALA A 1 378 ? 27.646 4.305 -16.733 1.00 87.88 378 ALA A CA 1
ATOM 2943 C C . ALA A 1 378 ? 26.906 5.592 -16.320 1.00 87.88 378 ALA A C 1
ATOM 2945 O O . ALA A 1 378 ? 26.082 5.558 -15.405 1.00 87.88 378 ALA A O 1
ATOM 2946 N N . ALA A 1 379 ? 27.141 6.706 -17.021 1.00 88.25 379 ALA A N 1
ATOM 2947 C CA . ALA A 1 379 ? 26.448 7.968 -16.771 1.00 88.25 379 ALA A CA 1
ATOM 2948 C C . ALA A 1 379 ? 24.933 7.856 -17.018 1.00 88.25 379 ALA A C 1
ATOM 2950 O O . ALA A 1 379 ? 24.137 8.284 -16.179 1.00 88.25 379 ALA A O 1
ATOM 2951 N N . LEU A 1 380 ? 24.524 7.227 -18.125 1.00 86.38 380 LEU A N 1
ATOM 2952 C CA . LEU A 1 380 ? 23.112 7.003 -18.450 1.00 86.38 380 LEU A CA 1
ATOM 2953 C C . LEU A 1 380 ? 22.435 6.057 -17.455 1.00 86.38 380 LEU A C 1
ATOM 2955 O O . LEU A 1 380 ? 21.308 6.309 -17.034 1.00 86.38 380 LEU A O 1
ATOM 2959 N N . PHE A 1 381 ? 23.127 5.003 -17.025 1.00 86.12 381 PHE A N 1
ATOM 2960 C CA . PHE A 1 381 ? 22.617 4.067 -16.029 1.00 86.12 381 PHE A CA 1
ATOM 2961 C C . PHE A 1 381 ? 22.390 4.751 -14.675 1.00 86.12 381 PHE A C 1
ATOM 2963 O O . PHE A 1 381 ? 21.342 4.568 -14.052 1.00 86.12 381 PHE A O 1
ATOM 2970 N N . VAL A 1 382 ? 23.331 5.598 -14.243 1.00 90.12 382 VAL A N 1
ATOM 2971 C CA . VAL A 1 382 ? 23.175 6.420 -13.033 1.00 90.12 382 VAL A CA 1
ATOM 2972 C C . VAL A 1 382 ? 22.010 7.396 -13.182 1.00 90.12 382 VAL A C 1
ATOM 2974 O O . VAL A 1 382 ? 21.215 7.524 -12.253 1.00 90.12 382 VAL A O 1
ATOM 2977 N N . LEU A 1 383 ? 21.858 8.045 -14.340 1.00 87.44 383 LEU A N 1
ATOM 2978 C CA . LEU A 1 383 ? 20.744 8.959 -14.603 1.00 87.44 383 LEU A CA 1
ATOM 2979 C C . LEU A 1 383 ? 19.387 8.245 -14.533 1.00 87.44 383 LEU A C 1
ATOM 2981 O O . LEU A 1 383 ? 18.473 8.729 -13.870 1.00 87.44 383 LEU A O 1
ATOM 2985 N N . VAL A 1 384 ? 19.263 7.074 -15.161 1.00 86.50 384 VAL A N 1
ATOM 2986 C CA . VAL A 1 384 ? 18.066 6.221 -15.087 1.00 86.50 384 VAL A CA 1
ATOM 2987 C C . VAL A 1 384 ? 17.755 5.838 -13.638 1.00 86.50 384 VAL A C 1
ATOM 2989 O O . VAL A 1 384 ? 16.609 5.952 -13.200 1.00 86.50 384 VAL A O 1
ATOM 2992 N N . GLY A 1 385 ? 18.775 5.446 -12.869 1.00 84.44 385 GLY A N 1
ATOM 2993 C CA . GLY A 1 385 ? 18.635 5.159 -11.442 1.00 84.44 385 GLY A CA 1
ATOM 2994 C C . GLY A 1 385 ? 18.173 6.375 -10.633 1.00 84.44 385 GLY A C 1
ATOM 2995 O O . GLY A 1 385 ? 17.267 6.261 -9.808 1.00 84.44 385 GLY A O 1
ATOM 2996 N N . ALA A 1 386 ? 18.736 7.554 -10.900 1.00 86.12 386 ALA A N 1
ATOM 2997 C CA . ALA A 1 386 ? 18.362 8.799 -10.236 1.00 86.12 386 ALA A CA 1
ATOM 2998 C C . ALA A 1 386 ? 16.914 9.210 -10.551 1.00 86.12 386 ALA A C 1
ATOM 3000 O O . ALA A 1 386 ? 16.168 9.560 -9.636 1.00 86.12 386 ALA A O 1
ATOM 3001 N N . LEU A 1 387 ? 16.493 9.106 -11.818 1.00 84.00 387 LEU A N 1
ATOM 3002 C CA . LEU A 1 387 ? 15.106 9.341 -12.232 1.00 84.00 387 LEU A CA 1
ATOM 3003 C C . LEU A 1 387 ? 14.152 8.402 -11.492 1.00 84.00 387 LEU A C 1
ATOM 3005 O O . LEU A 1 387 ? 13.139 8.848 -10.955 1.00 84.00 387 LEU A O 1
ATOM 3009 N N . TYR A 1 388 ? 14.498 7.117 -11.404 1.00 83.31 388 TYR A N 1
ATOM 3010 C CA . TYR A 1 388 ? 13.700 6.144 -10.667 1.00 83.31 388 TYR A CA 1
ATOM 3011 C C . TYR A 1 388 ? 13.542 6.539 -9.191 1.00 83.31 388 TYR A C 1
ATOM 3013 O O . TYR A 1 388 ? 12.421 6.637 -8.695 1.00 83.31 388 TYR A O 1
ATOM 3021 N N . VAL A 1 389 ? 14.644 6.847 -8.499 1.00 82.31 389 VAL A N 1
ATOM 3022 C CA . VAL A 1 389 ? 14.622 7.260 -7.085 1.00 82.31 389 VAL A CA 1
ATOM 3023 C C . VAL A 1 389 ? 13.799 8.537 -6.872 1.00 82.31 389 VAL A C 1
ATOM 3025 O O . VAL A 1 389 ? 13.017 8.600 -5.923 1.00 82.31 389 VAL A O 1
ATOM 3028 N N . LEU A 1 390 ? 13.920 9.527 -7.761 1.00 83.38 390 LEU A N 1
ATOM 3029 C CA . LEU A 1 390 ? 13.208 10.806 -7.664 1.00 83.38 390 LEU A CA 1
ATOM 3030 C C . LEU A 1 390 ? 11.686 10.645 -7.749 1.00 83.38 390 LEU A C 1
ATOM 3032 O O . LEU A 1 390 ? 10.956 11.274 -6.983 1.00 83.38 390 LEU A O 1
ATOM 3036 N N . PHE A 1 391 ? 11.186 9.811 -8.662 1.00 78.94 391 PHE A N 1
ATOM 3037 C CA . PHE A 1 391 ? 9.744 9.568 -8.757 1.00 78.94 391 PHE A CA 1
ATOM 3038 C C . PHE A 1 391 ? 9.224 8.709 -7.600 1.00 78.94 391 PHE A C 1
ATOM 3040 O O . PHE A 1 391 ? 8.076 8.859 -7.177 1.00 78.94 391 PHE A O 1
ATOM 3047 N N . LEU A 1 392 ? 10.060 7.821 -7.063 1.00 75.88 392 LEU A N 1
ATOM 3048 C CA . LEU A 1 392 ? 9.658 6.927 -5.987 1.00 75.88 392 LEU A CA 1
ATOM 3049 C C . LEU A 1 392 ? 9.635 7.552 -4.603 1.00 75.88 392 LEU A C 1
ATOM 3051 O O . LEU A 1 392 ? 8.785 7.154 -3.803 1.00 75.88 392 LEU A O 1
ATOM 3055 N N . SER A 1 393 ? 10.517 8.509 -4.321 1.00 73.88 393 SER A N 1
ATOM 3056 C CA . SER A 1 393 ? 10.564 9.188 -3.021 1.00 73.88 393 SER A CA 1
ATOM 3057 C C . SER A 1 393 ? 9.213 9.802 -2.637 1.00 73.88 393 SER A C 1
ATOM 3059 O O . SER A 1 393 ? 8.869 9.848 -1.462 1.00 73.88 393 SER A O 1
ATOM 3061 N N . ASN A 1 394 ? 8.405 10.174 -3.633 1.00 73.94 394 ASN A N 1
ATOM 3062 C CA . ASN A 1 394 ? 7.085 10.770 -3.447 1.00 73.94 394 ASN A CA 1
ATOM 3063 C C . ASN A 1 394 ? 5.921 9.777 -3.581 1.00 73.94 394 ASN A C 1
ATOM 3065 O O . ASN A 1 394 ? 4.776 10.138 -3.308 1.00 73.94 394 ASN A O 1
ATOM 3069 N N . SER A 1 395 ? 6.183 8.525 -3.972 1.00 74.62 395 SER A N 1
ATOM 3070 C CA . SER A 1 395 ? 5.133 7.555 -4.314 1.00 74.62 395 SER A CA 1
ATOM 3071 C C . SER A 1 395 ? 4.194 7.22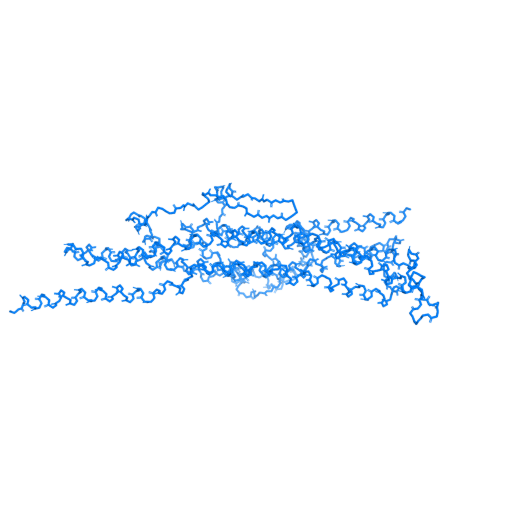1 -3.150 1.00 74.62 395 SER A C 1
ATOM 3073 O O . SER A 1 395 ? 3.046 6.851 -3.400 1.00 74.62 395 SER A O 1
ATOM 3075 N N . MET A 1 396 ? 4.660 7.389 -1.906 1.00 75.75 396 MET A N 1
ATOM 3076 C CA . MET A 1 396 ? 3.926 7.122 -0.662 1.00 75.75 396 MET A CA 1
ATOM 3077 C C . MET A 1 396 ? 3.527 8.367 0.131 1.00 75.75 396 MET A C 1
ATOM 3079 O O . MET A 1 396 ? 2.859 8.221 1.151 1.00 75.75 396 MET A O 1
ATOM 3083 N N . GLY A 1 397 ? 3.831 9.577 -0.352 1.00 74.19 397 GLY A N 1
ATOM 3084 C CA . GLY A 1 397 ? 3.500 10.820 0.363 1.00 74.19 397 GLY A CA 1
ATOM 3085 C C . GLY A 1 397 ? 1.996 11.040 0.576 1.00 74.19 397 GLY A C 1
ATOM 3086 O O . GLY A 1 397 ? 1.590 11.857 1.388 1.00 74.19 397 GLY A O 1
ATOM 3087 N N . CYS A 1 398 ? 1.140 10.287 -0.119 1.00 76.44 398 CYS A N 1
ATOM 3088 C CA . CYS A 1 398 ? -0.296 10.299 0.132 1.00 76.44 398 CYS A CA 1
ATOM 3089 C C . CYS A 1 398 ? -0.683 9.715 1.496 1.00 76.44 398 CYS A C 1
ATOM 3091 O O . CYS A 1 398 ? -1.786 9.993 1.933 1.00 76.44 398 CYS A O 1
ATOM 3093 N N . LEU A 1 399 ? 0.134 8.861 2.130 1.00 77.56 399 LEU A N 1
ATOM 3094 C CA . LEU A 1 399 ? -0.223 8.228 3.410 1.00 77.56 399 LEU A CA 1
ATOM 3095 C C . LEU A 1 399 ? -0.272 9.231 4.559 1.00 77.56 399 LEU A C 1
ATOM 3097 O O . LEU A 1 399 ? -1.051 9.034 5.487 1.00 77.56 399 LEU A O 1
ATOM 3101 N N . ASP A 1 400 ? 0.466 10.331 4.446 1.00 75.56 400 ASP A N 1
ATOM 3102 C CA . ASP A 1 400 ? 0.407 11.437 5.401 1.00 75.56 400 ASP A CA 1
ATOM 3103 C C . ASP A 1 400 ? -0.999 12.072 5.428 1.00 75.56 400 ASP A C 1
ATOM 3105 O O . ASP A 1 400 ? -1.417 12.615 6.445 1.00 75.56 400 ASP A O 1
ATOM 3109 N N . GLU A 1 401 ? -1.789 11.939 4.350 1.00 73.19 401 GLU A N 1
ATOM 3110 C CA . GLU A 1 401 ? -3.187 12.399 4.309 1.00 73.19 401 GLU A CA 1
ATOM 3111 C C . GLU A 1 401 ? -4.124 11.568 5.215 1.00 73.19 401 GLU A C 1
ATOM 3113 O O . GLU A 1 401 ? -5.235 12.012 5.492 1.00 73.19 401 GLU A O 1
ATOM 3118 N N . ILE A 1 402 ? -3.707 10.388 5.706 1.00 71.50 402 ILE A N 1
ATOM 3119 C CA . ILE A 1 402 ? -4.464 9.627 6.726 1.00 71.50 402 ILE A CA 1
ATOM 3120 C C . ILE A 1 402 ? -4.414 10.355 8.070 1.00 71.50 402 ILE A C 1
ATOM 3122 O O . ILE A 1 402 ? -5.403 10.376 8.801 1.00 71.50 402 ILE A O 1
ATOM 3126 N N . ASP A 1 403 ? -3.259 10.939 8.387 1.00 63.22 403 ASP A N 1
ATOM 3127 C CA . ASP A 1 403 ? -2.982 11.550 9.688 1.00 63.22 403 ASP A CA 1
ATOM 3128 C C . ASP A 1 403 ? -3.512 12.992 9.771 1.00 63.22 403 ASP A C 1
ATOM 3130 O O . ASP A 1 403 ? -3.904 13.469 10.831 1.00 63.22 403 ASP A O 1
ATOM 3134 N N . GLN A 1 404 ? -3.646 13.669 8.622 1.00 54.12 404 GLN A N 1
ATOM 3135 C CA . GLN A 1 404 ? -4.160 15.046 8.513 1.00 54.12 404 GLN A CA 1
ATOM 3136 C C . GLN A 1 404 ? -5.607 15.240 9.007 1.00 54.12 404 GLN A C 1
ATOM 3138 O O . GLN A 1 404 ? -6.064 16.376 9.123 1.00 54.12 404 GLN A O 1
ATOM 3143 N N . GLY A 1 405 ? -6.344 14.158 9.270 1.00 54.38 405 GLY A N 1
ATOM 3144 C CA . GLY A 1 405 ? -7.758 14.198 9.630 1.00 54.38 405 GLY A CA 1
ATOM 3145 C C . GLY A 1 405 ? -8.092 14.085 11.118 1.00 54.38 405 GLY A C 1
ATOM 3146 O O . GLY A 1 405 ? -9.289 13.986 11.377 1.00 54.38 405 GLY A O 1
ATOM 3147 N N . GLU A 1 406 ? -7.104 14.028 12.038 1.00 59.16 406 GLU A N 1
ATOM 3148 C CA . GLU A 1 406 ? -7.262 13.766 13.495 1.00 59.16 406 GLU A CA 1
ATOM 3149 C C . GLU A 1 406 ? -8.587 13.061 13.828 1.00 59.16 406 GLU A C 1
ATOM 3151 O O . GLU A 1 406 ? -9.501 13.592 14.464 1.00 59.16 406 GLU A O 1
ATOM 3156 N N . TRP A 1 407 ? -8.740 11.852 13.298 1.00 70.00 407 TRP A N 1
ATOM 3157 C CA . TRP A 1 407 ? -9.902 11.038 13.597 1.00 70.00 407 TRP A CA 1
ATOM 3158 C C . TRP A 1 407 ? -9.855 10.660 15.083 1.00 70.00 407 TRP A C 1
ATOM 3160 O O . TRP A 1 407 ? -8.776 10.510 15.660 1.00 70.00 407 TRP A O 1
ATOM 3170 N N . ILE A 1 408 ? -11.027 10.569 15.723 1.00 69.19 408 ILE A N 1
ATOM 3171 C CA . ILE A 1 408 ? -11.130 10.386 17.178 1.00 69.19 408 ILE A CA 1
ATOM 3172 C C . ILE A 1 408 ? -10.340 9.143 17.588 1.00 69.19 408 ILE A C 1
ATOM 3174 O O . ILE A 1 408 ? -10.710 8.022 17.248 1.00 69.19 408 ILE A O 1
ATOM 3178 N N . SER A 1 409 ? -9.250 9.364 18.313 1.00 78.12 409 SER A N 1
ATOM 3179 C CA . SER A 1 409 ? -8.306 8.331 18.733 1.00 78.12 409 SER A CA 1
ATOM 3180 C C . SER A 1 409 ? -8.482 8.013 20.208 1.00 78.12 409 SER A C 1
ATOM 3182 O O . SER A 1 409 ? -9.054 8.794 20.977 1.00 78.12 409 SER A O 1
ATOM 3184 N N . PHE A 1 410 ? -7.969 6.864 20.634 1.00 84.12 410 PHE A N 1
ATOM 3185 C CA . PHE A 1 410 ? -8.173 6.360 21.987 1.00 84.12 410 PHE A CA 1
ATOM 3186 C C . PHE A 1 410 ? -7.736 7.356 23.071 1.00 84.12 410 PHE A C 1
ATOM 3188 O O . PHE A 1 410 ? -8.421 7.533 24.080 1.00 84.12 410 PHE A O 1
ATOM 3195 N N . HIS A 1 411 ? -6.633 8.076 22.842 1.00 82.94 411 HIS A N 1
ATOM 3196 C CA . HIS A 1 411 ? -6.119 9.054 23.803 1.00 82.94 411 HIS A CA 1
ATOM 3197 C C . HIS A 1 411 ? -7.102 10.215 24.057 1.00 82.94 411 HIS A C 1
ATOM 3199 O O . HIS A 1 411 ? -7.165 10.745 25.170 1.00 82.94 411 HIS A O 1
ATOM 3205 N N . THR A 1 412 ? -7.915 10.579 23.060 1.00 85.38 412 THR A N 1
ATOM 3206 C CA . THR A 1 412 ? -8.902 11.664 23.172 1.00 85.38 412 THR A CA 1
ATOM 3207 C C . THR A 1 412 ? -10.126 11.276 24.004 1.00 85.38 412 THR A C 1
ATOM 3209 O O . THR A 1 412 ? -10.764 12.154 24.583 1.00 85.38 412 THR A O 1
ATOM 3212 N N . LEU A 1 413 ? -10.412 9.974 24.157 1.00 85.44 413 LEU A N 1
ATOM 3213 C CA . LEU A 1 413 ? -11.522 9.481 24.985 1.00 85.44 413 LEU A CA 1
ATOM 3214 C C . LEU A 1 413 ? -11.303 9.712 26.485 1.00 85.44 413 LEU A C 1
ATOM 3216 O O . LEU A 1 413 ? -12.264 9.679 27.258 1.00 85.44 413 LEU A O 1
ATOM 3220 N N . ARG A 1 414 ? -10.042 9.914 26.904 1.00 86.50 414 ARG A N 1
ATOM 3221 C CA . ARG A 1 414 ? -9.633 10.110 28.305 1.00 86.50 414 ARG A CA 1
ATOM 3222 C C . ARG A 1 414 ? -10.268 9.080 29.247 1.00 86.50 414 ARG A C 1
ATOM 3224 O O . ARG A 1 414 ? -10.799 9.444 30.296 1.00 86.50 414 ARG A O 1
ATOM 3231 N N . LEU A 1 415 ? -10.196 7.797 28.876 1.00 87.25 415 LEU A N 1
ATOM 3232 C CA . LEU A 1 415 ? -10.860 6.697 29.589 1.00 87.25 415 LEU A CA 1
ATOM 3233 C C . LEU A 1 415 ? -10.613 6.736 31.103 1.00 87.25 415 LEU A C 1
ATOM 3235 O O . LEU A 1 415 ? -11.559 6.626 31.871 1.00 87.25 415 LEU A O 1
ATOM 3239 N N . ASN A 1 416 ? -9.371 6.981 31.536 1.00 87.75 416 ASN A N 1
ATOM 3240 C CA . ASN A 1 416 ? -9.032 7.092 32.957 1.00 87.75 416 ASN A CA 1
ATOM 3241 C C . ASN A 1 416 ? -9.842 8.180 33.689 1.00 87.75 416 ASN A C 1
ATOM 3243 O O . ASN A 1 416 ? -10.368 7.938 34.771 1.00 87.75 416 ASN A O 1
ATOM 3247 N N . ALA A 1 417 ? -9.977 9.366 33.088 1.00 89.12 417 ALA A N 1
ATOM 3248 C CA . ALA A 1 417 ? -10.758 10.452 33.675 1.00 89.12 417 ALA A CA 1
ATOM 3249 C C . ALA A 1 417 ? -12.254 10.106 33.707 1.00 89.12 417 ALA A C 1
ATOM 3251 O O . ALA A 1 417 ? -12.916 10.337 34.711 1.00 89.12 417 ALA A O 1
ATOM 3252 N N . MET A 1 418 ? -12.778 9.492 32.642 1.00 88.44 418 MET A N 1
ATOM 3253 C CA . MET A 1 418 ? -14.197 9.122 32.573 1.00 88.44 418 MET A CA 1
ATOM 3254 C C . MET A 1 418 ? -14.564 8.004 33.552 1.00 88.44 418 MET A C 1
ATOM 3256 O O . MET A 1 418 ? -15.592 8.100 34.217 1.00 88.44 418 MET A O 1
ATOM 3260 N N . VAL A 1 419 ? -13.711 6.985 33.691 1.00 88.62 419 VAL A N 1
ATOM 3261 C CA . VAL A 1 419 ? -13.850 5.933 34.710 1.00 88.62 419 VAL A CA 1
ATOM 3262 C C . VAL A 1 419 ? -13.794 6.549 36.108 1.00 88.62 419 VAL A C 1
ATOM 3264 O O . VAL A 1 419 ? -14.654 6.256 36.936 1.00 88.62 419 VAL A O 1
ATOM 3267 N N . GLY A 1 420 ? -12.826 7.439 36.356 1.00 88.75 420 GLY A N 1
ATOM 3268 C CA . GLY A 1 420 ? -12.692 8.158 37.622 1.00 88.75 420 GLY A CA 1
ATOM 3269 C C . GLY A 1 420 ? -13.944 8.957 37.982 1.00 88.75 420 GLY A C 1
ATOM 3270 O O . GLY A 1 420 ? -14.429 8.842 39.102 1.00 88.75 420 GLY A O 1
ATOM 3271 N N . ASP A 1 421 ? -14.520 9.690 37.028 1.00 89.38 421 ASP A N 1
ATOM 3272 C CA . ASP A 1 421 ? -15.762 10.440 37.235 1.00 89.38 421 ASP A CA 1
ATOM 3273 C C . ASP A 1 421 ? -16.961 9.530 37.548 1.00 89.38 421 ASP A C 1
ATOM 3275 O O . ASP A 1 421 ? -17.786 9.866 38.394 1.00 89.38 421 ASP A O 1
ATOM 3279 N N . VAL A 1 422 ? -17.104 8.401 36.841 1.00 88.06 422 VAL A N 1
ATOM 3280 C CA . VAL A 1 422 ? -18.209 7.447 37.064 1.00 88.06 422 VAL A CA 1
ATOM 3281 C C . VAL A 1 422 ? -18.099 6.831 38.458 1.00 88.06 422 VAL A C 1
ATOM 3283 O O . VAL A 1 422 ? -19.067 6.842 39.216 1.00 88.06 422 VAL A O 1
ATOM 3286 N N . ILE A 1 423 ? -16.911 6.342 38.822 1.00 87.50 423 ILE A N 1
ATOM 3287 C CA . ILE A 1 423 ? -16.652 5.769 40.148 1.00 87.50 423 ILE A CA 1
ATOM 3288 C C . ILE A 1 423 ? -16.820 6.834 41.237 1.00 87.50 423 ILE A C 1
ATOM 3290 O O . ILE A 1 423 ? -17.415 6.553 42.276 1.00 87.50 423 ILE A O 1
ATOM 3294 N N . GLY A 1 424 ? -16.329 8.052 40.994 1.00 87.56 424 GLY A N 1
ATOM 3295 C CA . GLY A 1 424 ? -16.471 9.192 41.895 1.00 87.56 424 GLY A CA 1
ATOM 3296 C C . GLY A 1 424 ? -17.933 9.483 42.211 1.00 87.56 424 GLY A C 1
ATOM 3297 O O . GLY A 1 424 ? -18.293 9.542 43.382 1.00 87.56 424 GLY A O 1
ATOM 3298 N N . LYS A 1 425 ? -18.797 9.536 41.189 1.00 86.31 425 LYS A N 1
ATOM 3299 C CA . LYS A 1 425 ? -20.246 9.699 41.383 1.00 86.31 425 LYS A CA 1
ATOM 3300 C C . LYS A 1 425 ? -20.869 8.578 42.206 1.00 86.31 425 LYS A C 1
ATOM 3302 O O . LYS A 1 425 ? -21.597 8.852 43.153 1.00 86.31 425 LYS A O 1
ATOM 3307 N N . TYR A 1 426 ? -20.548 7.318 41.907 1.00 85.94 426 TYR A N 1
ATOM 3308 C CA . TYR A 1 426 ? -21.048 6.200 42.712 1.00 85.94 426 TYR A CA 1
ATOM 3309 C C . TYR A 1 426 ? -20.606 6.308 44.178 1.00 85.94 426 TYR A C 1
ATOM 3311 O O . TYR A 1 426 ? -21.396 6.038 45.082 1.00 85.94 426 TYR A O 1
ATOM 3319 N N . ALA A 1 427 ? -19.363 6.725 44.433 1.00 85.62 427 ALA A N 1
ATOM 3320 C CA . ALA A 1 427 ? -18.854 6.925 45.786 1.00 85.62 427 ALA A CA 1
ATOM 3321 C C . ALA A 1 427 ? -19.536 8.105 46.504 1.00 85.62 427 ALA A C 1
ATOM 3323 O O . ALA A 1 427 ? -19.857 7.983 47.688 1.00 85.62 427 ALA A O 1
ATOM 3324 N N . GLU A 1 428 ? -19.783 9.215 45.803 1.00 85.12 428 GLU A N 1
ATOM 3325 C CA . GLU A 1 428 ? -20.534 10.368 46.313 1.00 85.12 428 GLU A CA 1
ATOM 3326 C C . GLU A 1 428 ? -21.956 9.970 46.717 1.00 85.12 428 GLU A C 1
ATOM 3328 O O . GLU A 1 428 ? -22.372 10.254 47.841 1.00 85.12 428 GLU A O 1
ATOM 3333 N N . ASP A 1 429 ? -22.667 9.241 45.856 1.00 80.19 429 ASP A N 1
ATOM 3334 C CA . ASP A 1 429 ? -24.041 8.808 46.114 1.00 80.19 429 ASP A CA 1
ATOM 3335 C C . ASP A 1 429 ? -24.114 7.812 47.277 1.00 80.19 429 ASP A C 1
ATOM 3337 O O . ASP A 1 429 ? -24.946 7.952 48.178 1.00 80.19 429 ASP A O 1
ATOM 3341 N N . VAL A 1 430 ? -23.199 6.838 47.331 1.00 80.12 430 VAL A N 1
ATOM 3342 C CA . VAL A 1 430 ? -23.089 5.918 48.475 1.00 80.12 430 VAL A CA 1
ATOM 3343 C C . VAL A 1 430 ? -22.774 6.686 49.760 1.00 80.12 430 VAL A C 1
ATOM 3345 O O . VAL A 1 430 ? -23.370 6.410 50.803 1.00 80.12 430 VAL A O 1
ATOM 3348 N N . GLY A 1 431 ? -21.871 7.668 49.703 1.00 80.81 431 GLY A N 1
ATOM 3349 C CA . GLY A 1 431 ? -21.544 8.540 50.829 1.00 80.81 431 GLY A CA 1
ATOM 3350 C C . GLY A 1 431 ? -22.747 9.353 51.307 1.00 80.81 431 GLY A C 1
ATOM 3351 O O . GLY A 1 431 ? -23.015 9.406 52.509 1.00 80.81 431 GLY A O 1
ATOM 3352 N N . TYR A 1 432 ? -23.514 9.927 50.378 1.00 81.25 432 TYR A N 1
ATOM 3353 C CA . TYR A 1 432 ? -24.743 10.662 50.662 1.00 81.25 432 TYR A CA 1
ATOM 3354 C C . TYR A 1 432 ? -25.770 9.781 51.378 1.00 81.25 432 TYR A C 1
ATOM 3356 O O . TYR A 1 432 ? -26.246 10.143 52.457 1.00 81.25 432 TYR A O 1
ATOM 3364 N N . TRP A 1 433 ? -26.066 8.596 50.834 1.00 73.44 433 TRP A N 1
ATOM 3365 C CA . TRP A 1 433 ? -27.013 7.658 51.437 1.00 73.44 433 TRP A CA 1
ATOM 3366 C C . TRP A 1 433 ? -26.539 7.142 52.791 1.00 73.44 433 TRP A C 1
ATOM 3368 O O . TRP A 1 433 ? -27.325 7.130 53.738 1.00 73.44 433 TRP A O 1
ATOM 3378 N N . LYS A 1 434 ? -25.254 6.796 52.930 1.00 76.19 434 LYS A N 1
ATOM 3379 C CA . LYS A 1 434 ? -24.669 6.414 54.220 1.00 76.19 434 LYS A CA 1
ATOM 3380 C C . LYS A 1 434 ? -24.880 7.517 55.251 1.00 76.19 434 LYS A C 1
ATOM 3382 O O . LYS A 1 434 ? -25.376 7.230 56.336 1.00 76.19 434 LYS A O 1
ATOM 3387 N N . ASN A 1 435 ? -24.559 8.767 54.924 1.00 78.38 435 ASN A N 1
ATOM 3388 C CA . ASN A 1 435 ? -24.694 9.891 55.850 1.00 78.38 435 ASN A CA 1
ATOM 3389 C C . ASN A 1 435 ? -26.159 10.178 56.206 1.00 78.38 435 ASN A C 1
ATOM 3391 O O . ASN A 1 435 ? -26.454 10.465 57.362 1.00 78.38 435 ASN A O 1
ATOM 3395 N N . ARG A 1 436 ? -27.088 10.034 55.254 1.00 71.75 436 ARG A N 1
ATOM 3396 C CA . ARG A 1 436 ? -28.529 10.192 55.500 1.00 71.75 436 ARG A CA 1
ATOM 3397 C C . ARG A 1 436 ? -29.091 9.100 56.405 1.00 71.75 436 ARG A C 1
ATOM 3399 O O . ARG A 1 436 ? -29.799 9.418 57.350 1.00 71.75 436 ARG A O 1
ATOM 3406 N N . VAL A 1 437 ? -28.737 7.840 56.144 1.00 64.88 437 VAL A N 1
ATOM 3407 C CA . VAL A 1 437 ? -29.163 6.688 56.954 1.00 64.88 437 VAL A CA 1
ATOM 3408 C C . VAL A 1 437 ? -28.560 6.759 58.360 1.00 64.88 437 VAL A C 1
ATOM 3410 O O . VAL A 1 437 ? -29.264 6.508 59.333 1.00 64.88 437 VAL A O 1
ATOM 3413 N N . SER A 1 438 ? -27.295 7.182 58.473 1.00 59.34 438 SER A N 1
ATOM 3414 C CA . SER A 1 438 ? -26.619 7.427 59.758 1.00 59.34 438 SER A CA 1
ATOM 3415 C C . SER A 1 438 ? -27.278 8.565 60.543 1.00 59.34 438 SER A C 1
ATOM 3417 O O . SER A 1 438 ? -27.409 8.472 61.756 1.00 59.34 438 SER A O 1
ATOM 3419 N N . ALA A 1 439 ? -27.722 9.625 59.859 1.00 56.62 439 ALA A N 1
ATOM 3420 C CA . ALA A 1 439 ? -28.422 10.753 60.474 1.00 56.62 439 ALA A CA 1
ATOM 3421 C C . ALA A 1 439 ? -29.879 10.434 60.858 1.00 56.62 439 ALA A C 1
ATOM 3423 O O . ALA A 1 439 ? -30.428 11.091 61.732 1.00 56.62 439 ALA A O 1
ATOM 3424 N N . SER A 1 440 ? -30.506 9.433 60.230 1.00 55.66 440 SER A N 1
ATOM 3425 C CA . SER A 1 440 ? -31.818 8.893 60.626 1.00 55.66 440 SER A CA 1
ATOM 3426 C C . SER A 1 440 ? -31.731 7.733 61.631 1.00 55.66 440 SER A C 1
ATOM 3428 O O . SER A 1 440 ? -32.754 7.155 61.989 1.00 55.66 440 SER A O 1
ATOM 3430 N N . GLY A 1 441 ? -30.513 7.371 62.041 1.00 54.53 441 GLY A N 1
ATOM 3431 C CA . GLY A 1 441 ? -30.195 6.285 62.961 1.00 54.53 441 GLY A CA 1
ATOM 3432 C C . GLY A 1 441 ? -29.394 6.768 64.168 1.00 54.53 441 GLY A C 1
ATOM 3433 O O . GLY A 1 441 ? -28.376 6.161 64.489 1.00 54.53 441 GLY A O 1
ATOM 3434 N N . LEU A 1 442 ? -29.859 7.858 64.787 1.00 44.75 442 LEU A N 1
ATOM 3435 C CA . LEU A 1 442 ? -29.741 8.192 66.212 1.00 44.75 442 LEU A CA 1
ATOM 3436 C C . LEU A 1 442 ? -30.919 9.091 66.603 1.00 44.75 442 LEU A C 1
ATOM 3438 O O . LEU A 1 442 ? -31.056 10.169 65.982 1.00 44.75 442 LEU A O 1
#

Foldseek 3Di:
DLVVVLVVLLVVLLVVLLVLLLPLQPVLVVVVVVVCVVCVVVVVVCVVVVVNDDDPVNQPPPAADPVLVSVVSPPPDFLLDVLLDDPCPVLVVQWDWDDDQATATHGHPPLDPQDDQPDPVVLQVLLVLLVCLVPPDQPPDDRNSHDPLRRLSSSLSNSCVPPCSSVSVLLVVLLVRLLSLLLSLLSVLLSLLLVLLVCLLPPLQLPPDQVCVVVVHDCPDPCGRSLRSSLVSLVVSLVVSLVVSVCCCVVPQPVRSLNSLVVNLVVLLVVLVSLLSQLVVLLVQLLCLLVDPDPDPVSSVVSNSSSVSSNVSSLVVLASSVSSSVSSLVSSVVSSVVSLPVSSVSSVVSSVVSQVVCVVVVSDNSVVSCVVSPVSSVVSVVSSVVSSCVSSVCSCVSNVVSVVNCRPHSVNSVSVVSVVSSVVSVVVSVVVVVVVVVVVVD

Secondary structure (DSSP, 8-state):
-HHHHHHHHHHHHHHHHHHHHHSSSHHHHHHHHHHHHHHHHHHHHHHHTT-S--SGGGGTT--S-HHHHHHHHHSSS-HHHHHH-S--HHHHHHEEEE-SSS-EEEE-TTSS--PPP--HHHHHHHHHHHHHHHHSPP-----TTS-HHHHHHHHHHHHTHHHHHHHHHHHHHHHHHHHHHHHHHHHHHHHHHHHHHHHHHHH-SS-S--HHHHTT--TT-TT-HHHHHHHHHHHHHHHHHHHHHHHIIIIIIHHHHHHHHHHHHHHHHHHHHHHHHHHHHHHHHHTTGGGSS---HHHHHHHHHHHHHHHHHHHHHHHHHHHHHHHHHHHHHHHHHHHHHHHHHHHHHHHHHHHHHHHHTTS--HHHHHHHHHHHHHHHHHHHHHHHHHHHHTTTGGGHHHHTT----GGGG-HHHHHHHHHHHHHHHHHHHHHHHHHT--

Organism: NCBI:txid2135793

Sequence (442 aa):
MAEAATILAVLAALALTAGLVLARKLPFQIIGAILRALTFPIRIVFRVIGRGGRGQGAQAEIGPTAWAATARIFRGRTDTETALGDDFEHERAHITPRGLLFHWMSVRVGFMRMPEELDDELAAEYAGLAEKFLNAPVPMSADPRSLFEDVEGAVIAQQFFDSDRGLLFLLNESRKMINGNVRKLAVWFSAILSAVLIVNLLYNDGSVFDFHAMLGLSADSRFGAEAINSLGFGLLTCLAGAIAMWALYFTEYAPFQRNNTREMANYLTRYMARLNDHYRTAVGRAKSVTVGEERDSKQLSAAAQLWHANMIWLALRVFFVETYVRNVVYQISRNSSYYLIFVPAFFILALLAAGAALSAAGLWAPFAAIAELGWVFAALFVLVGALYVLFLSNSMGCLDEIDQGEWISFHTLRLNAMVGDVIGKYAEDVGYWKNRVSASGL